Protein AF-A0AAV4VTE9-F1 (afdb_monomer)

Organism: Caerostris extrusa (NCBI:txid172846)

Radius of gyration: 8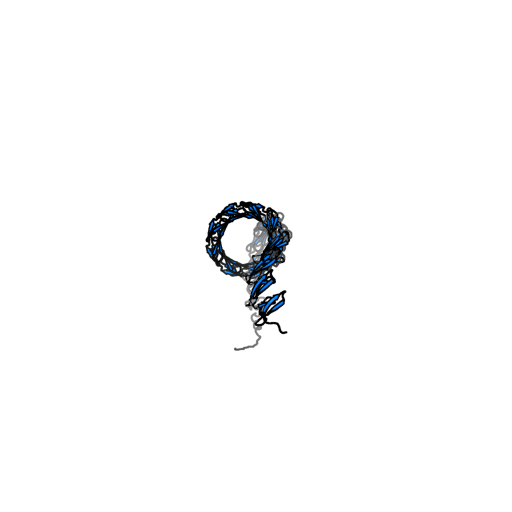0.72 Å; Cα contacts (8 Å, |Δi|>4): 1412; chains: 1; bounding box: 181×73×218 Å

InterPro domains:
  IPR000742 EGF-like domain [SM00181] (19-52)
  IPR000742 EGF-like domain [SM00181] (53-86)
  IPR000742 EGF-like domain [SM00181] (87-120)
  IPR000742 EGF-like domain [SM00181] (121-154)
  IPR000742 EGF-like domain [SM00181] (155-188)
  IPR000742 EGF-like domain [SM00181] (219-254)
  IPR000742 EGF-like domain [SM00181] (285-320)
  IPR000742 EGF-like domain [SM00181] (321-353)
  IPR000742 EGF-like domain [SM00181] (384-419)
  IPR000742 EGF-like domain [SM00181] (450-485)
  IPR000742 EGF-like domain [SM00181] (516-551)
  IPR000742 EGF-like domain [SM00181] (583-618)
  IPR051830 Neurogenic locus notch homolog [PTHR24033] (16-379)

Secondary structure (DSSP, 8-state):
--------------SSSSTTTTS-TTEEEEEETTEEEEEEPTTEEEETTEEEE---S-TTEEEEEETTEEEEEEPTTEEEETTEEEE---S-TTEEEEEETTEEEEEEPTTEEESSSSEEE--TTGGGEEEEEETTEEEEEEPTTEEEETTEEEE---S-TTEEEEEETTEEEEEEPTTEEEETTEEEE----TTEEEEEETTEEEEEEPTTEEEETTEEEE----TTEEEEEETTEEEEEEPTTEEEETTEEEE----TTEEEEEETTEEEEEEPTTEEEETTEEEE----TTEEEEEETTEEEEEEPTTEEEETTEEEE----TTEEEEEETTEEEEEEPTTEEEETTEEEE----TTEEEEEETTEEEEEEPTTEEEETTEEEE----TTEEEEEETTEEEEEEPTTEEEETTEEEE----TTEEEEEETTEEEEEEPTTEEEETTEEEE----TTEEEEEETTEEEEEEPTTEEEETTEEEE----TTEEEEEETTEEEEEEPTTEEEETTEEEE----TTEEEEEETTEEEEEEPTTEEEETTEEEE----TTEEEEE-TTS-EEEEEPTTEEEETTEEEE----TTEEEEEETTEEEEEEPTTEEEETTEEEE----TTEEEEEETTEEEEEEPTT-----

Structure (mmCIF, N/CA/C/O backbone):
data_AF-A0AAV4VTE9-F1
#
_entry.id   AF-A0AAV4VTE9-F1
#
loop_
_atom_site.group_PDB
_atom_site.id
_atom_site.type_symbol
_atom_site.label_atom_id
_atom_site.label_alt_id
_atom_site.label_comp_id
_atom_site.label_asym_id
_atom_site.label_entity_id
_atom_site.label_seq_id
_atom_site.pdbx_PDB_ins_code
_atom_site.Cartn_x
_atom_site.Cartn_y
_atom_site.Cartn_z
_atom_site.occupancy
_atom_site.B_iso_or_equiv
_atom_site.auth_seq_id
_atom_site.auth_comp_id
_atom_site.auth_asym_id
_atom_site.auth_atom_id
_atom_site.pdbx_PDB_model_num
ATOM 1 N N . MET A 1 1 ? -33.543 -3.203 -72.950 1.00 35.62 1 MET A N 1
ATOM 2 C CA . MET A 1 1 ? -33.710 -2.009 -73.804 1.00 35.62 1 MET A CA 1
ATOM 3 C C . MET A 1 1 ? -32.616 -2.034 -74.864 1.00 35.62 1 MET A C 1
ATOM 5 O O . MET A 1 1 ? -31.467 -2.084 -74.467 1.00 35.62 1 MET A O 1
ATOM 9 N N . LEU A 1 2 ? -33.030 -2.067 -76.144 1.00 35.44 2 LEU A N 1
ATOM 10 C CA . LEU A 1 2 ? -32.350 -1.645 -77.399 1.00 35.44 2 LEU A CA 1
ATOM 11 C C . LEU A 1 2 ? -30.917 -2.180 -77.686 1.00 35.44 2 LEU A C 1
ATOM 13 O O . LEU A 1 2 ? -29.995 -1.862 -76.955 1.00 35.44 2 LEU A O 1
ATOM 17 N N . LEU A 1 3 ? -30.722 -3.116 -78.643 1.00 37.09 3 LEU A N 1
ATOM 18 C CA . LEU A 1 3 ? -30.524 -2.940 -80.119 1.00 37.09 3 LEU A CA 1
ATOM 19 C C . LEU A 1 3 ? -29.112 -2.370 -80.445 1.00 37.09 3 LEU A C 1
ATOM 21 O O . LEU A 1 3 ? -28.721 -1.407 -79.813 1.00 37.09 3 LEU A O 1
ATOM 25 N N . ASN A 1 4 ? -28.284 -2.833 -81.398 1.00 33.03 4 ASN A N 1
ATOM 26 C CA . ASN A 1 4 ? -28.488 -3.623 -82.618 1.00 33.03 4 ASN A CA 1
ATOM 27 C C . ASN A 1 4 ? -27.138 -4.135 -83.211 1.00 33.03 4 ASN A C 1
ATOM 29 O O . ASN A 1 4 ? -26.072 -3.648 -82.849 1.00 33.03 4 ASN A O 1
ATOM 33 N N . LYS A 1 5 ? -27.228 -5.086 -84.153 1.00 41.62 5 LYS A N 1
ATOM 34 C CA . LYS A 1 5 ? -26.174 -5.739 -84.972 1.00 41.62 5 LYS A CA 1
ATOM 35 C C . LYS A 1 5 ? -25.542 -4.850 -86.066 1.00 41.62 5 LYS A C 1
ATOM 37 O O . LYS A 1 5 ? -26.225 -3.966 -86.569 1.00 41.62 5 LYS A O 1
ATOM 42 N N . ASN A 1 6 ? -24.325 -5.218 -86.510 1.00 32.62 6 ASN A N 1
ATOM 43 C CA . ASN A 1 6 ? -23.830 -5.424 -87.908 1.00 32.62 6 ASN A CA 1
ATOM 44 C C . ASN A 1 6 ? -22.304 -5.675 -87.814 1.00 32.62 6 ASN A C 1
ATOM 46 O O . ASN A 1 6 ? -21.634 -4.878 -87.177 1.00 32.62 6 ASN A O 1
ATOM 50 N N . ARG A 1 7 ? -21.644 -6.776 -88.209 1.00 39.62 7 ARG A N 1
ATOM 51 C CA . ARG A 1 7 ? -21.582 -7.654 -89.402 1.00 39.62 7 ARG A CA 1
ATOM 52 C C . ARG A 1 7 ? -21.208 -6.958 -90.718 1.00 39.62 7 ARG A C 1
ATOM 54 O O . ARG A 1 7 ? -22.086 -6.433 -91.393 1.00 39.62 7 ARG A O 1
ATOM 61 N N . THR A 1 8 ? -19.948 -7.144 -91.117 1.00 33.34 8 THR A N 1
ATOM 62 C CA . THR A 1 8 ? -19.507 -7.223 -92.518 1.00 33.34 8 THR A CA 1
ATOM 63 C C . THR A 1 8 ? -18.336 -8.207 -92.615 1.00 33.34 8 THR A C 1
ATOM 65 O O . THR A 1 8 ? -17.268 -7.965 -92.064 1.00 33.34 8 THR A O 1
ATOM 68 N N . ASP A 1 9 ? -18.587 -9.339 -93.275 1.00 40.91 9 ASP A N 1
ATOM 69 C CA . ASP A 1 9 ? -17.583 -10.183 -93.932 1.00 40.91 9 ASP A CA 1
ATOM 70 C C . ASP A 1 9 ? -17.065 -9.435 -95.184 1.00 40.91 9 ASP A C 1
ATOM 72 O O . ASP A 1 9 ? -17.856 -8.694 -95.767 1.00 40.91 9 ASP A O 1
ATOM 76 N N . ILE A 1 10 ? -15.805 -9.635 -95.610 1.00 38.41 10 ILE A N 1
ATOM 77 C CA . ILE A 1 10 ? -15.358 -9.799 -97.019 1.00 38.41 10 ILE A CA 1
ATOM 78 C C . ILE A 1 10 ? -13.827 -10.023 -97.077 1.00 38.41 10 ILE A C 1
ATOM 80 O O . ILE A 1 10 ? -13.041 -9.301 -96.473 1.00 38.41 10 ILE A O 1
ATOM 84 N N . HIS A 1 11 ? -13.464 -11.065 -97.830 1.00 38.66 11 HIS A N 1
ATOM 85 C CA . HIS A 1 11 ? -12.156 -11.443 -98.372 1.00 38.66 11 HIS A CA 1
ATOM 86 C C . HIS A 1 11 ? -11.355 -10.287 -99.005 1.00 38.66 11 HIS A C 1
ATOM 88 O O . HIS A 1 11 ? -11.938 -9.451 -99.686 1.00 38.66 11 HIS A O 1
ATOM 94 N N . SER A 1 12 ? -10.020 -10.334 -98.917 1.00 36.03 12 SER A N 1
ATOM 95 C CA . SER A 1 12 ? -9.177 -10.772 -100.046 1.00 36.03 12 SER A CA 1
ATOM 96 C C . SER A 1 12 ? -7.684 -10.682 -99.721 1.00 36.03 12 SER A C 1
ATOM 98 O O . SER A 1 12 ? -7.188 -9.674 -99.232 1.00 36.03 12 SER A O 1
ATOM 100 N N . ILE A 1 13 ? -7.009 -11.792 -100.005 1.00 46.59 13 ILE A N 1
ATOM 101 C CA . ILE A 1 13 ? -5.573 -11.923 -100.249 1.00 46.59 13 ILE A CA 1
ATOM 102 C C . ILE A 1 13 ? -5.246 -11.081 -101.492 1.00 46.59 13 ILE A C 1
ATOM 104 O O . ILE A 1 13 ? -6.019 -11.155 -102.442 1.00 46.59 13 ILE A O 1
ATOM 108 N N . ASP A 1 14 ? -4.174 -10.285 -101.427 1.00 46.56 14 ASP A N 1
ATOM 109 C CA . ASP A 1 14 ? -3.302 -9.809 -102.525 1.00 46.56 14 ASP A CA 1
ATOM 110 C C . ASP A 1 14 ? -2.727 -8.422 -102.180 1.00 46.56 14 ASP A C 1
ATOM 112 O O . ASP A 1 14 ? -3.249 -7.387 -102.584 1.00 46.56 14 ASP A O 1
ATOM 116 N N . SER A 1 15 ? -1.635 -8.379 -101.408 1.00 48.00 15 SER A N 1
ATOM 117 C CA . SER A 1 15 ? -0.726 -7.216 -101.437 1.00 48.00 15 SER A CA 1
ATOM 118 C C . SER A 1 15 ? 0.745 -7.552 -101.166 1.00 48.00 15 SER A C 1
ATOM 120 O O . SER A 1 15 ? 1.575 -6.648 -101.133 1.00 48.00 15 SER A O 1
ATOM 122 N N . GLU A 1 16 ? 1.106 -8.826 -100.989 1.00 46.78 16 GLU A N 1
ATOM 123 C CA . GLU A 1 16 ? 2.509 -9.231 -100.796 1.00 46.78 16 GLU A CA 1
ATOM 124 C C . GLU A 1 16 ? 3.250 -9.461 -102.124 1.00 46.78 16 GLU A C 1
ATOM 126 O O . GLU A 1 16 ? 4.466 -9.628 -102.123 1.00 46.78 16 GLU A O 1
ATOM 131 N N . GLN A 1 17 ? 2.555 -9.412 -103.269 1.00 47.16 17 GLN A N 1
ATOM 132 C CA . GLN A 1 17 ? 3.159 -9.689 -104.578 1.00 47.16 17 GLN A CA 1
ATOM 133 C C . GLN A 1 17 ? 3.360 -8.455 -105.481 1.00 47.16 17 GLN A C 1
ATOM 135 O O . GLN A 1 17 ? 4.061 -8.562 -106.480 1.00 47.16 17 GLN A O 1
ATOM 140 N N . GLU A 1 18 ? 2.863 -7.270 -105.100 1.00 49.47 18 GLU A N 1
ATOM 141 C CA . GLU A 1 18 ? 3.126 -5.997 -105.814 1.00 49.47 18 GLU A CA 1
ATOM 142 C C . GLU A 1 18 ? 4.219 -5.126 -105.151 1.00 49.47 18 GLU A C 1
ATOM 144 O O . GLU A 1 18 ? 4.597 -4.084 -105.677 1.00 49.47 18 GLU A O 1
ATOM 149 N N . ALA A 1 19 ? 4.793 -5.540 -104.015 1.00 47.44 19 ALA A N 1
ATOM 150 C CA . ALA A 1 19 ? 5.719 -4.696 -103.243 1.00 47.44 19 ALA A CA 1
ATOM 151 C C . ALA A 1 19 ? 7.217 -4.831 -103.618 1.00 47.44 19 ALA A C 1
ATOM 153 O O . ALA A 1 19 ? 8.048 -4.080 -103.093 1.00 47.44 19 ALA A O 1
ATOM 154 N N . CYS A 1 20 ? 7.582 -5.748 -104.524 1.00 53.78 20 CYS A N 1
ATOM 155 C CA . CYS A 1 20 ? 8.978 -6.064 -104.880 1.00 53.78 20 CYS A CA 1
ATOM 156 C C . CYS A 1 20 ? 9.490 -5.446 -106.197 1.00 53.78 20 CYS A C 1
ATOM 158 O O . CYS A 1 20 ? 10.622 -5.726 -106.578 1.00 53.78 20 CYS A O 1
ATOM 160 N N . GLU A 1 21 ? 8.736 -4.573 -106.872 1.00 55.16 21 GLU A N 1
ATOM 161 C CA . GLU A 1 21 ? 9.189 -3.949 -108.136 1.00 55.16 21 GLU A CA 1
ATOM 162 C C . GLU A 1 21 ? 10.236 -2.825 -107.967 1.00 55.16 21 GLU A C 1
ATOM 164 O O . GLU A 1 21 ? 10.742 -2.300 -108.954 1.00 55.16 21 GLU A O 1
ATOM 169 N N . LEU A 1 22 ? 10.605 -2.449 -106.736 1.00 59.28 22 LEU A N 1
ATOM 170 C CA . LEU A 1 22 ? 11.423 -1.251 -106.480 1.00 59.28 22 LEU A CA 1
ATOM 171 C C . LEU A 1 22 ? 12.937 -1.480 -106.316 1.00 59.28 22 LEU A C 1
ATOM 173 O O . LEU A 1 22 ? 13.675 -0.526 -106.508 1.00 59.28 22 LEU A O 1
ATOM 177 N N . CYS A 1 23 ? 13.447 -2.691 -106.046 1.00 63.81 23 CYS A N 1
ATOM 178 C CA . CYS A 1 23 ? 14.910 -2.876 -105.911 1.00 63.81 23 CYS A CA 1
ATOM 179 C C . CYS A 1 23 ? 15.679 -2.774 -107.251 1.00 63.81 23 CYS A C 1
ATOM 181 O O . CYS A 1 23 ? 16.912 -2.783 -107.251 1.00 63.81 23 CYS A O 1
ATOM 183 N N . GLY A 1 24 ? 14.966 -2.649 -108.380 1.00 65.06 24 GLY A N 1
ATOM 184 C CA . GLY A 1 24 ? 15.532 -2.600 -109.731 1.00 65.06 24 GLY A CA 1
ATOM 185 C C . GLY A 1 24 ? 16.211 -3.907 -110.159 1.00 65.06 24 GLY A C 1
ATOM 186 O O . GLY A 1 24 ? 16.337 -4.853 -109.385 1.00 65.06 24 GLY A O 1
ATOM 187 N N . ASP A 1 25 ? 16.703 -3.951 -111.398 1.00 69.94 25 ASP A N 1
ATOM 188 C CA . ASP A 1 25 ? 17.313 -5.152 -112.007 1.00 69.94 25 ASP A CA 1
ATOM 189 C C . ASP A 1 25 ? 18.662 -5.563 -111.374 1.00 69.94 25 ASP A C 1
ATOM 191 O O . ASP A 1 25 ? 19.269 -6.567 -111.755 1.00 69.94 25 ASP A O 1
ATOM 195 N N . HIS A 1 26 ? 19.146 -4.784 -110.404 1.00 71.94 26 HIS A N 1
ATOM 196 C CA . HIS A 1 26 ? 20.450 -4.941 -109.760 1.00 71.94 26 HIS A CA 1
ATOM 197 C C . HIS A 1 26 ? 20.345 -5.192 -108.250 1.00 71.94 26 HIS A C 1
ATOM 199 O O . HIS A 1 26 ? 21.350 -5.073 -107.551 1.00 71.94 26 HIS A O 1
ATOM 205 N N . GLY A 1 27 ? 19.159 -5.552 -107.740 1.00 74.25 27 GLY A N 1
ATOM 206 C CA . GLY A 1 27 ? 18.933 -5.815 -106.320 1.00 74.25 27 GLY A CA 1
ATOM 207 C C . GLY A 1 27 ? 17.978 -6.974 -106.034 1.00 74.25 27 GLY A C 1
ATOM 208 O O . GLY A 1 27 ? 17.049 -7.235 -106.789 1.00 74.25 27 GLY A O 1
ATOM 209 N N . THR A 1 28 ? 18.184 -7.672 -104.915 1.00 75.00 28 THR A N 1
ATOM 210 C CA . THR A 1 28 ? 17.267 -8.709 -104.406 1.00 75.00 28 THR A CA 1
ATOM 211 C C . THR A 1 28 ? 16.576 -8.198 -103.144 1.00 75.00 28 THR A C 1
ATOM 213 O O . THR A 1 28 ? 17.253 -7.881 -102.172 1.00 75.00 28 THR A O 1
ATOM 216 N N . CYS A 1 29 ? 15.246 -8.105 -103.134 1.00 75.62 29 CYS A N 1
ATOM 217 C CA . CYS A 1 29 ? 14.483 -7.601 -101.985 1.00 75.62 29 CYS A CA 1
ATOM 218 C C . CYS A 1 29 ? 14.332 -8.663 -100.884 1.00 75.62 29 CYS A C 1
ATOM 220 O O . CYS A 1 29 ? 14.020 -9.816 -101.188 1.00 75.62 29 CYS A O 1
ATOM 222 N N . TYR A 1 30 ? 14.462 -8.270 -99.616 1.00 74.12 30 TYR A N 1
ATOM 223 C CA . TYR A 1 30 ? 14.103 -9.096 -98.460 1.00 74.12 30 TYR A CA 1
ATOM 224 C C . TYR A 1 30 ? 13.473 -8.242 -97.348 1.00 74.12 30 TYR A C 1
ATOM 226 O O . TYR A 1 30 ? 13.577 -7.016 -97.343 1.00 74.12 30 TYR A O 1
ATOM 234 N N . PHE A 1 31 ? 12.727 -8.900 -96.460 1.00 68.00 31 PHE A N 1
ATOM 235 C CA . PHE A 1 31 ? 12.042 -8.279 -95.326 1.00 68.00 31 PHE A CA 1
ATOM 236 C C . PHE A 1 31 ? 12.639 -8.816 -94.032 1.00 68.00 31 PHE A C 1
ATOM 238 O O . PHE A 1 31 ? 12.628 -10.027 -93.809 1.00 68.00 31 PHE A O 1
ATOM 245 N N . GLU A 1 32 ? 13.112 -7.918 -93.174 1.00 61.44 32 GLU A N 1
ATOM 246 C CA . GLU A 1 32 ? 13.654 -8.255 -91.860 1.00 61.44 32 GLU A CA 1
ATOM 247 C C . GLU A 1 32 ? 13.045 -7.296 -90.824 1.00 61.44 32 GLU A C 1
ATOM 249 O O . GLU A 1 32 ? 13.015 -6.085 -91.022 1.00 61.44 32 GLU A O 1
ATOM 254 N N . GLU A 1 33 ? 12.433 -7.852 -89.773 1.00 56.84 33 GLU A N 1
ATOM 255 C CA . GLU A 1 33 ? 11.791 -7.116 -88.662 1.00 56.84 33 GLU A CA 1
ATOM 256 C C . GLU A 1 33 ? 10.803 -5.993 -89.056 1.00 56.84 33 GLU A C 1
ATOM 258 O O . GLU A 1 33 ? 10.635 -4.997 -88.356 1.00 56.84 33 GLU A O 1
ATOM 263 N N . GLY A 1 34 ? 10.090 -6.164 -90.172 1.00 62.16 34 GLY A N 1
ATOM 264 C CA . GLY A 1 34 ? 9.089 -5.197 -90.640 1.00 62.16 34 GLY A CA 1
ATOM 265 C C . GLY A 1 34 ? 9.664 -4.019 -91.434 1.00 62.16 34 GLY A C 1
ATOM 266 O O . GLY A 1 34 ? 8.897 -3.152 -91.853 1.00 62.16 34 GLY A O 1
ATOM 267 N N . LEU A 1 35 ? 10.975 -4.014 -91.700 1.00 56.03 35 LEU A N 1
ATOM 268 C CA . LEU A 1 35 ? 11.646 -3.075 -92.596 1.00 56.03 35 LEU A CA 1
ATOM 269 C C . LEU A 1 35 ? 12.033 -3.779 -93.908 1.00 56.03 35 LEU A C 1
ATOM 271 O O . LEU A 1 35 ? 12.461 -4.935 -93.927 1.00 56.03 35 LEU A O 1
ATOM 275 N N . LYS A 1 36 ? 11.830 -3.079 -95.028 1.00 66.50 36 LYS A N 1
ATOM 276 C CA . LYS A 1 36 ? 12.169 -3.546 -96.379 1.00 66.50 36 LYS A CA 1
ATOM 277 C C . LYS A 1 36 ? 13.611 -3.145 -96.702 1.00 66.50 36 LYS A C 1
ATOM 279 O O . LYS A 1 36 ? 13.921 -1.961 -96.613 1.00 66.50 36 LYS A O 1
ATOM 284 N N . THR A 1 37 ? 14.449 -4.089 -97.125 1.00 66.06 37 THR A N 1
ATOM 285 C CA . THR A 1 37 ? 15.858 -3.851 -97.502 1.00 66.06 37 THR A CA 1
ATOM 286 C C . THR A 1 37 ? 16.193 -4.496 -98.856 1.00 66.06 37 THR A C 1
ATOM 288 O O . THR A 1 37 ? 15.673 -5.565 -99.199 1.00 66.06 37 THR A O 1
ATOM 291 N N . CYS A 1 38 ? 17.034 -3.842 -99.671 1.00 76.06 38 CYS A N 1
ATOM 292 C CA . CYS A 1 38 ? 17.479 -4.363 -100.968 1.00 76.06 38 CYS A CA 1
ATOM 293 C C . CYS A 1 38 ? 18.936 -4.849 -100.898 1.00 76.06 38 CYS A C 1
ATOM 295 O O . CYS A 1 38 ? 19.844 -4.103 -100.543 1.00 76.06 38 CYS A O 1
ATOM 297 N N . LYS A 1 39 ? 19.201 -6.096 -101.313 1.00 75.50 39 LYS A N 1
ATOM 298 C CA . LYS A 1 39 ? 20.571 -6.609 -101.485 1.00 75.50 39 LYS A CA 1
ATOM 299 C C . LYS A 1 39 ? 21.054 -6.244 -102.873 1.00 75.50 39 LYS A C 1
ATOM 301 O O . LYS A 1 39 ? 20.649 -6.897 -103.834 1.00 75.50 39 LYS A O 1
ATOM 306 N N . CYS A 1 40 ? 21.906 -5.241 -102.994 1.00 75.00 40 CYS A N 1
ATOM 307 C CA . CYS A 1 40 ? 22.417 -4.831 -104.296 1.00 75.00 40 CYS A CA 1
ATOM 308 C C . CYS A 1 40 ? 23.541 -5.744 -104.801 1.00 75.00 40 CYS A C 1
ATOM 310 O O . CYS A 1 40 ? 24.302 -6.320 -104.021 1.00 75.00 40 CYS A O 1
ATOM 312 N N . ALA A 1 41 ? 23.611 -5.911 -106.122 1.00 70.00 41 ALA A N 1
ATOM 313 C CA . ALA A 1 41 ? 24.700 -6.592 -106.805 1.00 70.00 41 ALA A CA 1
ATOM 314 C C . ALA A 1 41 ? 26.006 -5.785 -106.695 1.00 70.00 41 ALA A C 1
ATOM 316 O O . ALA A 1 41 ? 25.986 -4.571 -106.502 1.00 70.00 41 ALA A O 1
ATOM 317 N N . GLU A 1 42 ? 27.147 -6.460 -106.838 1.00 60.94 42 GLU A N 1
ATOM 318 C CA . GLU A 1 42 ? 28.476 -5.844 -106.755 1.00 60.94 42 GLU A CA 1
ATOM 319 C C . GLU A 1 42 ? 28.598 -4.626 -107.696 1.00 60.94 42 GLU A C 1
ATOM 321 O O . GLU A 1 42 ? 28.252 -4.702 -108.876 1.00 60.94 42 GLU A O 1
ATOM 326 N N . GLY A 1 43 ? 29.044 -3.485 -107.156 1.00 62.56 43 GLY A N 1
ATOM 327 C CA . GLY A 1 43 ? 29.093 -2.192 -107.858 1.00 62.56 43 GLY A CA 1
ATOM 328 C C . GLY A 1 43 ? 27.853 -1.300 -107.687 1.00 62.56 43 GLY A C 1
ATOM 329 O O . GLY A 1 43 ? 27.881 -0.145 -108.116 1.00 62.56 43 GLY A O 1
ATOM 330 N N . TYR A 1 44 ? 26.797 -1.791 -107.028 1.00 69.06 44 TYR A N 1
ATOM 331 C CA . TYR A 1 44 ? 25.575 -1.047 -106.707 1.00 69.06 44 TYR A CA 1
ATOM 332 C C . TYR A 1 44 ? 25.332 -1.032 -105.190 1.00 69.06 44 TYR A C 1
ATOM 334 O O . TYR A 1 44 ? 25.660 -1.992 -104.497 1.00 69.06 44 TYR A O 1
ATOM 342 N N . ALA A 1 45 ? 24.738 0.042 -104.670 1.00 63.34 45 ALA A N 1
ATOM 343 C CA . ALA A 1 45 ? 24.396 0.199 -103.254 1.00 63.34 45 ALA A CA 1
ATOM 344 C C . ALA A 1 45 ? 22.929 0.620 -103.080 1.00 63.34 45 ALA A C 1
ATOM 346 O O . ALA A 1 45 ? 22.373 1.270 -103.967 1.00 63.34 45 ALA A O 1
ATOM 347 N N . ASP A 1 46 ? 22.311 0.219 -101.965 1.00 64.56 46 ASP A N 1
ATOM 348 C CA . ASP A 1 46 ? 20.914 0.536 -101.645 1.00 64.56 46 ASP A CA 1
ATOM 349 C C . ASP A 1 46 ? 20.812 2.003 -101.216 1.00 64.56 46 ASP A C 1
ATOM 351 O O . ASP A 1 46 ? 21.395 2.405 -100.211 1.00 64.56 46 ASP A O 1
ATOM 355 N N . ASP A 1 47 ? 20.104 2.801 -102.007 1.00 64.94 47 ASP A N 1
ATOM 356 C CA . ASP A 1 47 ? 19.797 4.200 -101.735 1.00 64.94 47 ASP A CA 1
ATOM 357 C C . ASP A 1 47 ? 18.272 4.357 -101.735 1.00 64.94 47 ASP A C 1
ATOM 359 O O . ASP A 1 47 ? 17.621 4.267 -102.784 1.00 64.94 47 ASP A O 1
ATOM 363 N N . GLU A 1 48 ? 17.703 4.514 -100.537 1.00 65.69 48 GLU A N 1
ATOM 364 C CA . GLU A 1 48 ? 16.259 4.626 -100.277 1.00 65.69 48 GLU A CA 1
ATOM 365 C C . GLU A 1 48 ? 15.403 3.496 -100.899 1.00 65.69 48 GLU A C 1
ATOM 367 O O . GLU A 1 48 ? 14.273 3.717 -101.341 1.00 65.69 48 GLU A O 1
ATOM 372 N N . GLY A 1 49 ? 15.911 2.258 -100.924 1.00 66.06 49 GLY A N 1
ATOM 373 C CA . GLY A 1 49 ? 15.185 1.092 -101.434 1.00 66.06 49 GLY A CA 1
ATOM 374 C C . GLY A 1 49 ? 15.349 0.850 -102.938 1.00 66.06 49 GLY A C 1
ATOM 375 O O . GLY A 1 49 ? 14.556 0.105 -103.519 1.00 66.06 49 GLY A O 1
ATOM 376 N N . THR A 1 50 ? 16.358 1.466 -103.566 1.00 67.94 50 THR A N 1
ATOM 377 C CA . THR A 1 50 ? 16.764 1.236 -104.963 1.00 67.94 50 THR A CA 1
ATOM 378 C C . THR A 1 50 ? 18.277 1.059 -105.073 1.00 67.94 50 THR A C 1
ATOM 380 O O . THR A 1 50 ? 19.042 1.861 -104.547 1.00 67.94 50 THR A O 1
ATOM 383 N N . CYS A 1 51 ? 18.732 0.048 -105.816 1.00 72.62 51 CYS A N 1
ATOM 384 C CA . CYS A 1 51 ? 20.160 -0.186 -106.034 1.00 72.62 51 CYS A CA 1
ATOM 385 C C . CYS A 1 51 ? 20.743 0.768 -107.089 1.00 72.62 51 CYS A C 1
ATOM 387 O O . CYS A 1 51 ? 20.420 0.648 -108.273 1.00 72.62 51 CYS A O 1
ATOM 389 N N . LYS A 1 52 ? 21.629 1.691 -106.685 1.00 68.44 52 LYS A N 1
ATOM 390 C CA . LYS A 1 52 ? 22.289 2.672 -107.571 1.00 68.44 52 LYS A CA 1
ATOM 391 C C . LYS A 1 52 ? 23.792 2.384 -107.749 1.00 68.44 52 LYS A C 1
ATOM 393 O O . LYS A 1 52 ? 24.427 1.959 -106.786 1.00 68.44 52 LYS A O 1
ATOM 398 N N . PRO A 1 53 ? 24.381 2.627 -108.940 1.00 66.44 53 PRO A N 1
ATOM 399 C CA . PRO A 1 53 ? 25.820 2.453 -109.174 1.00 66.44 53 PRO A CA 1
ATOM 400 C C . PRO A 1 53 ? 26.673 3.342 -108.252 1.00 66.44 53 PRO A C 1
ATOM 402 O O . PRO A 1 53 ? 26.403 4.540 -108.137 1.00 66.44 53 PRO A O 1
ATOM 405 N N . CYS A 1 54 ? 27.721 2.794 -107.625 1.00 66.25 54 CYS A N 1
ATOM 406 C CA . CYS A 1 54 ? 28.626 3.574 -106.770 1.00 66.25 54 CYS A CA 1
ATOM 407 C C . CYS A 1 54 ? 29.897 4.037 -107.519 1.00 66.25 54 CYS A C 1
ATOM 409 O O . CYS A 1 54 ? 30.904 3.336 -107.528 1.00 66.25 54 CYS A O 1
ATOM 411 N N . GLU A 1 55 ? 29.881 5.236 -108.118 1.00 59.84 55 GLU A N 1
ATOM 412 C CA . GLU A 1 55 ? 30.958 5.722 -109.016 1.00 59.84 55 GLU A CA 1
ATOM 413 C C . GLU A 1 55 ? 32.017 6.665 -108.386 1.00 59.84 55 GLU A C 1
ATOM 415 O O . GLU A 1 55 ? 32.793 7.277 -109.113 1.00 59.84 55 GLU A O 1
ATOM 420 N N . LEU A 1 56 ? 32.091 6.834 -107.058 1.00 61.50 56 LEU A N 1
ATOM 421 C CA . LEU A 1 56 ? 32.838 7.974 -106.470 1.00 61.50 56 LEU A CA 1
ATOM 422 C C . LEU A 1 56 ? 34.145 7.673 -105.707 1.00 61.50 56 LEU A C 1
ATOM 424 O O . LEU A 1 56 ? 34.825 8.629 -105.364 1.00 61.50 56 LEU A O 1
ATOM 428 N N . CYS A 1 57 ? 34.573 6.421 -105.493 1.00 65.31 57 CYS A N 1
ATOM 429 C CA . CYS A 1 57 ? 35.807 6.148 -104.717 1.00 65.31 57 CYS A CA 1
ATOM 430 C C . CYS A 1 57 ? 37.137 6.383 -105.472 1.00 65.31 57 CYS A C 1
ATOM 432 O O . CYS A 1 57 ? 38.211 6.145 -104.914 1.00 65.31 57 CYS A O 1
ATOM 434 N N . GLY A 1 58 ? 37.082 6.869 -106.719 1.00 66.31 58 GLY A N 1
ATOM 435 C CA . GLY A 1 58 ? 38.250 7.062 -107.586 1.00 66.31 58 GLY A CA 1
ATOM 436 C C . GLY A 1 58 ? 38.945 5.751 -107.988 1.00 66.31 58 GLY A C 1
ATOM 437 O O . GLY A 1 58 ? 38.564 4.666 -107.558 1.00 66.31 58 GLY A O 1
ATOM 438 N N . ASP A 1 59 ? 40.003 5.848 -108.797 1.00 67.50 59 ASP A N 1
ATOM 439 C CA . ASP A 1 59 ? 40.704 4.691 -109.395 1.00 67.50 59 ASP A CA 1
ATOM 440 C C . ASP A 1 59 ? 41.491 3.827 -108.380 1.00 67.50 59 ASP A C 1
ATOM 442 O O . ASP A 1 59 ? 42.095 2.813 -108.739 1.00 67.50 59 ASP A O 1
ATOM 446 N N . HIS A 1 60 ? 41.497 4.224 -107.104 1.00 71.06 60 HIS A N 1
ATOM 447 C CA . HIS A 1 60 ? 42.281 3.609 -106.030 1.00 71.06 60 HIS A CA 1
ATOM 448 C C . HIS A 1 60 ? 41.427 3.151 -104.840 1.00 71.06 60 HIS A C 1
ATOM 450 O O . HIS A 1 60 ? 41.975 2.900 -103.767 1.00 71.06 60 HIS A O 1
ATOM 456 N N . GLY A 1 61 ? 40.105 3.023 -105.015 1.00 73.56 61 GLY A N 1
ATOM 457 C CA . GLY A 1 61 ? 39.191 2.602 -103.956 1.00 73.56 61 GLY A CA 1
ATOM 458 C C . GLY A 1 61 ? 38.018 1.748 -104.426 1.00 73.56 61 GLY A C 1
ATOM 459 O O . GLY A 1 61 ? 37.532 1.893 -105.541 1.00 73.56 61 GLY A O 1
ATOM 460 N N . THR A 1 62 ? 37.532 0.867 -103.551 1.00 70.94 62 THR A N 1
ATOM 461 C CA . THR A 1 62 ? 36.281 0.114 -103.744 1.00 70.94 62 THR A CA 1
ATOM 462 C C . THR A 1 62 ? 35.215 0.646 -102.789 1.00 70.94 62 THR A C 1
ATOM 464 O O . THR A 1 62 ? 35.431 0.666 -101.582 1.00 70.94 62 THR A O 1
ATOM 467 N N . CYS A 1 63 ? 34.074 1.082 -103.316 1.00 71.94 63 CYS A N 1
ATOM 468 C CA . CYS A 1 63 ? 32.964 1.622 -102.525 1.00 71.94 63 CYS A CA 1
ATOM 469 C C . CYS A 1 63 ? 32.173 0.525 -101.804 1.00 71.94 63 CYS A C 1
ATOM 471 O O . CYS A 1 63 ? 31.830 -0.483 -102.422 1.00 71.94 63 CYS A O 1
ATOM 473 N N . TYR A 1 64 ? 31.817 0.756 -100.542 1.00 68.69 64 TYR A N 1
ATOM 474 C CA . TYR A 1 64 ? 30.812 -0.011 -99.808 1.00 68.69 64 TYR A CA 1
ATOM 475 C C . TYR A 1 64 ? 30.014 0.913 -98.866 1.00 68.69 64 TYR A C 1
ATOM 477 O O . TYR A 1 64 ? 30.348 2.083 -98.704 1.00 68.69 64 TYR A O 1
ATOM 485 N N . PHE A 1 65 ? 28.905 0.425 -98.311 1.00 63.88 65 PHE A N 1
ATOM 486 C CA . PHE A 1 65 ? 28.136 1.142 -97.290 1.00 63.88 65 PHE A CA 1
ATOM 487 C C . PHE A 1 65 ? 28.121 0.310 -96.010 1.00 63.88 65 PHE A C 1
ATOM 489 O O . PHE A 1 65 ? 27.813 -0.882 -96.056 1.00 63.88 65 PHE A O 1
ATOM 496 N N . GLU A 1 66 ? 28.429 0.946 -94.886 1.00 60.50 66 GLU A N 1
ATOM 497 C CA . GLU A 1 66 ? 28.383 0.367 -93.545 1.00 60.50 66 GLU A CA 1
ATOM 498 C C . GLU A 1 66 ? 27.432 1.232 -92.703 1.00 60.50 66 GLU A C 1
ATOM 500 O O . GLU A 1 66 ? 27.562 2.452 -92.662 1.00 60.50 66 GLU A O 1
ATOM 505 N N . GLU A 1 67 ? 26.386 0.616 -92.142 1.00 58.12 67 GLU A N 1
ATOM 506 C CA . GLU A 1 67 ? 25.349 1.286 -91.329 1.00 58.12 67 GLU A CA 1
ATOM 507 C C . GLU A 1 67 ? 24.666 2.510 -91.983 1.00 58.12 67 GLU A C 1
ATOM 509 O O . GLU A 1 67 ? 24.271 3.466 -91.320 1.00 58.12 67 GLU A O 1
ATOM 514 N N . GLY A 1 68 ? 24.492 2.485 -93.308 1.00 58.00 68 GLY A N 1
ATOM 515 C CA . GLY A 1 68 ? 23.853 3.579 -94.052 1.00 58.00 68 GLY A CA 1
ATOM 516 C C . GLY A 1 68 ? 24.777 4.766 -94.348 1.00 58.00 68 GLY A C 1
ATOM 517 O O . GLY A 1 68 ? 24.345 5.727 -94.984 1.00 58.00 68 GLY A O 1
ATOM 518 N N . LEU A 1 69 ? 26.055 4.685 -93.965 1.00 56.31 69 LEU A N 1
ATOM 519 C CA . LEU A 1 69 ? 27.098 5.630 -94.352 1.00 56.31 69 LEU A CA 1
ATOM 520 C C . LEU A 1 69 ? 27.980 5.036 -95.452 1.00 56.31 69 LEU A C 1
ATOM 522 O O . LEU A 1 69 ? 28.312 3.851 -95.454 1.00 56.31 69 LEU A O 1
ATOM 526 N N . LYS A 1 70 ? 28.332 5.876 -96.425 1.00 65.69 70 LYS A N 1
ATOM 527 C CA . LYS A 1 70 ? 29.178 5.509 -97.561 1.00 65.69 70 LYS A CA 1
ATOM 528 C C . LYS A 1 70 ? 30.646 5.505 -97.143 1.00 65.69 70 LYS A C 1
ATOM 530 O O . LYS A 1 70 ? 31.119 6.529 -96.659 1.00 65.69 70 LYS A O 1
ATOM 535 N N . THR A 1 71 ? 31.371 4.429 -97.425 1.00 66.88 71 THR A N 1
ATOM 536 C CA . THR A 1 71 ? 32.798 4.270 -97.100 1.00 66.88 71 THR A CA 1
ATOM 537 C C . THR A 1 71 ? 33.585 3.710 -98.290 1.00 66.88 71 THR A C 1
ATOM 539 O O . THR A 1 71 ? 33.093 2.885 -99.065 1.00 66.88 71 THR A O 1
ATOM 542 N N . CYS A 1 72 ? 34.826 4.164 -98.480 1.00 75.50 72 CYS A N 1
ATOM 543 C CA . CYS A 1 72 ? 35.717 3.670 -99.530 1.00 75.50 72 CYS A CA 1
ATOM 544 C C . CYS A 1 72 ? 36.831 2.795 -98.945 1.00 75.50 72 CYS A C 1
ATOM 546 O O . CYS A 1 72 ? 37.619 3.220 -98.106 1.00 75.50 72 CYS A O 1
ATOM 548 N N . LYS A 1 73 ? 36.976 1.569 -99.456 1.00 74.19 73 LYS A N 1
ATOM 549 C CA . LYS A 1 73 ? 38.144 0.728 -99.181 1.00 74.19 73 LYS A CA 1
ATOM 550 C C . LYS A 1 73 ? 39.279 1.105 -100.125 1.00 74.19 73 LYS A C 1
ATOM 552 O O . LYS A 1 73 ? 39.248 0.720 -101.294 1.00 74.19 73 LYS A O 1
ATOM 557 N N . CYS A 1 74 ? 40.268 1.836 -99.632 1.00 75.44 74 CYS A N 1
ATOM 558 C CA . CYS A 1 74 ? 41.386 2.314 -100.442 1.00 75.44 74 CYS A CA 1
ATOM 559 C C . CYS A 1 74 ? 42.507 1.278 -100.611 1.00 75.44 74 CYS A C 1
ATOM 561 O O . CYS A 1 74 ? 42.715 0.413 -99.760 1.00 75.44 74 CYS A O 1
ATOM 563 N N . ALA A 1 75 ? 43.217 1.356 -101.737 1.00 70.12 75 ALA A N 1
ATOM 564 C CA . ALA A 1 75 ? 44.426 0.582 -101.998 1.00 70.12 75 ALA A CA 1
ATOM 565 C C . ALA A 1 75 ? 45.585 1.024 -101.082 1.00 70.12 75 ALA A C 1
ATOM 567 O O . ALA A 1 75 ? 45.612 2.153 -100.600 1.00 70.12 75 ALA A O 1
ATOM 568 N N . GLU A 1 76 ? 46.562 0.141 -100.861 1.00 61.62 76 GLU A N 1
ATOM 569 C CA . GLU A 1 76 ? 47.730 0.406 -100.009 1.00 61.62 76 GLU A CA 1
ATOM 570 C C . GLU A 1 76 ? 48.447 1.713 -100.410 1.00 61.62 76 GLU A C 1
ATOM 572 O O . GLU A 1 76 ? 48.734 1.945 -101.585 1.00 61.62 76 GLU A O 1
ATOM 577 N N . GLY A 1 77 ? 48.700 2.589 -99.429 1.00 62.88 77 GLY A N 1
ATOM 578 C CA . GLY A 1 77 ? 49.252 3.935 -99.641 1.00 62.88 77 GLY A CA 1
ATOM 579 C C . GLY A 1 77 ? 48.211 5.044 -99.863 1.00 62.88 77 GLY A C 1
ATOM 580 O O . GLY A 1 77 ? 48.583 6.219 -99.889 1.00 62.88 77 GLY A O 1
ATOM 581 N N . TYR A 1 78 ? 46.924 4.697 -99.966 1.00 69.50 78 TYR A N 1
ATOM 582 C CA . TYR A 1 78 ? 45.802 5.630 -100.074 1.00 69.50 78 TYR A CA 1
ATOM 583 C C . TYR A 1 78 ? 44.839 5.449 -98.895 1.00 69.50 78 TYR A C 1
ATOM 585 O O . TYR A 1 78 ? 44.652 4.340 -98.400 1.00 69.50 78 TYR A O 1
ATOM 593 N N . ALA A 1 79 ? 44.209 6.534 -98.457 1.00 64.94 79 ALA A N 1
ATOM 594 C CA . ALA A 1 79 ? 43.214 6.539 -97.389 1.00 64.94 79 ALA A CA 1
ATOM 595 C C . ALA A 1 79 ? 41.947 7.279 -97.830 1.00 64.94 79 ALA A C 1
ATOM 597 O O . ALA A 1 79 ? 42.022 8.167 -98.681 1.00 64.94 79 ALA A O 1
ATOM 598 N N . ASP A 1 80 ? 40.798 6.886 -97.278 1.00 65.62 80 ASP A N 1
ATOM 599 C CA . ASP A 1 80 ? 39.507 7.507 -97.577 1.00 65.62 80 ASP A CA 1
ATOM 600 C C . ASP A 1 80 ? 39.446 8.891 -96.926 1.00 65.62 80 ASP A C 1
ATOM 602 O O . ASP A 1 80 ? 39.570 9.019 -95.710 1.00 65.62 80 ASP A O 1
ATOM 606 N N . ASP A 1 81 ? 39.295 9.923 -97.748 1.00 66.38 81 ASP A N 1
ATOM 607 C CA . ASP A 1 81 ? 39.104 11.304 -97.326 1.00 66.38 81 ASP A CA 1
ATOM 608 C C . ASP A 1 81 ? 37.833 11.832 -98.000 1.00 66.38 81 ASP A C 1
ATOM 610 O O . ASP A 1 81 ? 37.806 12.081 -99.213 1.00 66.38 81 ASP A O 1
ATOM 614 N N . GLU A 1 82 ? 36.763 11.933 -97.207 1.00 65.94 82 GLU A N 1
ATOM 615 C CA . GLU A 1 82 ? 35.419 12.361 -97.625 1.00 65.94 82 GLU A CA 1
ATOM 616 C C . GLU A 1 82 ? 34.850 11.577 -98.831 1.00 65.94 82 GLU A C 1
ATOM 618 O O . GLU A 1 82 ? 34.190 12.139 -99.709 1.00 65.94 82 GLU A O 1
ATOM 623 N N . GLY A 1 83 ? 35.080 10.261 -98.890 1.00 65.81 83 GLY A N 1
ATOM 624 C CA . GLY A 1 83 ? 34.539 9.390 -99.937 1.00 65.81 83 GLY A CA 1
ATOM 625 C C . GLY A 1 83 ? 35.396 9.320 -101.202 1.00 65.81 83 GLY A C 1
ATOM 626 O O . GLY A 1 83 ? 34.897 8.905 -102.251 1.00 65.81 83 GLY A O 1
ATOM 627 N N . THR A 1 84 ? 36.671 9.716 -101.120 1.00 68.69 84 THR A N 1
ATOM 628 C CA . THR A 1 84 ? 37.676 9.550 -102.181 1.00 68.69 84 THR A CA 1
ATOM 629 C C . THR A 1 84 ? 39.013 9.091 -101.610 1.00 68.69 84 THR A C 1
ATOM 631 O O . THR A 1 84 ? 39.511 9.651 -100.640 1.00 68.69 84 THR A O 1
ATOM 634 N N . CYS A 1 85 ? 39.647 8.107 -102.251 1.00 73.06 85 CYS A N 1
ATOM 635 C CA . CYS A 1 85 ? 40.949 7.602 -101.819 1.00 73.06 85 CYS A CA 1
ATOM 636 C C . CYS A 1 85 ? 42.094 8.549 -102.212 1.00 73.06 85 CYS A C 1
ATOM 638 O O . CYS A 1 85 ? 42.383 8.710 -103.400 1.00 73.06 85 CYS A O 1
ATOM 640 N N . LYS A 1 86 ? 42.782 9.144 -101.227 1.00 69.50 86 LYS A N 1
ATOM 641 C CA . LYS A 1 86 ? 43.912 10.074 -101.421 1.00 69.50 86 LYS A CA 1
ATOM 642 C C . LYS A 1 86 ? 45.241 9.502 -100.891 1.00 69.50 86 LYS A C 1
ATOM 644 O O . LYS A 1 86 ? 45.222 8.796 -99.885 1.00 69.50 86 LYS A O 1
ATOM 649 N N . PRO A 1 87 ? 46.396 9.804 -101.523 1.00 67.56 87 PRO A N 1
ATOM 650 C CA . PRO A 1 87 ? 47.714 9.365 -101.046 1.00 67.56 87 PRO A CA 1
ATOM 651 C C . PRO A 1 87 ? 48.036 9.876 -99.629 1.00 67.56 87 PRO A C 1
ATOM 653 O O . PRO A 1 87 ? 47.844 11.061 -99.348 1.00 67.56 87 PRO A O 1
ATOM 656 N N . CYS A 1 88 ? 48.568 9.022 -98.742 1.00 65.94 88 CYS A N 1
ATOM 657 C CA . CYS A 1 88 ? 48.945 9.424 -97.378 1.00 65.94 88 CYS A CA 1
ATOM 658 C C . CYS A 1 88 ? 50.453 9.747 -97.237 1.00 65.94 88 CYS A C 1
ATOM 660 O O . CYS A 1 88 ? 51.260 8.847 -97.028 1.00 65.94 88 CYS A O 1
ATOM 662 N N . GLU A 1 89 ? 50.845 11.031 -97.286 1.00 59.94 89 GLU A N 1
ATOM 663 C CA . GLU A 1 89 ? 52.268 11.463 -97.310 1.00 59.94 89 GLU A CA 1
ATOM 664 C C . GLU A 1 89 ? 52.866 11.993 -95.974 1.00 59.94 89 GLU A C 1
ATOM 666 O O . GLU A 1 89 ? 53.918 12.622 -95.995 1.00 59.94 89 GLU A O 1
ATOM 671 N N . LEU A 1 90 ? 52.254 11.788 -94.794 1.00 61.97 90 LEU A N 1
ATOM 672 C CA . LEU A 1 90 ? 52.646 12.560 -93.582 1.00 61.97 90 LEU A CA 1
ATOM 673 C C . LEU A 1 90 ? 53.394 11.828 -92.446 1.00 61.97 90 LEU A C 1
ATOM 675 O O . LEU A 1 90 ? 53.895 12.519 -91.570 1.00 61.97 90 LEU A O 1
ATOM 679 N N . CYS A 1 91 ? 53.568 10.501 -92.440 1.00 65.19 91 CYS A N 1
ATOM 680 C CA . CYS A 1 91 ? 54.183 9.814 -91.278 1.00 65.19 91 CYS A CA 1
ATOM 681 C C . CYS A 1 91 ? 55.720 9.933 -91.154 1.00 65.19 91 CYS A C 1
ATOM 683 O O . CYS A 1 91 ? 56.306 9.371 -90.224 1.00 65.19 91 CYS A O 1
ATOM 685 N N . GLY A 1 92 ? 56.376 10.673 -92.056 1.00 66.88 92 GLY A N 1
ATOM 686 C CA . GLY A 1 92 ? 57.838 10.789 -92.125 1.00 66.88 92 GLY A CA 1
ATOM 687 C C . GLY A 1 92 ? 58.545 9.470 -92.476 1.00 66.88 92 GLY A C 1
ATOM 688 O O . GLY A 1 92 ? 57.914 8.431 -92.645 1.00 66.88 92 GLY A O 1
ATOM 689 N N . ASP A 1 93 ? 59.879 9.495 -92.553 1.00 69.19 93 ASP A N 1
ATOM 690 C CA . ASP A 1 93 ? 60.708 8.352 -92.998 1.00 69.19 93 ASP A CA 1
ATOM 691 C C . ASP A 1 93 ? 60.731 7.160 -92.012 1.00 69.19 93 ASP A C 1
ATOM 693 O O . ASP A 1 93 ? 61.339 6.121 -92.283 1.00 69.19 93 ASP A O 1
ATOM 697 N N . HIS A 1 94 ? 60.079 7.302 -90.855 1.00 72.75 94 HIS A N 1
ATOM 698 C CA . HIS A 1 94 ? 60.097 6.339 -89.753 1.00 72.75 94 HIS A CA 1
ATOM 699 C C . HIS A 1 94 ? 58.703 5.817 -89.379 1.00 72.75 94 HIS A C 1
ATOM 701 O O . HIS A 1 94 ? 58.553 5.235 -88.305 1.00 72.75 94 HIS A O 1
ATOM 707 N N . GLY A 1 95 ? 57.694 5.999 -90.241 1.00 74.69 95 GLY A N 1
ATOM 708 C CA . GLY A 1 95 ? 56.331 5.543 -89.976 1.00 74.69 95 GLY A CA 1
ATOM 709 C C . GLY A 1 95 ? 55.543 5.103 -91.205 1.00 74.69 95 GLY A C 1
ATOM 710 O O . GLY A 1 95 ? 55.777 5.569 -92.314 1.00 74.69 95 GLY A O 1
ATOM 711 N N . THR A 1 96 ? 54.574 4.210 -91.000 1.00 71.88 96 THR A N 1
ATOM 712 C CA . THR A 1 96 ? 53.580 3.812 -92.013 1.00 71.88 96 THR A CA 1
ATOM 713 C C . THR A 1 96 ? 52.204 4.353 -91.626 1.00 71.88 96 THR A C 1
ATOM 715 O O . THR A 1 96 ? 51.745 4.104 -90.516 1.00 71.88 96 THR A O 1
ATOM 718 N N . CYS A 1 97 ? 51.548 5.090 -92.522 1.00 71.25 97 CYS A N 1
ATOM 719 C CA . CYS A 1 97 ? 50.230 5.692 -92.285 1.00 71.25 97 CYS A CA 1
ATOM 720 C C . CYS A 1 97 ? 49.091 4.675 -92.410 1.00 71.25 97 CYS A C 1
ATOM 722 O O . CYS A 1 97 ? 49.067 3.907 -93.373 1.00 71.25 97 CYS A O 1
ATOM 724 N N . TYR A 1 98 ? 48.122 4.727 -91.499 1.00 68.31 98 TYR A N 1
ATOM 725 C CA . TYR A 1 98 ? 46.820 4.074 -91.624 1.00 68.31 98 TYR A CA 1
ATOM 726 C C . TYR A 1 98 ? 45.720 4.954 -90.995 1.00 68.31 98 TYR A C 1
ATOM 728 O O . TYR A 1 98 ? 46.016 5.966 -90.367 1.00 68.31 98 TYR A O 1
ATOM 736 N N . PHE A 1 99 ? 44.449 4.633 -91.238 1.00 62.94 99 PHE A N 1
ATOM 737 C CA . PHE A 1 99 ? 43.314 5.290 -90.581 1.00 62.94 99 PHE A CA 1
ATOM 738 C C . PHE A 1 99 ? 42.537 4.251 -89.779 1.00 62.94 99 PHE A C 1
ATOM 740 O O . PHE A 1 99 ? 42.217 3.183 -90.304 1.00 62.94 99 PHE A O 1
ATOM 747 N N . GLU A 1 100 ? 42.228 4.580 -88.532 1.00 60.81 100 GLU A N 1
ATOM 748 C CA . GLU A 1 100 ? 41.404 3.784 -87.625 1.00 60.81 100 GLU A CA 1
ATOM 749 C C . GLU A 1 100 ? 40.251 4.684 -87.157 1.00 60.81 100 GLU A C 1
ATOM 751 O O . GLU A 1 100 ? 40.478 5.806 -86.711 1.00 60.81 100 GLU A O 1
ATOM 756 N N . GLU A 1 101 ? 39.005 4.252 -87.386 1.00 58.16 101 GLU A N 1
ATOM 757 C CA . GLU A 1 101 ? 37.779 4.992 -87.019 1.00 58.16 101 GLU A CA 1
ATOM 758 C C . GLU A 1 101 ? 37.700 6.449 -87.531 1.00 58.16 101 GLU A C 1
ATOM 760 O O . GLU A 1 101 ? 37.164 7.343 -86.880 1.00 58.16 101 GLU A O 1
ATOM 765 N N . GLY A 1 102 ? 38.234 6.713 -88.728 1.00 57.06 102 GLY A N 1
ATOM 766 C CA . GLY A 1 102 ? 38.224 8.054 -89.328 1.00 57.06 102 GLY A CA 1
ATOM 767 C C . GLY A 1 102 ? 39.292 9.006 -88.775 1.00 57.06 102 GLY A C 1
ATOM 768 O O . GLY A 1 102 ? 39.378 10.149 -89.225 1.00 57.06 102 GLY A O 1
ATOM 769 N N . LEU A 1 103 ? 40.153 8.539 -87.863 1.00 56.72 103 LEU A N 1
ATOM 770 C CA . LEU A 1 103 ? 41.330 9.261 -87.390 1.00 56.72 103 LEU A CA 1
ATOM 771 C C . LEU A 1 103 ? 42.601 8.715 -88.048 1.00 56.72 103 LEU A C 1
ATOM 773 O O . LEU A 1 103 ? 42.780 7.511 -88.222 1.00 56.72 103 LEU A O 1
ATOM 777 N N . LYS A 1 104 ? 43.487 9.632 -88.440 1.00 66.19 104 LYS A N 1
ATOM 778 C CA . LYS A 1 104 ? 44.777 9.322 -89.060 1.00 66.19 104 LYS A CA 1
ATOM 779 C C . LYS A 1 104 ? 45.782 8.895 -87.992 1.00 66.19 104 LYS A C 1
ATOM 781 O O . LYS A 1 104 ? 46.042 9.678 -87.084 1.00 66.19 104 LYS A O 1
ATOM 786 N N . THR A 1 105 ? 46.405 7.733 -88.152 1.00 67.00 105 THR A N 1
ATOM 787 C CA . THR A 1 105 ? 47.399 7.177 -87.219 1.00 67.00 105 THR A CA 1
ATOM 788 C C . THR A 1 105 ? 48.658 6.704 -87.951 1.00 67.00 105 THR A C 1
ATOM 790 O O . THR A 1 105 ? 48.612 6.195 -89.074 1.00 67.00 105 THR A O 1
ATOM 793 N N . CYS A 1 106 ? 49.826 6.885 -87.333 1.00 75.88 106 CYS A N 1
ATOM 794 C CA . CYS A 1 106 ? 51.110 6.435 -87.865 1.00 75.88 106 CYS A CA 1
ATOM 795 C C . CYS A 1 106 ? 51.657 5.253 -87.062 1.00 75.88 106 CYS A C 1
ATOM 797 O O . CYS A 1 106 ? 51.888 5.331 -85.859 1.00 75.88 106 CYS A O 1
ATOM 799 N N . LYS A 1 107 ? 51.974 4.152 -87.746 1.00 74.25 107 LYS A N 1
ATOM 800 C CA . LYS A 1 107 ? 52.744 3.052 -87.163 1.00 74.25 107 LYS A CA 1
ATOM 801 C C . LYS A 1 107 ? 54.233 3.369 -87.243 1.00 74.25 107 LYS A C 1
ATOM 803 O O . LYS A 1 107 ? 54.818 3.243 -88.319 1.00 74.25 107 LYS A O 1
ATOM 808 N N . CYS A 1 108 ? 54.837 3.763 -86.130 1.00 76.19 108 CYS A N 1
ATOM 809 C CA . CYS A 1 108 ? 56.243 4.160 -86.075 1.00 76.19 108 CYS A CA 1
ATOM 810 C C . CYS A 1 108 ? 57.214 2.981 -85.903 1.00 76.19 108 CYS A C 1
ATOM 812 O O . CYS A 1 108 ? 56.863 1.934 -85.359 1.00 76.19 108 CYS A O 1
ATOM 814 N N . ALA A 1 109 ? 58.443 3.151 -86.394 1.00 70.56 109 ALA A N 1
ATOM 815 C CA . ALA A 1 109 ? 59.555 2.230 -86.173 1.00 70.56 109 ALA A CA 1
ATOM 816 C C . ALA A 1 109 ? 60.026 2.249 -84.703 1.00 70.56 109 ALA A C 1
ATOM 818 O O . ALA A 1 109 ? 59.814 3.224 -83.986 1.00 70.56 109 ALA A O 1
ATOM 819 N N . GLU A 1 110 ? 60.694 1.181 -84.258 1.00 62.69 110 GLU A N 1
ATOM 820 C CA . GLU A 1 110 ? 61.207 1.044 -82.885 1.00 62.69 110 GLU A CA 1
ATOM 821 C C . GLU A 1 110 ? 62.075 2.253 -82.473 1.00 62.69 110 GLU A C 1
ATOM 823 O O . GLU A 1 110 ? 62.976 2.662 -83.206 1.00 62.69 110 GLU A O 1
ATOM 828 N N . GLY A 1 111 ? 61.778 2.847 -81.310 1.00 62.75 111 GLY A N 1
ATOM 829 C CA . GLY A 1 111 ? 62.416 4.079 -80.817 1.00 62.75 111 GLY A CA 1
ATOM 830 C C . GLY A 1 111 ? 61.727 5.387 -81.238 1.00 62.75 111 GLY A C 1
ATOM 831 O O . GLY A 1 111 ? 62.098 6.454 -80.743 1.00 62.75 111 GLY A O 1
ATOM 832 N N . PHE A 1 112 ? 60.705 5.316 -82.095 1.00 70.25 112 PHE A N 1
ATOM 833 C CA . PHE A 1 112 ? 59.877 6.446 -82.511 1.00 70.25 112 PHE A CA 1
ATOM 834 C C . PHE A 1 112 ? 58.417 6.201 -82.137 1.00 70.25 112 PHE A C 1
ATOM 836 O O . PHE A 1 112 ? 57.945 5.065 -82.133 1.00 70.25 112 PHE A O 1
ATOM 843 N N . ALA A 1 113 ? 57.690 7.272 -81.852 1.00 66.06 113 ALA A N 1
ATOM 844 C CA . ALA A 1 113 ? 56.274 7.215 -81.530 1.00 66.06 113 ALA A CA 1
ATOM 845 C C . ALA A 1 113 ? 55.490 8.295 -82.276 1.00 66.06 113 ALA A C 1
ATOM 847 O O . ALA A 1 113 ? 56.051 9.336 -82.628 1.00 66.06 113 ALA A O 1
ATOM 848 N N . ASP A 1 114 ? 54.216 8.017 -82.542 1.00 66.12 114 ASP A N 1
ATOM 849 C CA . ASP A 1 114 ? 53.328 8.923 -83.263 1.00 66.12 114 ASP A CA 1
ATOM 850 C C . ASP A 1 114 ? 52.963 10.111 -82.369 1.00 66.12 114 ASP A C 1
ATOM 852 O O . ASP A 1 114 ? 52.418 9.942 -81.281 1.00 66.12 114 ASP A O 1
ATOM 856 N N . ASP A 1 115 ? 53.306 11.312 -82.818 1.00 66.69 115 ASP A N 1
ATOM 857 C CA . ASP A 1 115 ? 52.981 12.574 -82.165 1.00 66.69 115 ASP A CA 1
ATOM 858 C C . ASP A 1 115 ? 52.309 13.472 -83.209 1.00 66.69 115 ASP A C 1
ATOM 860 O O . ASP A 1 115 ? 52.975 14.042 -84.081 1.00 66.69 115 ASP A O 1
ATOM 864 N N . GLU A 1 116 ? 50.977 13.538 -83.142 1.00 67.38 116 GLU A N 1
ATOM 865 C CA . GLU A 1 116 ? 50.112 14.290 -84.065 1.00 67.38 116 GLU A CA 1
ATOM 866 C C . GLU A 1 116 ? 50.298 13.911 -85.553 1.00 67.38 116 GLU A C 1
ATOM 868 O O . GLU A 1 116 ? 50.287 14.768 -86.439 1.00 67.38 116 GLU A O 1
ATOM 873 N N . GLY A 1 117 ? 50.465 12.619 -85.858 1.00 65.94 117 GLY A N 1
ATOM 874 C CA . GLY A 1 117 ? 50.577 12.121 -87.232 1.00 65.94 117 GLY A CA 1
ATOM 875 C C . GLY A 1 117 ? 51.993 12.184 -87.808 1.00 65.94 117 GLY A C 1
ATOM 876 O O . GLY A 1 117 ? 52.157 12.132 -89.029 1.00 65.94 117 GLY A O 1
ATOM 877 N N . THR A 1 118 ? 53.013 12.297 -86.951 1.00 69.31 118 THR A N 1
ATOM 878 C CA . THR A 1 118 ? 54.435 12.203 -87.317 1.00 69.31 118 THR A CA 1
ATOM 879 C C . THR A 1 118 ? 55.209 11.371 -86.301 1.00 69.31 118 THR A C 1
ATOM 881 O O . THR A 1 118 ? 55.097 11.582 -85.097 1.00 69.31 118 THR A O 1
ATOM 884 N N . CYS A 1 119 ? 56.060 10.460 -86.776 1.00 73.38 119 CYS A N 1
ATOM 885 C CA . CYS A 1 119 ? 56.895 9.639 -85.902 1.00 73.38 119 CYS A CA 1
ATOM 886 C C . CYS A 1 119 ? 58.091 10.428 -85.351 1.00 73.38 119 CYS A C 1
ATOM 888 O O . CYS A 1 119 ? 59.004 10.779 -86.104 1.00 73.38 119 CYS A O 1
ATOM 890 N N . LYS A 1 120 ? 58.117 10.682 -84.036 1.00 70.12 120 LYS A N 1
ATOM 891 C CA . LYS A 1 120 ? 59.193 11.409 -83.336 1.00 70.12 120 LYS A CA 1
ATOM 892 C C . LYS A 1 120 ? 59.992 10.488 -82.398 1.00 70.12 120 LYS A C 1
ATOM 894 O O . LYS A 1 120 ? 59.401 9.580 -81.815 1.00 70.12 120 LYS A O 1
ATOM 899 N N . PRO A 1 121 ? 61.313 10.702 -82.224 1.00 67.62 121 PRO A N 1
ATOM 900 C CA . PRO A 1 121 ? 62.119 9.965 -81.246 1.00 67.62 121 PRO A CA 1
ATOM 901 C C . PRO A 1 121 ? 61.571 10.126 -79.819 1.00 67.62 121 PRO A C 1
ATOM 903 O O . PRO A 1 121 ? 61.281 11.250 -79.404 1.00 67.62 121 PRO A O 1
ATOM 906 N N . CYS A 1 122 ? 61.448 9.035 -79.055 1.00 65.75 122 CYS A N 1
ATOM 907 C CA . CYS A 1 122 ? 60.979 9.099 -77.665 1.00 65.75 122 CYS A CA 1
ATOM 908 C C . CYS A 1 122 ? 62.154 9.115 -76.663 1.00 65.75 122 CYS A C 1
ATOM 910 O O . CYS A 1 122 ? 62.692 8.066 -76.320 1.00 65.75 122 CYS A O 1
ATOM 912 N N . GLU A 1 123 ? 62.551 10.299 -76.178 1.00 61.12 123 GLU A N 1
ATOM 913 C CA . GLU A 1 123 ? 63.713 10.489 -75.275 1.00 61.12 123 GLU A CA 1
ATOM 914 C C . GLU A 1 123 ? 63.367 10.536 -73.763 1.00 61.12 123 GLU A C 1
ATOM 916 O O . GLU A 1 123 ? 64.242 10.791 -72.938 1.00 61.12 123 GLU A O 1
ATOM 921 N N . LEU A 1 124 ? 62.108 10.317 -73.360 1.00 63.50 124 LEU A N 1
ATOM 922 C CA . LEU A 1 124 ? 61.625 10.721 -72.024 1.00 63.50 124 LEU A CA 1
ATOM 923 C C . LEU A 1 124 ? 61.735 9.671 -70.898 1.00 63.50 124 LEU A C 1
ATOM 925 O O . LEU A 1 124 ? 61.838 10.065 -69.742 1.00 63.50 124 LEU A O 1
ATOM 929 N N . CYS A 1 125 ? 61.807 8.363 -71.176 1.00 66.56 125 CYS A N 1
ATOM 930 C CA . CYS A 1 125 ? 61.778 7.340 -70.109 1.00 66.56 125 CYS A CA 1
ATOM 931 C C . CYS A 1 125 ? 63.075 7.195 -69.283 1.00 66.56 125 CYS A C 1
ATOM 933 O O . CYS A 1 125 ? 63.133 6.357 -68.377 1.00 66.56 125 CYS A O 1
ATOM 935 N N . GLY A 1 126 ? 64.106 8.000 -69.571 1.00 68.06 126 GLY A N 1
ATOM 936 C CA . GLY A 1 126 ? 65.431 7.902 -68.951 1.00 68.06 126 GLY A CA 1
ATOM 937 C C . GLY A 1 126 ? 66.135 6.562 -69.213 1.00 68.06 126 GLY A C 1
ATOM 938 O O . GLY A 1 126 ? 65.642 5.709 -69.948 1.00 68.06 126 GLY A O 1
ATOM 939 N N . ASP A 1 127 ? 67.286 6.341 -68.571 1.00 70.94 127 ASP A N 1
ATOM 940 C CA . ASP A 1 127 ? 68.118 5.133 -68.759 1.00 70.94 127 ASP A CA 1
ATOM 941 C C . ASP A 1 127 ? 67.498 3.845 -68.168 1.00 70.94 127 ASP A C 1
ATOM 943 O O . ASP A 1 127 ? 68.077 2.759 -68.257 1.00 70.94 127 ASP A O 1
ATOM 947 N N . HIS A 1 128 ? 66.324 3.957 -67.539 1.00 74.00 128 HIS A N 1
ATOM 948 C CA . HIS A 1 128 ? 65.674 2.891 -66.775 1.00 74.00 128 HIS A CA 1
ATOM 949 C C . HIS A 1 128 ? 64.288 2.516 -67.306 1.00 74.00 128 HIS A C 1
ATOM 951 O O . HIS A 1 128 ? 63.550 1.825 -66.605 1.00 74.00 128 HIS A O 1
ATOM 957 N N . GLY A 1 129 ? 63.928 2.917 -68.529 1.00 76.00 129 GLY A N 1
ATOM 958 C CA . GLY A 1 129 ? 62.666 2.505 -69.136 1.00 76.00 129 GLY A CA 1
ATOM 959 C C . GLY A 1 129 ? 62.640 2.514 -70.657 1.00 76.00 129 GLY A C 1
ATOM 960 O O . GLY A 1 129 ? 63.459 3.144 -71.317 1.00 76.00 129 GLY A O 1
ATOM 961 N N . THR A 1 130 ? 61.670 1.800 -71.223 1.00 73.25 130 THR A N 1
ATOM 962 C CA . THR A 1 130 ? 61.372 1.796 -72.662 1.00 73.25 130 THR A CA 1
ATOM 963 C C . THR A 1 130 ? 60.035 2.486 -72.909 1.00 73.25 130 THR A C 1
ATOM 965 O O . THR A 1 130 ? 59.028 2.095 -72.328 1.00 73.25 130 THR A O 1
ATOM 968 N N . CYS A 1 131 ? 60.021 3.505 -73.764 1.00 72.06 131 CYS A N 1
ATOM 969 C CA . CYS A 1 131 ? 58.825 4.278 -74.103 1.00 72.06 131 CYS A CA 1
ATOM 970 C C . CYS A 1 131 ? 57.904 3.525 -75.066 1.00 72.06 131 CYS A C 1
ATOM 972 O O . CYS A 1 131 ? 58.377 2.958 -76.052 1.00 72.06 131 CYS A O 1
ATOM 974 N N . TYR A 1 132 ? 56.599 3.570 -74.814 1.00 68.94 132 TYR A N 1
ATOM 975 C CA . TYR A 1 132 ? 55.550 3.148 -75.740 1.00 68.94 132 TYR A CA 1
ATOM 976 C C . TYR A 1 132 ? 54.304 4.025 -75.550 1.00 68.94 132 TYR A C 1
ATOM 978 O O . TYR A 1 132 ? 54.145 4.671 -74.517 1.00 68.94 132 TYR A O 1
ATOM 986 N N . PHE A 1 133 ? 53.437 4.088 -76.558 1.00 63.59 133 PHE A N 1
ATOM 987 C CA . PHE A 1 133 ? 52.145 4.762 -76.442 1.00 63.59 133 PHE A CA 1
ATOM 988 C C . PHE A 1 133 ? 51.028 3.728 -76.383 1.00 63.59 133 PHE A C 1
ATOM 990 O O . PHE A 1 133 ? 50.956 2.853 -77.246 1.00 63.59 133 PHE A O 1
ATOM 997 N N . GLU A 1 134 ? 50.157 3.867 -75.393 1.00 61.62 134 GLU A N 1
ATOM 998 C CA . GLU A 1 134 ? 48.919 3.105 -75.255 1.00 61.62 134 GLU A CA 1
ATOM 999 C C . GLU A 1 134 ? 47.766 4.120 -75.289 1.00 61.62 134 GLU A C 1
ATOM 1001 O O . GLU A 1 134 ? 47.795 5.122 -74.578 1.00 61.62 134 GLU A O 1
ATOM 1006 N N . GLU A 1 135 ? 46.816 3.940 -76.214 1.00 59.94 135 GLU A N 1
ATOM 1007 C CA . GLU A 1 135 ? 45.632 4.811 -76.380 1.00 59.94 135 GLU A CA 1
ATOM 1008 C C . GLU A 1 135 ? 45.930 6.322 -76.536 1.00 59.94 135 GLU A C 1
ATOM 1010 O O . GLU A 1 135 ? 45.176 7.184 -76.091 1.00 59.94 135 GLU A O 1
ATOM 1015 N N . GLY A 1 136 ? 47.046 6.673 -77.185 1.00 57.56 136 GLY A N 1
ATOM 1016 C CA . GLY A 1 136 ? 47.438 8.073 -77.397 1.00 57.56 136 GLY A CA 1
ATOM 1017 C C . GLY A 1 136 ? 48.097 8.744 -76.184 1.00 57.56 136 GLY A C 1
ATOM 1018 O O . GLY A 1 136 ? 48.470 9.916 -76.268 1.00 57.56 136 GLY A O 1
ATOM 1019 N N . LEU A 1 137 ? 48.323 8.008 -75.090 1.00 57.72 137 LEU A N 1
ATOM 1020 C CA . LEU A 1 137 ? 49.083 8.462 -73.925 1.00 57.72 137 LEU A CA 1
ATOM 1021 C C . LEU A 1 137 ? 50.498 7.867 -73.920 1.00 57.72 137 LEU A C 1
ATOM 1023 O O . LEU A 1 137 ? 50.707 6.693 -74.221 1.00 57.72 137 LEU A O 1
ATOM 1027 N N . LYS A 1 138 ? 51.488 8.702 -73.582 1.00 67.00 138 LYS A N 1
ATOM 1028 C CA . LYS A 1 138 ? 52.896 8.304 -73.411 1.00 67.00 138 LYS A CA 1
ATOM 1029 C C . LYS A 1 138 ? 53.032 7.475 -72.136 1.00 67.00 138 LYS A C 1
ATOM 1031 O O . LYS A 1 138 ? 52.713 7.981 -71.067 1.00 67.00 138 LYS A O 1
ATOM 1036 N N . THR A 1 139 ? 53.569 6.264 -72.238 1.00 68.12 139 THR A N 1
ATOM 1037 C CA . THR A 1 139 ? 53.807 5.357 -71.102 1.00 68.12 139 THR A CA 1
ATOM 1038 C C . THR A 1 139 ? 55.221 4.777 -71.140 1.00 68.12 139 THR A C 1
ATOM 1040 O O . THR A 1 139 ? 55.779 4.510 -72.208 1.00 68.12 139 THR A O 1
ATOM 1043 N N . CYS A 1 140 ? 55.834 4.571 -69.976 1.00 77.75 140 CYS A N 1
ATOM 1044 C CA . CYS A 1 140 ? 57.167 3.989 -69.849 1.00 77.75 140 CYS A CA 1
ATOM 1045 C C . CYS A 1 140 ? 57.112 2.587 -69.241 1.00 77.75 140 CYS A C 1
ATOM 1047 O O . CYS A 1 140 ? 56.553 2.350 -68.175 1.00 77.75 140 CYS A O 1
ATOM 1049 N N . LYS A 1 141 ? 57.779 1.627 -69.884 1.00 76.12 141 LYS A N 1
ATOM 1050 C CA . LYS A 1 141 ? 58.032 0.309 -69.303 1.00 76.12 141 LYS A CA 1
ATOM 1051 C C . LYS A 1 141 ? 59.330 0.364 -68.513 1.00 76.12 141 LYS A C 1
ATOM 1053 O O . LYS A 1 141 ? 60.405 0.301 -69.107 1.00 76.12 141 LYS A O 1
ATOM 1058 N N . CYS A 1 142 ? 59.229 0.493 -67.198 1.00 78.38 142 CYS A N 1
ATOM 1059 C CA . CYS A 1 142 ? 60.386 0.669 -66.327 1.00 78.38 142 CYS A CA 1
ATOM 1060 C C . CYS A 1 142 ? 61.095 -0.645 -65.967 1.00 78.38 142 CYS A C 1
ATOM 1062 O O . CYS A 1 142 ? 60.491 -1.719 -65.940 1.00 78.38 142 CYS A O 1
ATOM 1064 N N . ALA A 1 143 ? 62.399 -0.551 -65.706 1.00 72.38 143 ALA A N 1
ATOM 1065 C CA . ALA A 1 143 ? 63.219 -1.628 -65.168 1.00 72.38 143 ALA A CA 1
ATOM 1066 C C . ALA A 1 143 ? 62.831 -1.954 -63.713 1.00 72.38 143 ALA A C 1
ATOM 1068 O O . ALA A 1 143 ? 62.243 -1.134 -63.011 1.00 72.38 143 ALA A O 1
ATOM 1069 N N . GLU A 1 144 ? 63.182 -3.153 -63.241 1.00 64.75 144 GLU A N 1
ATOM 1070 C CA . GLU A 1 144 ? 62.895 -3.598 -61.872 1.00 64.75 144 GLU A CA 1
ATOM 1071 C C . GLU A 1 144 ? 63.435 -2.600 -60.825 1.00 64.75 144 GLU A C 1
ATOM 1073 O O . GLU A 1 144 ? 64.585 -2.165 -60.901 1.00 64.75 144 GLU A O 1
ATOM 1078 N N . GLY A 1 145 ? 62.587 -2.209 -59.866 1.00 65.12 145 GLY A N 1
ATOM 1079 C CA . GLY A 1 145 ? 62.882 -1.166 -58.873 1.00 65.12 145 GLY A CA 1
ATOM 1080 C C . GLY A 1 145 ? 62.481 0.259 -59.284 1.00 65.12 145 GLY A C 1
ATOM 1081 O O . GLY A 1 145 ? 62.604 1.174 -58.471 1.00 65.12 145 GLY A O 1
ATOM 1082 N N . TYR A 1 146 ? 61.967 0.450 -60.502 1.00 72.62 146 TYR A N 1
ATOM 1083 C CA . TYR A 1 146 ? 61.463 1.725 -61.011 1.00 72.62 146 TYR A CA 1
ATOM 1084 C C . TYR A 1 146 ? 60.003 1.584 -61.448 1.00 72.62 146 TYR A C 1
ATOM 1086 O O . TYR A 1 146 ? 59.594 0.532 -61.937 1.00 72.62 146 TYR A O 1
ATOM 1094 N N . ALA A 1 147 ? 59.219 2.646 -61.294 1.00 72.12 147 ALA A N 1
ATOM 1095 C CA . ALA A 1 147 ? 57.845 2.707 -61.782 1.00 72.12 147 ALA A CA 1
ATOM 1096 C C . ALA A 1 147 ? 57.623 4.007 -62.568 1.00 72.12 147 ALA A C 1
ATOM 1098 O O . ALA A 1 147 ? 58.333 4.993 -62.351 1.00 72.12 147 ALA A O 1
ATOM 1099 N N . ASP A 1 148 ? 56.702 3.960 -63.531 1.00 70.50 148 ASP A N 1
ATOM 1100 C CA . ASP A 1 148 ? 56.397 5.088 -64.411 1.00 70.50 148 ASP A CA 1
ATOM 1101 C C . ASP A 1 148 ? 55.628 6.155 -63.636 1.00 70.50 148 ASP A C 1
ATOM 1103 O O . ASP A 1 148 ? 54.564 5.877 -63.091 1.00 70.50 148 ASP A O 1
ATOM 1107 N N . ASP A 1 149 ? 56.186 7.355 -63.569 1.00 69.94 149 ASP A N 1
ATOM 1108 C CA . ASP A 1 149 ? 55.559 8.526 -62.974 1.00 69.94 149 ASP A CA 1
ATOM 1109 C C . ASP A 1 149 ? 55.569 9.648 -64.017 1.00 69.94 149 ASP A C 1
ATOM 1111 O O . ASP A 1 149 ? 56.617 10.239 -64.312 1.00 69.94 149 ASP A O 1
ATOM 1115 N N . GLU A 1 150 ? 54.401 9.874 -64.622 1.00 67.94 150 GLU A N 1
ATOM 1116 C CA . GLU A 1 150 ? 54.159 10.866 -65.678 1.00 67.94 150 GLU A CA 1
ATOM 1117 C C . GLU A 1 150 ? 55.120 10.758 -66.885 1.00 67.94 150 GLU A C 1
ATOM 1119 O O . GLU A 1 150 ? 55.568 11.766 -67.436 1.00 67.94 150 GLU A O 1
ATOM 1124 N N . GLY A 1 151 ? 55.454 9.539 -67.324 1.00 67.69 151 GLY A N 1
ATOM 1125 C CA . GLY A 1 151 ? 56.320 9.315 -68.487 1.00 67.69 151 GLY A CA 1
ATOM 1126 C C . GLY A 1 151 ? 57.816 9.351 -68.165 1.00 67.69 151 GLY A C 1
ATOM 1127 O O . GLY A 1 151 ? 58.640 9.532 -69.066 1.00 67.69 151 GLY A O 1
ATOM 1128 N N . THR A 1 152 ? 58.180 9.165 -66.894 1.00 72.00 152 THR A N 1
ATOM 1129 C CA . THR A 1 152 ? 59.566 8.991 -66.441 1.00 72.00 152 THR A CA 1
ATOM 1130 C C . THR A 1 152 ? 59.664 7.862 -65.424 1.00 72.00 152 THR A C 1
ATOM 1132 O O . THR A 1 152 ? 58.950 7.847 -64.426 1.00 72.00 152 THR A O 1
ATOM 1135 N N . CYS A 1 153 ? 60.622 6.954 -65.608 1.00 76.06 153 CYS A N 1
ATOM 1136 C CA . CYS A 1 153 ? 60.873 5.891 -64.639 1.00 76.06 153 CYS A CA 1
ATOM 1137 C 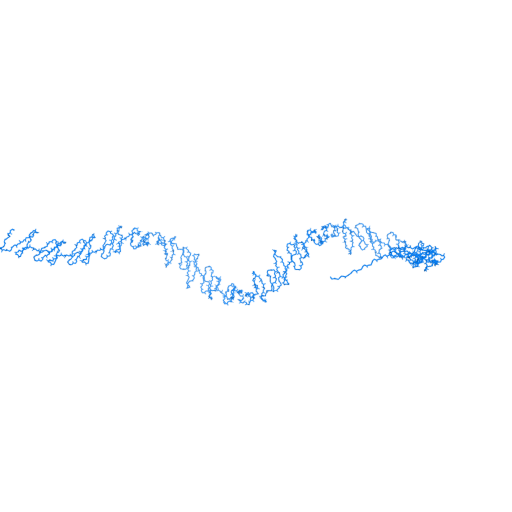C . CYS A 1 153 ? 61.584 6.427 -63.393 1.00 76.06 153 CYS A C 1
ATOM 1139 O O . CYS A 1 153 ? 62.761 6.792 -63.455 1.00 76.06 153 CYS A O 1
ATOM 1141 N N . LYS A 1 154 ? 60.893 6.442 -62.246 1.00 74.19 154 LYS A N 1
ATOM 1142 C CA . LYS A 1 154 ? 61.447 6.888 -60.956 1.00 74.19 154 LYS A CA 1
ATOM 1143 C C . LYS A 1 154 ? 61.726 5.700 -60.024 1.00 74.19 154 LYS A C 1
ATOM 1145 O O . LYS A 1 154 ? 60.939 4.751 -60.021 1.00 74.19 154 LYS A O 1
ATOM 1150 N N . PRO A 1 155 ? 62.820 5.729 -59.231 1.00 70.56 155 PRO A N 1
ATOM 1151 C CA . PRO A 1 155 ? 63.100 4.689 -58.242 1.00 70.56 155 PRO A CA 1
ATOM 1152 C C . PRO A 1 155 ? 61.950 4.568 -57.238 1.00 70.56 155 PRO A C 1
ATOM 1154 O O . PRO A 1 155 ? 61.521 5.578 -56.677 1.00 70.56 155 PRO A O 1
ATOM 1157 N N . CYS A 1 156 ? 61.480 3.349 -56.967 1.00 67.12 156 CYS A N 1
ATOM 1158 C CA . CYS A 1 156 ? 60.450 3.108 -55.963 1.00 67.12 156 CYS A CA 1
ATOM 1159 C C . CYS A 1 156 ? 60.968 2.277 -54.778 1.00 67.12 156 CYS A C 1
ATOM 1161 O O . CYS A 1 156 ? 60.829 1.058 -54.737 1.00 67.12 156 CYS A O 1
ATOM 1163 N N . GLU A 1 157 ? 61.545 2.950 -53.778 1.00 61.50 157 GLU A N 1
ATOM 1164 C CA . GLU A 1 157 ? 62.260 2.307 -52.657 1.00 61.50 157 GLU A CA 1
ATOM 1165 C C . GLU A 1 157 ? 61.423 2.082 -51.378 1.00 61.50 157 GLU A C 1
ATOM 1167 O O . GLU A 1 157 ? 61.954 1.667 -50.353 1.00 61.50 157 GLU A O 1
ATOM 1172 N N . LEU A 1 158 ? 60.113 2.354 -51.381 1.00 64.44 158 LEU A N 1
ATOM 1173 C CA . LEU A 1 158 ? 59.361 2.545 -50.126 1.00 64.44 158 LEU A CA 1
ATOM 1174 C C . LEU A 1 158 ? 58.245 1.522 -49.828 1.00 64.44 158 LEU A C 1
ATOM 1176 O O . LEU A 1 158 ? 57.576 1.686 -48.819 1.00 64.44 158 LEU A O 1
ATOM 1180 N N . CYS A 1 159 ? 58.021 0.471 -50.627 1.00 67.25 159 CYS A N 1
ATOM 1181 C CA . CYS A 1 159 ? 56.996 -0.549 -50.296 1.00 67.25 159 CYS A CA 1
ATOM 1182 C C . CYS A 1 159 ? 57.449 -1.599 -49.255 1.00 67.25 159 CYS A C 1
ATOM 1184 O O . CYS A 1 159 ? 56.650 -2.450 -48.859 1.00 67.25 159 CYS A O 1
ATOM 1186 N N . GLY A 1 160 ? 58.699 -1.515 -48.776 1.00 67.88 160 GLY A N 1
ATOM 1187 C CA . GLY A 1 160 ? 59.307 -2.488 -47.860 1.00 67.88 160 GLY A CA 1
ATOM 1188 C C . GLY A 1 160 ? 59.538 -3.864 -48.500 1.00 67.88 160 GLY A C 1
ATOM 1189 O O . GLY A 1 160 ? 59.167 -4.099 -49.646 1.00 67.88 160 GLY A O 1
ATOM 1190 N N . ASP A 1 161 ? 60.108 -4.804 -47.740 1.00 72.31 161 ASP A N 1
ATOM 1191 C CA . ASP A 1 161 ? 60.460 -6.159 -48.220 1.00 72.31 161 ASP A CA 1
ATOM 1192 C C . ASP A 1 161 ? 59.237 -7.047 -48.551 1.00 72.31 161 ASP A C 1
ATOM 1194 O O . ASP A 1 161 ? 59.379 -8.193 -48.983 1.00 72.31 161 ASP A O 1
ATOM 1198 N N . HIS A 1 162 ? 58.023 -6.531 -48.337 1.00 75.56 162 HIS A N 1
ATOM 1199 C CA . HIS A 1 162 ? 56.761 -7.261 -48.449 1.00 75.56 162 HIS A CA 1
ATOM 1200 C C . HIS A 1 162 ? 55.788 -6.639 -49.458 1.00 75.56 162 HIS A C 1
ATOM 1202 O O . HIS A 1 162 ? 54.595 -6.932 -49.394 1.00 75.56 162 HIS A O 1
ATOM 1208 N N . GLY A 1 163 ? 56.255 -5.797 -50.387 1.00 75.62 163 GLY A N 1
ATOM 1209 C CA . GLY A 1 163 ? 55.393 -5.212 -51.413 1.00 75.62 163 GLY A CA 1
ATOM 1210 C C . GLY A 1 163 ? 56.092 -4.835 -52.712 1.00 75.62 163 GLY A C 1
ATOM 1211 O O . GLY A 1 163 ? 57.261 -4.465 -52.726 1.00 75.62 163 GLY A O 1
ATOM 1212 N N . THR A 1 164 ? 55.349 -4.894 -53.817 1.00 75.62 164 THR A N 1
ATOM 1213 C CA . THR A 1 164 ? 55.778 -4.390 -55.128 1.00 75.62 164 THR A CA 1
ATOM 1214 C C . THR A 1 164 ? 55.113 -3.047 -55.400 1.00 75.62 164 THR A C 1
ATOM 1216 O O . THR A 1 164 ? 53.894 -2.932 -55.325 1.00 75.62 164 THR A O 1
ATOM 1219 N N . CYS A 1 165 ? 55.906 -2.030 -55.715 1.00 74.31 165 CYS A N 1
ATOM 1220 C CA . CYS A 1 165 ? 55.419 -0.684 -55.994 1.00 74.31 165 CYS A CA 1
ATOM 1221 C C . CYS A 1 165 ? 54.907 -0.524 -57.425 1.00 74.31 165 CYS A C 1
ATOM 1223 O O . CYS A 1 165 ? 55.526 -1.036 -58.356 1.00 74.31 165 CYS A O 1
ATOM 1225 N N . TYR A 1 166 ? 53.833 0.240 -57.594 1.00 72.44 166 TYR A N 1
ATOM 1226 C CA . TYR A 1 166 ? 53.373 0.765 -58.876 1.00 72.44 166 TYR A CA 1
ATOM 1227 C C . TYR A 1 166 ? 52.760 2.158 -58.663 1.00 72.44 166 TYR A C 1
ATOM 1229 O O . TYR A 1 166 ? 52.440 2.525 -57.533 1.00 72.44 166 TYR A O 1
ATOM 1237 N N . PHE A 1 167 ? 52.645 2.954 -59.724 1.00 66.69 167 PHE A N 1
ATOM 1238 C CA . PHE A 1 167 ? 51.896 4.210 -59.698 1.00 66.69 167 PHE A CA 1
ATOM 1239 C C . PHE A 1 167 ? 50.579 4.002 -60.440 1.00 66.69 167 PHE A C 1
ATOM 1241 O O . PHE A 1 167 ? 50.571 3.469 -61.549 1.00 66.69 167 PHE A O 1
ATOM 1248 N N . GLU A 1 168 ? 49.480 4.412 -59.823 1.00 64.94 168 GLU A N 1
ATOM 1249 C CA . GLU A 1 168 ? 48.147 4.426 -60.416 1.00 64.94 168 GLU A CA 1
ATOM 1250 C C . GLU A 1 168 ? 47.631 5.868 -60.317 1.00 64.94 168 GLU A C 1
ATOM 1252 O O . GLU A 1 168 ? 47.613 6.454 -59.237 1.00 64.94 168 GLU A O 1
ATOM 1257 N N . GLU A 1 169 ? 47.323 6.491 -61.461 1.00 62.25 169 GLU A N 1
ATOM 1258 C CA . GLU A 1 169 ? 46.862 7.892 -61.553 1.00 62.25 169 GLU A CA 1
ATOM 1259 C C . GLU A 1 169 ? 47.781 8.935 -60.868 1.00 62.25 169 GLU A C 1
ATOM 1261 O O . GLU A 1 169 ? 47.320 9.930 -60.308 1.00 62.25 169 GLU A O 1
ATOM 1266 N N . GLY A 1 170 ? 49.101 8.718 -60.889 1.00 60.25 170 GLY A N 1
ATOM 1267 C CA . GLY A 1 170 ? 50.080 9.604 -60.237 1.00 60.25 170 GLY A CA 1
ATOM 1268 C C . GLY A 1 170 ? 50.159 9.444 -58.712 1.00 60.25 170 GLY A C 1
ATOM 1269 O O . GLY A 1 170 ? 50.944 10.128 -58.052 1.00 60.25 170 GLY A O 1
ATOM 1270 N N . LEU A 1 171 ? 49.390 8.519 -58.129 1.00 59.56 171 LEU A N 1
ATOM 1271 C CA . LEU A 1 171 ? 49.495 8.125 -56.729 1.00 59.56 171 LEU A CA 1
ATOM 1272 C C . LEU A 1 171 ? 50.287 6.823 -56.611 1.00 59.56 171 LEU A C 1
ATOM 1274 O O . LEU A 1 171 ? 50.102 5.867 -57.360 1.00 59.56 171 LEU A O 1
ATOM 1278 N N . LYS A 1 172 ? 51.211 6.792 -55.651 1.00 68.88 172 LYS A N 1
ATOM 1279 C CA . LYS A 1 172 ? 52.020 5.608 -55.363 1.00 68.88 172 LYS A CA 1
ATOM 1280 C C . LYS A 1 172 ? 51.174 4.578 -54.611 1.00 68.88 172 LYS A C 1
ATOM 1282 O O . LYS A 1 172 ? 50.702 4.870 -53.515 1.00 68.88 172 LYS A O 1
ATOM 1287 N N . THR A 1 173 ? 51.095 3.362 -55.133 1.00 70.94 173 THR A N 1
ATOM 1288 C CA . THR A 1 173 ? 50.360 2.232 -54.548 1.00 70.94 173 THR A CA 1
ATOM 1289 C C . THR A 1 173 ? 51.274 1.018 -54.373 1.00 70.94 173 THR A C 1
ATOM 1291 O O . THR A 1 173 ? 52.117 0.714 -55.222 1.00 70.94 173 THR A O 1
ATOM 1294 N N . CYS A 1 174 ? 51.135 0.294 -53.259 1.00 80.25 174 CYS A N 1
ATOM 1295 C CA . CYS A 1 174 ? 51.920 -0.916 -53.001 1.00 80.25 174 CYS A CA 1
ATOM 1296 C C . CYS A 1 174 ? 51.061 -2.178 -53.125 1.00 80.25 174 CYS A C 1
ATOM 1298 O O . CYS A 1 174 ? 50.046 -2.351 -52.455 1.00 80.25 174 CYS A O 1
ATOM 1300 N N . LYS A 1 175 ? 51.501 -3.133 -53.948 1.00 80.31 175 LYS A N 1
ATOM 1301 C CA . LYS A 1 175 ? 50.936 -4.483 -53.988 1.00 80.31 175 LYS A CA 1
ATOM 1302 C C . LYS A 1 175 ? 51.621 -5.335 -52.927 1.00 80.31 175 LYS A C 1
ATOM 1304 O O . LYS A 1 175 ? 52.726 -5.825 -53.150 1.00 80.31 175 LYS A O 1
ATOM 1309 N N . CYS A 1 176 ? 50.974 -5.497 -51.781 1.00 81.88 176 CYS A N 1
ATOM 1310 C CA . CYS A 1 176 ? 51.542 -6.215 -50.644 1.00 81.88 176 CYS A CA 1
ATOM 1311 C C . CYS A 1 176 ? 51.437 -7.743 -50.766 1.00 81.88 176 CYS A C 1
ATOM 1313 O O . CYS A 1 176 ? 50.528 -8.277 -51.407 1.00 81.88 176 CYS A O 1
ATOM 1315 N N . ALA A 1 177 ? 52.387 -8.444 -50.147 1.00 77.62 177 ALA A N 1
ATOM 1316 C CA . ALA A 1 177 ? 52.383 -9.891 -49.977 1.00 77.62 177 ALA A CA 1
ATOM 1317 C C . ALA A 1 177 ? 51.255 -10.341 -49.030 1.00 77.62 177 ALA A C 1
ATOM 1319 O O . ALA A 1 177 ? 50.707 -9.552 -48.262 1.00 77.62 177 ALA A O 1
ATOM 1320 N N . GLU A 1 178 ? 50.911 -11.629 -49.070 1.00 72.38 178 GLU A N 1
ATOM 1321 C CA . GLU A 1 178 ? 49.875 -12.211 -48.211 1.00 72.38 178 GLU A CA 1
ATOM 1322 C C . GLU A 1 178 ? 50.167 -11.953 -46.718 1.00 72.38 178 GLU A C 1
ATOM 1324 O O . GLU A 1 178 ? 51.290 -12.146 -46.251 1.00 72.38 178 GLU A O 1
ATOM 1329 N N . GLY A 1 179 ? 49.161 -11.475 -45.976 1.00 71.00 179 GLY A N 1
ATOM 1330 C CA . GLY A 1 179 ? 49.304 -11.050 -44.576 1.00 71.00 179 GLY A CA 1
ATOM 1331 C C . GLY A 1 179 ? 49.780 -9.604 -44.378 1.00 71.00 179 GLY A C 1
ATOM 1332 O O . GLY A 1 179 ? 50.003 -9.196 -43.238 1.00 71.00 179 GLY A O 1
ATOM 1333 N N . TYR A 1 180 ? 49.925 -8.822 -45.453 1.00 78.94 180 TYR A N 1
ATOM 1334 C CA . TYR A 1 180 ? 50.252 -7.396 -45.422 1.00 78.94 180 TYR A CA 1
ATOM 1335 C C . TYR A 1 180 ? 49.233 -6.598 -46.245 1.00 78.94 180 TYR A C 1
ATOM 1337 O O . TYR A 1 180 ? 48.703 -7.090 -47.240 1.00 78.94 180 TYR A O 1
ATOM 1345 N N . ALA A 1 181 ? 48.962 -5.360 -45.841 1.00 81.94 181 ALA A N 1
ATOM 1346 C CA . ALA A 1 181 ? 48.106 -4.432 -46.578 1.00 81.94 181 ALA A CA 1
ATOM 1347 C C . ALA A 1 181 ? 48.800 -3.073 -46.716 1.00 81.94 181 ALA A C 1
ATOM 1349 O O . ALA A 1 181 ? 49.643 -2.719 -45.887 1.00 81.94 181 ALA A O 1
ATOM 1350 N N . ASP A 1 182 ? 48.476 -2.359 -47.793 1.00 78.62 182 ASP A N 1
ATOM 1351 C CA . ASP A 1 182 ? 49.034 -1.039 -48.071 1.00 78.62 182 ASP A CA 1
ATOM 1352 C C . ASP A 1 182 ? 48.443 -0.021 -47.095 1.00 78.62 182 ASP A C 1
ATOM 1354 O O . ASP A 1 182 ? 47.224 0.083 -46.965 1.00 78.62 182 ASP A O 1
ATOM 1358 N N . ASP A 1 183 ? 49.315 0.693 -46.396 1.00 79.88 183 ASP A N 1
ATOM 1359 C CA . ASP A 1 183 ? 48.976 1.805 -45.521 1.00 79.88 183 ASP A CA 1
ATOM 1360 C C . ASP A 1 183 ? 49.869 2.987 -45.904 1.00 79.88 183 ASP A C 1
ATOM 1362 O O . ASP A 1 183 ? 51.076 2.989 -45.627 1.00 79.88 183 ASP A O 1
ATOM 1366 N N . GLU A 1 184 ? 49.279 3.947 -46.618 1.00 73.88 184 GLU A N 1
ATOM 1367 C CA . GLU A 1 184 ? 49.945 5.155 -47.126 1.00 73.88 184 GLU A CA 1
ATOM 1368 C C . GLU A 1 184 ? 51.237 4.868 -47.926 1.00 73.88 184 GLU A C 1
ATOM 1370 O O . GLU A 1 184 ? 52.243 5.575 -47.819 1.00 73.88 184 GLU A O 1
ATOM 1375 N N . GLY A 1 185 ? 51.236 3.814 -48.748 1.00 69.75 185 GLY A N 1
ATOM 1376 C CA . GLY A 1 185 ? 52.371 3.457 -49.597 1.00 69.75 185 GLY A CA 1
ATOM 1377 C C . GLY A 1 185 ? 53.462 2.660 -48.878 1.00 69.75 185 GLY A C 1
ATOM 1378 O O . GLY A 1 185 ? 54.611 2.665 -49.337 1.00 69.75 185 GLY A O 1
ATOM 1379 N N . THR A 1 186 ? 53.132 1.993 -47.768 1.00 76.12 186 THR A N 1
ATOM 1380 C CA . THR A 1 186 ? 53.983 1.007 -47.085 1.00 76.12 186 THR A CA 1
ATOM 1381 C C . THR A 1 186 ? 53.186 -0.251 -46.747 1.00 76.12 186 THR A C 1
ATOM 1383 O O . THR A 1 186 ? 52.102 -0.176 -46.176 1.00 76.12 186 THR A O 1
ATOM 1386 N N . CYS A 1 187 ? 53.735 -1.432 -47.043 1.00 80.38 187 CYS A N 1
ATOM 1387 C CA . CYS A 1 187 ? 53.089 -2.691 -46.677 1.00 80.38 187 CYS A CA 1
ATOM 1388 C C . CYS A 1 187 ? 53.274 -2.986 -45.188 1.00 80.38 187 CYS A C 1
ATOM 1390 O O . CYS A 1 187 ? 54.367 -3.352 -44.747 1.00 80.38 187 CYS A O 1
ATOM 1392 N N . LYS A 1 188 ? 52.198 -2.857 -44.408 1.00 80.88 188 LYS A N 1
ATOM 1393 C CA . LYS A 1 188 ? 52.184 -3.169 -42.972 1.00 80.88 188 LYS A CA 1
ATOM 1394 C C . LYS A 1 188 ? 51.546 -4.525 -42.720 1.00 80.88 188 LYS A C 1
ATOM 1396 O O . LYS A 1 188 ? 50.614 -4.926 -43.413 1.00 80.88 188 LYS A O 1
ATOM 1401 N N . GLN A 1 189 ? 52.059 -5.233 -41.714 1.00 81.62 189 GLN A N 1
ATOM 1402 C CA . GLN A 1 189 ? 51.522 -6.530 -41.316 1.00 81.62 189 GLN A CA 1
ATOM 1403 C C . GLN A 1 189 ? 50.057 -6.368 -40.890 1.00 81.62 189 GLN A C 1
ATOM 1405 O O . GLN A 1 189 ? 49.726 -5.545 -40.037 1.00 81.62 189 GLN A O 1
ATOM 1410 N N . CYS A 1 190 ? 49.186 -7.160 -41.501 1.00 77.38 190 CYS A N 1
ATOM 1411 C CA . CYS A 1 190 ? 47.741 -7.022 -41.438 1.00 77.38 190 CYS A CA 1
ATOM 1412 C C . CYS A 1 190 ? 47.126 -8.429 -41.431 1.00 77.38 190 CYS A C 1
ATOM 1414 O O . CYS A 1 190 ? 46.815 -8.998 -42.476 1.00 77.38 190 CYS A O 1
ATOM 1416 N N . ASP A 1 191 ? 46.994 -9.014 -40.240 1.00 80.50 191 ASP A N 1
ATOM 1417 C CA . ASP A 1 191 ? 46.469 -10.374 -40.066 1.00 80.50 191 ASP A CA 1
ATOM 1418 C C . ASP A 1 191 ? 45.027 -10.348 -39.544 1.00 80.50 191 ASP A C 1
ATOM 1420 O O . ASP A 1 191 ? 44.794 -9.991 -38.390 1.00 80.50 191 ASP A O 1
ATOM 1424 N N . CYS A 1 192 ? 44.062 -10.705 -40.391 1.00 81.06 192 CYS A N 1
ATOM 1425 C CA . CYS A 1 192 ? 42.647 -10.851 -40.026 1.00 81.06 192 CYS A CA 1
ATOM 1426 C C . CYS A 1 192 ? 42.249 -12.300 -39.703 1.00 81.06 192 CYS A C 1
ATOM 1428 O O . CYS A 1 192 ? 41.064 -12.566 -39.482 1.00 81.06 192 CYS A O 1
ATOM 1430 N N . GLY A 1 193 ? 43.211 -13.229 -39.674 1.00 78.62 193 GLY A N 1
ATOM 1431 C CA . GLY A 1 193 ? 42.972 -14.668 -39.667 1.00 78.62 193 GLY A CA 1
ATOM 1432 C C . GLY A 1 193 ? 42.597 -15.218 -41.050 1.00 78.62 193 GLY A C 1
ATOM 1433 O O . GLY A 1 193 ? 42.464 -14.481 -42.024 1.00 78.62 193 GLY A O 1
ATOM 1434 N N . SER A 1 194 ? 42.386 -16.535 -41.135 1.00 79.81 194 SER A N 1
ATOM 1435 C CA . SER A 1 194 ? 42.004 -17.240 -42.374 1.00 79.81 194 SER A CA 1
ATOM 1436 C C . SER A 1 194 ? 40.630 -16.851 -42.927 1.00 79.81 194 SER A C 1
ATOM 1438 O O . SER A 1 194 ? 40.306 -17.171 -44.070 1.00 79.81 194 SER A O 1
ATOM 1440 N N . ASP A 1 195 ? 39.813 -16.191 -42.108 1.00 82.50 195 ASP A N 1
ATOM 1441 C CA . ASP A 1 195 ? 38.396 -15.954 -42.365 1.00 82.50 195 ASP A CA 1
ATOM 1442 C C . ASP A 1 195 ? 38.085 -14.495 -42.723 1.00 82.50 195 ASP A C 1
ATOM 1444 O O . ASP A 1 195 ? 36.932 -14.068 -42.639 1.00 82.50 195 ASP A O 1
ATOM 1448 N N . GLY A 1 196 ? 39.088 -13.721 -43.148 1.00 82.38 196 GLY A N 1
ATOM 1449 C CA . GLY A 1 196 ? 38.861 -12.389 -43.696 1.00 82.38 196 GLY A CA 1
ATOM 1450 C C . GLY A 1 196 ? 40.047 -11.778 -44.426 1.00 82.38 196 GLY A C 1
ATOM 1451 O O . GLY A 1 196 ? 41.187 -12.217 -44.313 1.00 82.38 196 GLY A O 1
ATOM 1452 N N . LYS A 1 197 ? 39.751 -10.725 -45.186 1.00 83.25 197 LYS A N 1
ATOM 1453 C CA . LYS A 1 197 ? 40.722 -9.922 -45.925 1.00 83.25 197 LYS A CA 1
ATOM 1454 C C . LYS A 1 197 ? 41.041 -8.647 -45.147 1.00 83.25 197 LYS A C 1
ATOM 1456 O O . LYS A 1 197 ? 40.134 -7.918 -44.757 1.00 83.25 197 LYS A O 1
ATOM 1461 N N . CYS A 1 198 ? 42.324 -8.373 -44.941 1.00 82.44 198 CYS A N 1
ATOM 1462 C CA . CYS A 1 198 ? 42.784 -7.194 -44.212 1.00 82.44 198 CYS A CA 1
ATOM 1463 C C . CYS A 1 198 ? 42.927 -5.982 -45.136 1.00 82.44 198 CYS A C 1
ATOM 1465 O O . CYS A 1 198 ? 43.467 -6.112 -46.235 1.00 82.44 198 CYS A O 1
ATOM 1467 N N . ILE A 1 199 ? 42.450 -4.821 -44.688 1.00 82.62 199 ILE A N 1
ATOM 1468 C CA . ILE A 1 199 ? 42.614 -3.525 -45.356 1.00 82.62 199 ILE A CA 1
ATOM 1469 C C . ILE A 1 199 ? 42.960 -2.449 -44.314 1.00 82.62 199 ILE A C 1
ATOM 1471 O O . ILE A 1 199 ? 42.587 -2.578 -43.147 1.00 82.62 199 ILE A O 1
ATOM 1475 N N . PHE A 1 200 ? 43.650 -1.387 -44.728 1.00 80.00 200 PHE A N 1
ATOM 1476 C CA . PHE A 1 200 ? 43.787 -0.163 -43.936 1.00 80.00 200 PHE A CA 1
ATOM 1477 C C . PHE A 1 200 ? 42.901 0.924 -44.544 1.00 80.00 200 PHE A C 1
ATOM 1479 O O . PHE A 1 200 ? 42.885 1.113 -45.757 1.00 80.00 200 PHE A O 1
ATOM 1486 N N . GLU A 1 201 ? 42.137 1.614 -43.702 1.00 78.00 201 GLU A N 1
ATOM 1487 C CA . GLU A 1 201 ? 41.336 2.778 -44.085 1.00 78.00 201 GLU A CA 1
ATOM 1488 C C . GLU A 1 201 ? 41.604 3.868 -43.040 1.00 78.00 201 GLU A C 1
ATOM 1490 O O . GLU A 1 201 ? 41.438 3.621 -41.844 1.00 78.00 201 GLU A O 1
ATOM 1495 N N . ASP A 1 202 ? 42.097 5.031 -43.474 1.00 74.62 202 ASP A N 1
ATOM 1496 C CA . ASP A 1 202 ? 42.542 6.141 -42.610 1.00 74.62 202 ASP A CA 1
ATOM 1497 C C . ASP A 1 202 ? 43.574 5.735 -41.531 1.00 74.62 202 ASP A C 1
ATOM 1499 O O . ASP A 1 202 ? 43.504 6.167 -40.377 1.00 74.62 202 ASP A O 1
ATOM 1503 N N . GLY A 1 203 ? 44.516 4.849 -41.873 1.00 71.38 203 GLY A N 1
ATOM 1504 C CA . GLY A 1 203 ? 45.536 4.344 -40.943 1.00 71.38 203 GLY A CA 1
ATOM 1505 C C . GLY A 1 203 ? 45.017 3.346 -39.897 1.00 71.38 203 GLY A C 1
ATOM 1506 O O . GLY A 1 203 ? 45.778 2.896 -39.036 1.00 71.38 203 GLY A O 1
ATOM 1507 N N . LEU A 1 204 ? 43.733 2.971 -39.952 1.00 74.50 204 LEU A N 1
ATOM 1508 C CA . LEU A 1 204 ? 43.128 1.976 -39.070 1.00 74.50 204 LEU A CA 1
ATOM 1509 C C . LEU A 1 204 ? 42.959 0.640 -39.792 1.00 74.50 204 LEU A C 1
ATOM 1511 O O . LEU A 1 204 ? 42.410 0.559 -40.891 1.00 74.50 204 LEU A O 1
ATOM 1515 N N . LYS A 1 205 ? 43.402 -0.431 -39.130 1.00 80.88 205 LYS A N 1
ATOM 1516 C CA . LYS A 1 205 ? 43.199 -1.808 -39.584 1.00 80.88 205 LYS A CA 1
ATOM 1517 C C . LYS A 1 205 ? 41.704 -2.138 -39.573 1.00 80.88 205 LYS A C 1
ATOM 1519 O O . LYS A 1 205 ? 41.068 -2.035 -38.526 1.00 80.88 205 LYS A O 1
ATOM 1524 N N . LYS A 1 206 ? 41.170 -2.602 -40.701 1.00 82.50 206 LYS A N 1
ATOM 1525 C CA . LYS A 1 206 ? 39.815 -3.157 -40.825 1.00 82.50 206 LYS A CA 1
ATOM 1526 C C . LYS A 1 206 ? 39.865 -4.538 -41.473 1.00 82.50 206 LYS A C 1
ATOM 1528 O O . LYS A 1 206 ? 40.585 -4.752 -42.449 1.00 82.50 206 LYS A O 1
ATOM 1533 N N . CYS A 1 207 ? 39.067 -5.472 -40.962 1.00 86.12 207 CYS A N 1
ATOM 1534 C CA . CYS A 1 207 ? 38.929 -6.802 -41.547 1.00 86.12 207 CYS A CA 1
ATOM 1535 C C . CYS A 1 207 ? 37.605 -6.957 -42.297 1.00 86.12 207 CYS A C 1
ATOM 1537 O O . CYS A 1 207 ? 36.521 -6.837 -41.731 1.00 86.12 207 CYS A O 1
ATOM 1539 N N . GLN A 1 208 ? 37.687 -7.281 -43.584 1.00 83.31 208 GLN A N 1
ATOM 1540 C CA . GLN A 1 208 ? 36.551 -7.729 -44.383 1.00 83.31 208 GLN A CA 1
ATOM 1541 C C . GLN A 1 208 ? 36.370 -9.238 -44.191 1.00 83.31 208 GLN A C 1
ATOM 1543 O O . GLN A 1 208 ? 37.034 -10.041 -44.846 1.00 83.31 208 GLN A O 1
ATOM 1548 N N . CYS A 1 209 ? 35.502 -9.626 -43.262 1.00 83.81 209 CYS A N 1
ATOM 1549 C CA . CYS A 1 209 ? 35.306 -11.026 -42.892 1.00 83.81 209 CYS A CA 1
ATOM 1550 C C . CYS A 1 209 ? 34.407 -11.803 -43.864 1.00 83.81 209 CYS A C 1
ATOM 1552 O O . CYS A 1 209 ? 33.476 -11.257 -44.458 1.00 83.81 209 CYS A O 1
ATOM 1554 N N . ASN A 1 210 ? 34.673 -13.103 -43.986 1.00 81.06 210 ASN A N 1
ATOM 1555 C CA . ASN A 1 210 ? 33.847 -14.060 -44.714 1.00 81.06 210 ASN A CA 1
ATOM 1556 C C . ASN A 1 210 ? 32.462 -14.213 -44.055 1.00 81.06 210 ASN A C 1
ATOM 1558 O O . ASN A 1 210 ? 32.266 -13.908 -42.877 1.00 81.06 210 ASN A O 1
ATOM 1562 N N . ALA A 1 211 ? 31.485 -14.736 -44.802 1.00 72.62 211 ALA A N 1
ATOM 1563 C CA . ALA A 1 211 ? 30.137 -14.976 -44.284 1.00 72.62 211 ALA A CA 1
ATOM 1564 C C . ALA A 1 211 ? 30.158 -15.869 -43.024 1.00 72.62 211 ALA A C 1
ATOM 1566 O O . ALA A 1 211 ? 30.766 -16.938 -43.020 1.00 72.62 211 ALA A O 1
ATOM 1567 N N . GLY A 1 212 ? 29.475 -15.431 -41.960 1.00 71.94 212 GLY A N 1
ATOM 1568 C CA . GLY A 1 212 ? 29.477 -16.104 -40.652 1.00 71.94 212 GLY A CA 1
ATOM 1569 C C . GLY A 1 212 ? 30.615 -15.682 -39.714 1.00 71.94 212 GLY A C 1
ATOM 1570 O O . GLY A 1 212 ? 30.765 -16.269 -38.641 1.00 71.94 212 GLY A O 1
ATOM 1571 N N . PHE A 1 213 ? 31.403 -14.672 -40.091 1.00 79.94 213 PHE A N 1
ATOM 1572 C CA . PHE A 1 213 ? 32.433 -14.045 -39.266 1.00 79.94 213 PHE A CA 1
ATOM 1573 C C . PHE A 1 213 ? 32.226 -12.526 -39.240 1.00 79.94 213 PHE A C 1
ATOM 1575 O O . PHE A 1 213 ? 31.701 -11.946 -40.189 1.00 79.94 213 PHE A O 1
ATOM 1582 N N . SER A 1 214 ? 32.620 -11.878 -38.147 1.00 82.31 214 SER A N 1
ATOM 1583 C CA . SER A 1 214 ? 32.610 -10.417 -38.016 1.00 82.31 214 SER A CA 1
ATOM 1584 C C . SER A 1 214 ? 33.929 -9.956 -37.412 1.00 82.31 214 SER A C 1
ATOM 1586 O O . SER A 1 214 ? 34.557 -10.699 -36.656 1.00 82.31 214 SER A O 1
ATOM 1588 N N . ASP A 1 215 ? 34.336 -8.741 -37.769 1.00 81.06 215 ASP A N 1
ATOM 1589 C CA . ASP A 1 215 ? 35.521 -8.097 -37.213 1.00 81.06 215 ASP A CA 1
ATOM 1590 C C . ASP A 1 215 ? 35.306 -7.837 -35.720 1.00 81.06 215 ASP A C 1
ATOM 1592 O O . ASP A 1 215 ? 34.270 -7.296 -35.330 1.00 81.06 215 ASP A O 1
ATOM 1596 N N . ASP A 1 216 ? 36.261 -8.271 -34.904 1.00 81.19 216 ASP A N 1
ATOM 1597 C CA . ASP A 1 216 ? 36.329 -8.003 -33.471 1.00 81.19 216 ASP A CA 1
ATOM 1598 C C . ASP A 1 216 ? 37.779 -7.663 -33.119 1.00 81.19 216 ASP A C 1
ATOM 1600 O O . ASP A 1 216 ? 38.651 -8.537 -33.117 1.00 81.19 216 ASP A O 1
ATOM 1604 N N . GLU A 1 217 ? 38.037 -6.375 -32.884 1.00 77.56 217 GLU A N 1
ATOM 1605 C CA . GLU A 1 217 ? 39.372 -5.819 -32.618 1.00 77.56 217 GLU A CA 1
ATOM 1606 C C . GLU A 1 217 ? 40.409 -6.135 -33.719 1.00 77.56 217 GLU A C 1
ATOM 1608 O O . GLU A 1 217 ? 41.589 -6.378 -33.450 1.00 77.56 217 GLU A O 1
ATOM 1613 N N . GLY A 1 218 ? 39.989 -6.125 -34.989 1.00 73.88 218 GLY A N 1
ATOM 1614 C CA . GLY A 1 218 ? 40.884 -6.355 -36.121 1.00 73.88 218 GLY A CA 1
ATOM 1615 C C . GLY A 1 218 ? 41.202 -7.830 -36.376 1.00 73.88 218 GLY A C 1
ATOM 1616 O O . GLY A 1 218 ? 42.248 -8.120 -36.956 1.00 73.88 218 GLY A O 1
ATOM 1617 N N . VAL A 1 219 ? 40.361 -8.767 -35.933 1.00 81.50 219 VAL A N 1
ATOM 1618 C CA . VAL A 1 219 ? 40.430 -10.191 -36.301 1.00 81.50 219 VAL A CA 1
ATOM 1619 C C . VAL A 1 219 ? 39.022 -10.695 -36.605 1.00 81.50 219 VAL A C 1
ATOM 1621 O O . VAL A 1 219 ? 38.080 -10.413 -35.866 1.00 81.50 219 VAL A O 1
ATOM 1624 N N . CYS A 1 220 ? 38.868 -11.493 -37.661 1.00 82.81 220 CYS A N 1
ATOM 1625 C CA . CYS A 1 220 ? 37.586 -12.104 -37.985 1.00 82.81 220 CYS A CA 1
ATOM 1626 C C . CYS A 1 220 ? 37.269 -13.252 -37.027 1.00 82.81 220 CYS A C 1
ATOM 1628 O O . CYS A 1 220 ? 37.892 -14.314 -37.073 1.00 82.81 220 CYS A O 1
ATOM 1630 N N . LYS A 1 221 ? 36.268 -13.058 -36.166 1.00 82.44 221 LYS A N 1
ATOM 1631 C CA . LYS A 1 221 ? 35.780 -14.089 -35.242 1.00 82.44 221 LYS A CA 1
ATOM 1632 C C . LYS A 1 221 ? 34.455 -14.654 -35.722 1.00 82.44 221 LYS A C 1
ATOM 1634 O O . LYS A 1 221 ? 33.622 -13.946 -36.287 1.00 82.44 221 LYS A O 1
ATOM 1639 N N . LYS A 1 222 ? 34.253 -15.952 -35.483 1.00 81.75 222 LYS A N 1
ATOM 1640 C CA . LYS A 1 222 ? 33.012 -16.644 -35.842 1.00 81.75 222 LYS A CA 1
ATOM 1641 C C . LYS A 1 222 ? 31.829 -15.968 -35.144 1.00 81.75 222 LYS A C 1
ATOM 1643 O O . LYS A 1 222 ? 31.806 -15.852 -33.921 1.00 81.75 222 LYS A O 1
ATOM 1648 N N . CYS A 1 223 ? 30.850 -15.551 -35.932 1.00 77.44 223 CYS A N 1
ATOM 1649 C CA . CYS A 1 223 ? 29.723 -14.733 -35.516 1.00 77.44 223 CYS A CA 1
ATOM 1650 C C . CYS A 1 223 ? 28.467 -15.261 -36.223 1.00 77.44 223 CYS A C 1
ATOM 1652 O O . CYS A 1 223 ? 28.216 -14.955 -37.387 1.00 77.44 223 CYS A O 1
ATOM 1654 N N . ASP A 1 224 ? 27.697 -16.099 -35.529 1.00 80.19 224 ASP A N 1
ATOM 1655 C CA . ASP A 1 224 ? 26.525 -16.774 -36.098 1.00 80.19 224 ASP A CA 1
ATOM 1656 C C . ASP A 1 224 ? 25.230 -16.283 -35.440 1.00 80.19 224 ASP A C 1
ATOM 1658 O O . ASP A 1 224 ? 24.993 -16.573 -34.270 1.00 80.19 224 ASP A O 1
ATOM 1662 N N . CYS A 1 225 ? 24.407 -15.537 -36.177 1.00 80.38 225 CYS A N 1
ATOM 1663 C CA . CYS A 1 225 ? 23.084 -15.076 -35.738 1.00 80.38 225 CYS A CA 1
ATOM 1664 C C . CYS A 1 225 ? 21.930 -15.906 -36.324 1.00 80.38 225 CYS A C 1
ATOM 1666 O O . CYS A 1 225 ? 20.769 -15.530 -36.153 1.00 80.38 225 CYS A O 1
ATOM 1668 N N . GLY A 1 226 ? 22.233 -17.022 -37.001 1.00 78.69 226 GLY A N 1
ATOM 1669 C CA . GLY A 1 226 ? 21.286 -17.767 -37.827 1.00 78.69 226 GLY A CA 1
ATOM 1670 C C . GLY A 1 226 ? 21.047 -17.123 -39.200 1.00 78.69 226 GLY A C 1
ATOM 1671 O O . GLY A 1 226 ? 21.620 -16.089 -39.536 1.00 78.69 226 GLY A O 1
ATOM 1672 N N . SER A 1 227 ? 20.175 -17.735 -40.008 1.00 79.56 227 SER A N 1
ATOM 1673 C CA . SER A 1 227 ? 19.790 -17.245 -41.346 1.00 79.56 227 SER A CA 1
ATOM 1674 C C . SER A 1 227 ? 19.028 -15.918 -41.331 1.00 79.56 227 SER A C 1
ATOM 1676 O O . SER A 1 227 ? 18.933 -15.246 -42.356 1.00 79.56 227 SER A O 1
ATOM 1678 N N . ASP A 1 228 ? 18.476 -15.555 -40.175 1.00 81.75 228 ASP A N 1
ATOM 1679 C CA . ASP A 1 228 ? 17.517 -14.465 -40.021 1.00 81.75 228 ASP A CA 1
ATOM 1680 C C . ASP A 1 228 ? 18.127 -13.212 -39.382 1.00 81.75 228 ASP A C 1
ATOM 1682 O O . ASP A 1 228 ? 17.397 -12.344 -38.903 1.00 81.75 228 ASP A O 1
ATOM 1686 N N . GLY A 1 229 ? 19.457 -13.087 -39.379 1.00 81.19 229 GLY A N 1
ATOM 1687 C CA . GLY A 1 229 ? 20.115 -11.861 -38.947 1.00 81.19 229 GLY A CA 1
ATOM 1688 C C . GLY A 1 229 ? 21.574 -11.726 -39.350 1.00 81.19 229 GLY A C 1
ATOM 1689 O O . GLY A 1 229 ? 22.265 -12.690 -39.668 1.00 81.19 229 GLY A O 1
ATOM 1690 N N . LYS A 1 230 ? 22.045 -10.482 -39.309 1.00 82.06 230 LYS A N 1
ATOM 1691 C CA . LYS A 1 230 ? 23.435 -10.099 -39.537 1.00 82.06 230 LYS A CA 1
ATOM 1692 C C . LYS A 1 230 ? 24.158 -9.976 -38.196 1.00 82.06 230 LYS A C 1
ATOM 1694 O O . LYS A 1 230 ? 23.709 -9.255 -37.311 1.00 82.06 230 LYS A O 1
ATOM 1699 N N . CYS A 1 231 ? 25.279 -10.672 -38.054 1.00 80.81 231 CYS A N 1
ATOM 1700 C CA . CYS A 1 231 ? 26.094 -10.649 -36.842 1.00 80.81 231 CYS A CA 1
ATOM 1701 C C . CYS A 1 231 ? 27.103 -9.500 -36.880 1.00 80.81 231 CYS A C 1
ATOM 1703 O O . CYS A 1 231 ? 27.762 -9.312 -37.902 1.00 80.81 231 CYS A O 1
ATOM 1705 N N . ILE A 1 232 ? 27.214 -8.749 -35.785 1.00 81.38 232 ILE A N 1
ATOM 1706 C CA . ILE A 1 232 ? 28.213 -7.692 -35.588 1.00 81.38 232 ILE A CA 1
ATOM 1707 C C . ILE A 1 232 ? 28.801 -7.791 -34.173 1.00 81.38 232 ILE A C 1
ATOM 1709 O O . ILE A 1 232 ? 28.132 -8.280 -33.261 1.00 81.38 232 ILE A O 1
ATOM 1713 N N . PHE A 1 233 ? 30.030 -7.317 -33.975 1.00 77.56 233 PHE A N 1
ATOM 1714 C CA . PHE A 1 233 ? 30.597 -7.089 -32.642 1.00 77.56 233 PHE A CA 1
ATOM 1715 C C . PHE A 1 233 ? 30.614 -5.588 -32.348 1.00 77.56 233 PHE A C 1
ATOM 1717 O O . PHE A 1 233 ? 31.020 -4.790 -33.188 1.00 77.56 233 PHE A O 1
ATOM 1724 N N . GLU A 1 234 ? 30.146 -5.202 -31.164 1.00 75.81 234 GLU A N 1
ATOM 1725 C CA . GLU A 1 234 ? 30.211 -3.828 -30.660 1.00 75.81 234 GLU A CA 1
ATOM 1726 C C . GLU A 1 234 ? 30.740 -3.900 -29.222 1.00 75.81 234 GLU A C 1
ATOM 1728 O O . GLU A 1 234 ? 30.175 -4.622 -28.398 1.00 75.81 234 GLU A O 1
ATOM 1733 N N . ASP A 1 235 ? 31.863 -3.230 -28.944 1.00 72.94 235 ASP A N 1
ATOM 1734 C CA . ASP A 1 235 ? 32.589 -3.286 -27.662 1.00 72.94 235 ASP A CA 1
ATOM 1735 C C . ASP A 1 235 ? 32.947 -4.716 -27.190 1.00 72.94 235 ASP A C 1
ATOM 1737 O O . ASP A 1 235 ? 32.842 -5.050 -26.009 1.00 72.94 235 ASP A O 1
ATOM 1741 N N . GLY A 1 236 ? 33.327 -5.600 -28.121 1.00 69.81 236 GLY A N 1
ATOM 1742 C CA . GLY A 1 236 ? 33.669 -7.000 -27.827 1.00 69.81 236 GLY A CA 1
ATOM 1743 C C . GLY A 1 236 ? 32.466 -7.902 -27.516 1.00 69.81 236 GLY A C 1
ATOM 1744 O O . GLY A 1 236 ? 32.635 -9.086 -27.212 1.00 69.81 236 GLY A O 1
ATOM 1745 N N . LEU A 1 237 ? 31.237 -7.378 -27.599 1.00 72.56 237 LEU A N 1
ATOM 1746 C CA . LEU A 1 237 ? 30.006 -8.141 -27.412 1.00 72.56 237 LEU A CA 1
ATOM 1747 C C . LEU A 1 237 ? 29.345 -8.444 -28.756 1.00 72.56 237 LEU A C 1
ATOM 1749 O O . LEU A 1 237 ? 29.133 -7.565 -29.592 1.00 72.56 237 LEU A O 1
ATOM 1753 N N . LYS A 1 238 ? 28.975 -9.713 -28.941 1.00 79.44 238 LYS A N 1
ATOM 1754 C CA . LYS A 1 238 ? 28.194 -10.175 -30.090 1.00 79.44 238 LYS A CA 1
ATOM 1755 C C . LYS A 1 238 ? 26.800 -9.542 -30.048 1.00 79.44 238 LYS A C 1
ATOM 1757 O O . LYS A 1 238 ? 26.084 -9.720 -29.065 1.00 79.44 238 LYS A O 1
ATOM 1762 N N . LYS A 1 239 ? 26.394 -8.879 -31.130 1.00 82.31 239 LYS A N 1
ATOM 1763 C CA . LYS A 1 239 ? 25.033 -8.373 -31.348 1.00 82.31 239 LYS A CA 1
ATOM 1764 C C . LYS A 1 239 ? 24.474 -8.897 -32.668 1.00 82.31 239 LYS A C 1
ATOM 1766 O O . LYS A 1 239 ? 25.165 -8.902 -33.689 1.00 82.31 239 LYS A O 1
ATOM 1771 N N . CYS A 1 240 ? 23.207 -9.301 -32.662 1.00 85.38 240 CYS A N 1
ATOM 1772 C CA . CYS A 1 240 ? 22.514 -9.750 -33.865 1.00 85.38 240 CYS A CA 1
ATOM 1773 C C . CYS A 1 240 ? 21.538 -8.690 -34.387 1.00 85.38 240 CYS A C 1
ATOM 1775 O O . CYS A 1 240 ? 20.554 -8.343 -33.739 1.00 85.38 240 CYS A O 1
ATOM 1777 N N . GLN A 1 241 ? 21.779 -8.194 -35.599 1.00 82.81 241 GLN A N 1
ATOM 1778 C CA . GLN A 1 241 ? 20.826 -7.375 -36.345 1.00 82.81 241 GLN A CA 1
ATOM 1779 C C . GLN A 1 241 ? 19.842 -8.288 -37.083 1.00 82.81 241 GLN A C 1
ATOM 1781 O O . GLN A 1 241 ? 20.124 -8.758 -38.185 1.00 82.81 241 GLN A O 1
ATOM 1786 N N . CYS A 1 242 ? 18.701 -8.570 -36.461 1.00 83.06 242 CYS A N 1
ATOM 1787 C CA . CYS A 1 242 ? 17.708 -9.498 -36.996 1.00 83.06 242 CYS A CA 1
ATOM 1788 C C . CYS A 1 242 ? 16.824 -8.890 -38.095 1.00 83.06 242 CYS A C 1
ATOM 1790 O O . CYS A 1 242 ? 16.526 -7.693 -38.094 1.00 83.06 242 CYS A O 1
ATOM 1792 N N . ASN A 1 243 ? 16.375 -9.741 -39.019 1.00 80.31 243 ASN A N 1
ATOM 1793 C CA . ASN A 1 243 ? 15.389 -9.418 -40.046 1.00 80.31 243 ASN A CA 1
ATOM 1794 C C . ASN A 1 243 ? 14.021 -9.089 -39.417 1.00 80.31 243 ASN A C 1
ATOM 1796 O O . ASN A 1 243 ? 13.727 -9.454 -38.278 1.00 80.31 243 ASN A O 1
ATOM 1800 N N . ALA A 1 244 ? 13.145 -8.420 -40.174 1.00 71.12 244 ALA A N 1
ATOM 1801 C CA . ALA A 1 244 ? 11.796 -8.093 -39.711 1.00 71.12 244 ALA A CA 1
ATOM 1802 C C . ALA A 1 244 ? 11.021 -9.355 -39.274 1.00 71.12 244 ALA A C 1
ATOM 1804 O O . ALA A 1 244 ? 10.964 -10.341 -40.006 1.00 71.12 244 ALA A O 1
ATOM 1805 N N . GLY A 1 245 ? 10.418 -9.313 -38.081 1.00 70.56 245 GLY A N 1
ATOM 1806 C CA . GLY A 1 245 ? 9.734 -10.462 -37.469 1.00 70.56 245 GLY A CA 1
ATOM 1807 C C . GLY A 1 245 ? 10.641 -11.389 -36.648 1.00 70.56 245 GLY A C 1
ATOM 1808 O O . GLY A 1 245 ? 10.178 -12.432 -36.186 1.00 70.56 245 GLY A O 1
ATOM 1809 N N . PHE A 1 246 ? 11.909 -11.021 -36.449 1.00 79.38 246 PHE A N 1
ATOM 1810 C CA . PHE A 1 246 ? 12.864 -11.712 -35.586 1.00 79.38 246 PHE A CA 1
ATOM 1811 C C . PHE A 1 246 ? 13.507 -10.718 -34.610 1.00 79.38 246 PHE A C 1
ATOM 1813 O O . PHE A 1 246 ? 13.650 -9.536 -34.920 1.00 79.38 246 PHE A O 1
ATOM 1820 N N . SER A 1 247 ? 13.887 -11.187 -33.425 1.00 81.38 247 SER A N 1
ATOM 1821 C CA . SER A 1 247 ? 14.620 -10.399 -32.428 1.00 81.38 247 SER A CA 1
ATOM 1822 C C . SER A 1 247 ? 15.747 -11.239 -31.838 1.00 81.38 247 SER A C 1
ATOM 1824 O O . SER A 1 247 ? 15.666 -12.468 -31.821 1.00 81.38 247 SER A O 1
ATOM 1826 N N . ASP A 1 248 ? 16.800 -10.563 -31.383 1.00 79.75 248 ASP A N 1
ATOM 1827 C CA . ASP A 1 248 ? 17.957 -11.198 -30.761 1.00 79.75 248 ASP A CA 1
ATOM 1828 C C . ASP A 1 248 ? 17.562 -11.786 -29.402 1.00 79.75 248 ASP A C 1
ATOM 1830 O O . ASP A 1 248 ? 17.020 -11.081 -28.551 1.00 79.75 248 ASP A O 1
ATOM 1834 N N . GLU A 1 249 ? 17.807 -13.079 -29.219 1.00 79.25 249 GLU A N 1
ATOM 1835 C CA . GLU A 1 249 ? 17.666 -13.787 -27.953 1.00 79.25 249 GLU A CA 1
ATOM 1836 C C . GLU A 1 249 ? 18.930 -14.633 -27.753 1.00 79.25 249 GLU A C 1
ATOM 1838 O O . GLU A 1 249 ? 19.195 -15.569 -28.513 1.00 79.25 249 GLU A O 1
ATOM 1843 N N . GLU A 1 250 ? 19.732 -14.268 -26.748 1.00 75.31 250 GLU A N 1
ATOM 1844 C CA . GLU A 1 250 ? 21.013 -14.917 -26.417 1.00 75.31 250 GLU A CA 1
ATOM 1845 C C . GLU A 1 250 ? 22.020 -14.970 -27.588 1.00 75.31 250 GLU A C 1
ATOM 1847 O O . GLU A 1 250 ? 22.811 -15.907 -27.720 1.00 75.31 250 GLU A O 1
ATOM 1852 N N . GLY A 1 251 ? 22.021 -13.953 -28.456 1.00 73.88 251 GLY A N 1
ATOM 1853 C CA . GLY A 1 251 ? 22.935 -13.879 -29.593 1.00 73.88 251 GLY A CA 1
ATOM 1854 C C . GLY A 1 251 ? 22.494 -14.736 -30.780 1.00 73.88 251 GLY A C 1
ATOM 1855 O O . GLY A 1 251 ? 23.348 -15.169 -31.555 1.00 73.88 251 GLY A O 1
ATOM 1856 N N . THR A 1 252 ? 21.199 -15.018 -30.926 1.00 80.88 252 THR A N 1
ATOM 1857 C CA . THR A 1 252 ? 20.609 -15.645 -32.118 1.00 80.88 252 THR A CA 1
ATOM 1858 C C . THR A 1 252 ? 19.283 -14.982 -32.463 1.00 80.88 252 THR A C 1
ATOM 1860 O O . THR A 1 252 ? 18.499 -14.651 -31.576 1.00 80.88 252 THR A O 1
ATOM 1863 N N . CYS A 1 253 ? 18.997 -14.803 -33.753 1.00 82.12 253 CYS A N 1
ATOM 1864 C CA . CYS A 1 253 ? 17.726 -14.232 -34.181 1.00 82.12 253 CYS A CA 1
ATOM 1865 C C . CYS A 1 253 ? 16.613 -15.273 -34.101 1.00 82.12 253 CYS A C 1
ATOM 1867 O O . CYS A 1 253 ? 16.575 -16.217 -34.892 1.00 82.12 253 CYS A O 1
ATOM 1869 N N . LYS A 1 254 ? 15.679 -15.092 -33.163 1.00 82.00 254 LYS A N 1
ATOM 1870 C CA . LYS A 1 254 ? 14.500 -15.952 -33.021 1.00 82.00 254 LYS A CA 1
ATOM 1871 C C . LYS A 1 254 ? 13.247 -15.244 -33.505 1.00 82.00 254 LYS A C 1
ATOM 1873 O O . LYS A 1 254 ? 13.115 -14.024 -33.403 1.00 82.00 254 LYS A O 1
ATOM 1878 N N . LYS A 1 255 ? 12.314 -16.028 -34.053 1.00 80.94 255 LYS A N 1
ATOM 1879 C CA . LYS A 1 255 ? 11.041 -15.519 -34.568 1.00 80.94 255 LYS A CA 1
ATOM 1880 C C . LYS A 1 255 ? 10.263 -14.847 -33.436 1.00 80.94 255 LYS A C 1
ATOM 1882 O O . LYS A 1 255 ? 9.981 -15.468 -32.415 1.00 80.94 255 LYS A O 1
ATOM 1887 N N . CYS A 1 256 ? 9.900 -13.592 -33.645 1.00 74.25 256 CYS A N 1
ATOM 1888 C CA . CYS A 1 256 ? 9.302 -12.708 -32.657 1.00 74.25 256 CYS A CA 1
ATOM 1889 C C . CYS A 1 256 ? 8.179 -11.926 -33.352 1.00 74.25 256 CYS A C 1
ATOM 1891 O O . CYS A 1 256 ? 8.427 -10.952 -34.062 1.00 74.25 256 CYS A O 1
ATOM 1893 N N . ASP A 1 257 ? 6.938 -12.391 -33.193 1.00 78.19 257 ASP A N 1
ATOM 1894 C CA . ASP A 1 257 ? 5.776 -11.847 -33.904 1.00 78.19 257 ASP A CA 1
ATOM 1895 C C . ASP A 1 257 ? 4.835 -11.103 -32.948 1.00 78.19 257 ASP A C 1
ATOM 1897 O O . ASP A 1 257 ? 4.192 -11.730 -32.108 1.00 78.19 257 ASP A O 1
ATOM 1901 N N . CYS A 1 258 ? 4.763 -9.777 -33.065 1.00 77.25 258 CYS A N 1
ATOM 1902 C CA . CYS A 1 258 ? 3.846 -8.918 -32.304 1.00 77.25 258 CYS A CA 1
ATOM 1903 C C . CYS A 1 258 ? 2.585 -8.527 -33.093 1.00 77.25 258 CYS A C 1
ATOM 1905 O O . CYS A 1 258 ? 1.808 -7.696 -32.616 1.00 77.25 258 CYS A O 1
ATOM 1907 N N . GLY A 1 259 ? 2.377 -9.110 -34.280 1.00 74.94 259 GLY A N 1
ATOM 1908 C CA . GLY A 1 259 ? 1.387 -8.663 -35.257 1.00 74.94 259 GLY A CA 1
ATOM 1909 C C . GLY A 1 259 ? 1.851 -7.444 -36.065 1.00 74.94 259 GLY A C 1
ATOM 1910 O O . GLY A 1 259 ? 2.948 -6.923 -35.875 1.00 74.94 259 GLY A O 1
ATOM 1911 N N . SER A 1 260 ? 0.996 -6.965 -36.974 1.00 76.62 260 SER A N 1
ATOM 1912 C CA . SER A 1 260 ? 1.245 -5.777 -37.815 1.00 76.62 260 SER A CA 1
ATOM 1913 C C . SER A 1 260 ? 1.367 -4.468 -37.032 1.00 76.62 260 SER A C 1
ATOM 1915 O O . SER A 1 260 ? 1.860 -3.473 -37.560 1.00 76.62 260 SER A O 1
ATOM 1917 N N . ASP A 1 261 ? 0.909 -4.468 -35.782 1.00 79.12 261 ASP A N 1
ATOM 1918 C CA . ASP A 1 261 ? 0.706 -3.271 -34.974 1.00 79.12 261 ASP A CA 1
ATOM 1919 C C . ASP A 1 261 ? 1.775 -3.083 -33.892 1.00 79.12 261 ASP A C 1
ATOM 1921 O O . ASP A 1 261 ? 1.577 -2.299 -32.965 1.00 79.12 261 ASP A O 1
ATOM 1925 N N . GLY A 1 262 ? 2.920 -3.767 -33.995 1.00 77.94 262 GLY A N 1
ATOM 1926 C CA . GLY A 1 262 ? 4.042 -3.526 -33.094 1.00 77.94 262 GLY A CA 1
ATOM 1927 C C . GLY A 1 262 ? 5.368 -4.145 -33.507 1.00 77.94 262 GLY A C 1
ATOM 1928 O O . GLY A 1 262 ? 5.453 -5.027 -34.359 1.00 77.94 262 GLY A O 1
ATOM 1929 N N . LYS A 1 263 ? 6.429 -3.664 -32.860 1.00 80.06 263 LYS A N 1
ATOM 1930 C CA . LYS A 1 263 ? 7.798 -4.156 -32.998 1.00 80.06 263 LYS A CA 1
ATOM 1931 C C . LYS A 1 263 ? 8.130 -5.095 -31.839 1.00 80.06 263 LYS A C 1
ATOM 1933 O O . LYS A 1 263 ? 7.939 -4.741 -30.681 1.00 80.06 263 LYS A O 1
ATOM 1938 N N . CYS A 1 264 ? 8.636 -6.281 -32.150 1.00 78.44 264 CYS A N 1
ATOM 1939 C CA . CYS A 1 264 ? 8.982 -7.297 -31.158 1.00 78.44 264 CYS A CA 1
ATOM 1940 C C . CYS A 1 264 ? 10.413 -7.115 -30.646 1.00 78.44 264 CYS A C 1
ATOM 1942 O O . CYS A 1 264 ? 11.316 -6.874 -31.448 1.00 78.44 264 CYS A O 1
ATOM 1944 N N . ILE A 1 265 ? 10.609 -7.234 -29.333 1.00 79.00 265 ILE A N 1
ATOM 1945 C CA . ILE A 1 265 ? 11.918 -7.242 -28.669 1.00 79.00 265 ILE A CA 1
ATOM 1946 C C . ILE A 1 265 ? 11.946 -8.338 -27.592 1.00 79.00 265 ILE A C 1
ATOM 1948 O O . ILE A 1 265 ? 10.908 -8.663 -27.016 1.00 79.00 265 ILE A O 1
ATOM 1952 N N . PHE A 1 266 ? 13.120 -8.895 -27.298 1.00 74.62 266 PHE A N 1
ATOM 1953 C CA . PHE A 1 266 ? 13.332 -9.741 -26.119 1.00 74.62 266 PHE A CA 1
ATOM 1954 C C . PHE A 1 266 ? 14.103 -8.952 -25.060 1.00 74.62 266 PHE A C 1
ATOM 1956 O O . PHE A 1 266 ? 15.147 -8.376 -25.353 1.00 74.62 266 PHE A O 1
ATOM 1963 N N . GLU A 1 267 ? 13.590 -8.921 -23.833 1.00 73.94 267 GLU A N 1
ATOM 1964 C CA . GLU A 1 267 ? 14.256 -8.317 -22.674 1.00 73.94 267 GLU A CA 1
ATOM 1965 C C . GLU A 1 267 ? 14.257 -9.360 -21.549 1.00 73.94 267 GLU A C 1
ATOM 1967 O O . GLU A 1 267 ? 13.203 -9.899 -21.211 1.00 73.94 267 GLU A O 1
ATOM 1972 N N . ASP A 1 268 ? 15.440 -9.717 -21.039 1.00 70.19 268 ASP A N 1
ATOM 1973 C CA . ASP A 1 268 ? 15.645 -10.791 -20.048 1.00 70.19 268 ASP A CA 1
ATOM 1974 C C . ASP A 1 268 ? 15.042 -12.159 -20.442 1.00 70.19 268 ASP A C 1
ATOM 1976 O O . ASP A 1 268 ? 14.542 -12.911 -19.606 1.00 70.19 268 ASP A O 1
ATOM 1980 N N . GLY A 1 269 ? 15.054 -12.488 -21.739 1.00 66.44 269 GLY A N 1
ATOM 1981 C CA . GLY A 1 269 ? 14.482 -13.735 -22.270 1.00 66.44 269 GLY A CA 1
ATOM 1982 C C . GLY A 1 269 ? 12.950 -13.739 -22.370 1.00 66.44 269 GLY A C 1
ATOM 1983 O O . GLY A 1 269 ? 12.363 -14.736 -22.790 1.00 66.44 269 GLY A O 1
ATOM 1984 N N . LEU A 1 270 ? 12.284 -12.632 -22.027 1.00 68.62 270 LEU A N 1
ATOM 1985 C CA . LEU A 1 270 ? 10.842 -12.467 -22.183 1.00 68.62 270 LEU A CA 1
ATOM 1986 C C . LEU A 1 270 ? 10.524 -11.643 -23.431 1.00 68.62 270 LEU A C 1
ATOM 1988 O O . LEU A 1 270 ? 11.100 -10.581 -23.673 1.00 68.62 270 LEU A O 1
ATOM 1992 N N . LYS A 1 271 ? 9.569 -12.138 -24.220 1.00 77.75 271 LYS A N 1
ATOM 1993 C CA . LYS A 1 271 ? 9.024 -11.435 -25.383 1.00 77.75 271 LYS A CA 1
ATOM 1994 C C . LYS A 1 271 ? 8.251 -10.199 -24.916 1.00 77.75 271 LYS A C 1
ATOM 1996 O O . LYS A 1 271 ? 7.308 -10.336 -24.140 1.00 77.75 271 LYS A O 1
ATOM 2001 N N . LYS A 1 272 ? 8.606 -9.023 -25.431 1.00 80.06 272 LYS A N 1
ATOM 2002 C CA . LYS A 1 272 ? 7.873 -7.763 -25.245 1.00 80.06 272 LYS A CA 1
ATOM 2003 C C . LYS A 1 272 ? 7.529 -7.139 -26.592 1.00 80.06 272 LYS A C 1
ATOM 2005 O O . LYS A 1 272 ? 8.344 -7.139 -27.518 1.00 80.06 272 LYS A O 1
ATOM 2010 N N . CYS A 1 273 ? 6.336 -6.564 -26.695 1.00 83.31 273 CYS A N 1
ATOM 2011 C CA . CYS A 1 273 ? 5.887 -5.875 -27.899 1.00 83.31 273 CYS A CA 1
ATOM 2012 C C . CYS A 1 273 ? 5.847 -4.355 -27.707 1.00 83.31 273 CYS A C 1
ATOM 2014 O O . CYS A 1 273 ? 5.099 -3.820 -26.894 1.00 83.31 273 CYS A O 1
ATOM 2016 N N . GLN A 1 274 ? 6.623 -3.627 -28.508 1.00 81.00 274 GLN A N 1
ATOM 2017 C CA . GLN A 1 274 ? 6.490 -2.180 -28.662 1.00 81.00 274 GLN A CA 1
ATOM 2018 C C . GLN A 1 274 ? 5.366 -1.880 -29.657 1.00 81.00 274 GLN A C 1
ATOM 2020 O O . GLN A 1 274 ? 5.586 -1.853 -30.868 1.00 81.00 274 GLN A O 1
ATOM 2025 N N . CYS A 1 275 ? 4.154 -1.690 -29.147 1.00 81.06 275 CYS A N 1
ATOM 2026 C CA . CYS A 1 275 ? 2.966 -1.479 -29.969 1.00 81.06 275 CYS A CA 1
ATOM 2027 C C . CYS A 1 275 ? 2.835 -0.045 -30.508 1.00 81.06 275 CYS A C 1
ATOM 2029 O O . CYS A 1 275 ? 3.266 0.923 -29.879 1.00 81.06 275 CYS A O 1
ATOM 2031 N N . ASN A 1 276 ? 2.202 0.081 -31.674 1.00 77.00 276 ASN A N 1
ATOM 2032 C CA . ASN A 1 276 ? 1.811 1.346 -32.287 1.00 77.00 276 ASN A CA 1
ATOM 2033 C C . ASN A 1 276 ? 0.763 2.077 -31.426 1.00 77.00 276 ASN A C 1
ATOM 2035 O O . ASN A 1 276 ? 0.080 1.481 -30.592 1.00 77.00 276 ASN A O 1
ATOM 2039 N N . ALA A 1 277 ? 0.602 3.386 -31.643 1.00 67.50 277 ALA A N 1
ATOM 2040 C CA . ALA A 1 277 ? -0.385 4.189 -30.920 1.00 67.50 277 ALA A CA 1
ATOM 2041 C C . ALA A 1 277 ? -1.808 3.605 -31.055 1.00 67.50 277 ALA A C 1
ATOM 2043 O O . ALA A 1 277 ? -2.263 3.310 -32.159 1.00 67.50 277 ALA A O 1
ATOM 2044 N N . GLY A 1 278 ? -2.507 3.448 -29.926 1.00 67.69 278 GLY A N 1
ATOM 2045 C CA . GLY A 1 278 ? -3.828 2.805 -29.863 1.00 67.69 278 GLY A CA 1
ATOM 2046 C C . GLY A 1 278 ? -3.792 1.281 -29.684 1.00 67.69 278 GLY A C 1
ATOM 2047 O O . GLY A 1 278 ? -4.848 0.647 -29.695 1.00 67.69 278 GLY A O 1
ATOM 2048 N N . PHE A 1 279 ? -2.608 0.691 -29.502 1.00 75.94 279 PHE A N 1
ATOM 2049 C CA . PHE A 1 279 ? -2.410 -0.719 -29.181 1.00 75.94 279 PHE A CA 1
ATOM 2050 C C . PHE A 1 279 ? -1.518 -0.859 -27.943 1.00 75.94 279 PHE A C 1
ATOM 2052 O O . PHE A 1 279 ? -0.691 0.008 -27.656 1.00 75.94 279 PHE A O 1
ATOM 2059 N N . SER A 1 280 ? -1.694 -1.938 -27.189 1.00 78.75 280 SER A N 1
ATOM 2060 C CA . SER A 1 280 ? -0.875 -2.249 -26.016 1.00 78.75 280 SER A CA 1
ATOM 2061 C C . SER A 1 280 ? -0.576 -3.748 -25.973 1.00 78.75 280 SER A C 1
ATOM 2063 O O . SER A 1 280 ? -1.305 -4.543 -26.572 1.00 78.75 280 SER A O 1
ATOM 2065 N N . ASP A 1 281 ? 0.542 -4.105 -25.345 1.00 77.12 281 ASP A N 1
ATOM 2066 C CA . ASP A 1 281 ? 1.037 -5.478 -25.280 1.00 77.12 281 ASP A CA 1
ATOM 2067 C C . ASP A 1 281 ? 0.197 -6.289 -24.291 1.00 77.12 281 ASP A C 1
ATOM 2069 O O . ASP A 1 281 ? 0.114 -5.952 -23.111 1.00 77.12 281 ASP A O 1
ATOM 2073 N N . GLU A 1 282 ? -0.430 -7.353 -24.779 1.00 77.19 282 GLU A N 1
ATOM 2074 C CA . GLU A 1 282 ? -1.137 -8.332 -23.964 1.00 77.19 282 GLU A CA 1
ATOM 2075 C C . GLU A 1 282 ? -0.633 -9.727 -24.355 1.00 77.19 282 GLU A C 1
ATOM 2077 O O . GLU A 1 282 ? -0.838 -10.184 -25.484 1.00 77.19 282 GLU A O 1
ATOM 2082 N N . GLU A 1 283 ? 0.068 -10.380 -23.423 1.00 72.81 283 GLU A N 1
ATOM 2083 C CA . GLU A 1 283 ? 0.666 -11.715 -23.597 1.00 72.81 283 GLU A CA 1
ATOM 2084 C C . GLU A 1 283 ? 1.601 -11.835 -24.821 1.00 72.81 283 GLU A C 1
ATOM 2086 O O . GLU A 1 283 ? 1.688 -12.881 -25.470 1.00 72.81 283 GLU A O 1
ATOM 2091 N N . GLY A 1 284 ? 2.330 -10.766 -25.158 1.00 71.62 284 GLY A N 1
ATOM 2092 C CA . GLY A 1 284 ? 3.262 -10.762 -26.282 1.00 71.62 284 GLY A CA 1
ATOM 2093 C C . GLY A 1 284 ? 2.575 -10.576 -27.634 1.00 71.62 284 GLY A C 1
ATOM 2094 O O . GLY A 1 284 ? 3.095 -11.050 -28.647 1.00 71.62 284 GLY A O 1
ATOM 2095 N N . THR A 1 285 ? 1.412 -9.924 -27.679 1.00 78.06 285 THR A N 1
ATOM 2096 C CA . THR A 1 285 ? 0.750 -9.485 -28.916 1.00 78.06 285 THR A CA 1
ATOM 2097 C C . THR A 1 285 ? 0.171 -8.087 -28.744 1.00 78.06 285 THR A C 1
ATOM 2099 O O . THR A 1 285 ? -0.390 -7.763 -27.700 1.00 78.06 285 THR A O 1
ATOM 2102 N N . CYS A 1 286 ? 0.268 -7.251 -29.779 1.00 79.75 286 CYS A N 1
ATOM 2103 C CA . CYS A 1 286 ? -0.330 -5.921 -29.747 1.00 79.75 286 CYS A CA 1
ATOM 2104 C C . CYS A 1 286 ? -1.838 -6.001 -29.973 1.00 79.75 286 CYS A C 1
ATOM 2106 O O . CYS A 1 286 ? -2.296 -6.269 -31.084 1.00 79.75 286 CYS A O 1
ATOM 2108 N N . LYS A 1 287 ? -2.622 -5.733 -28.926 1.00 79.44 287 LYS A N 1
ATOM 2109 C CA . LYS A 1 287 ? -4.085 -5.671 -29.011 1.00 79.44 287 LYS A CA 1
ATOM 2110 C C . LYS A 1 287 ? -4.571 -4.232 -28.980 1.00 79.44 287 LYS A C 1
ATOM 2112 O O . LYS A 1 287 ? -3.978 -3.366 -28.337 1.00 79.44 287 LYS A O 1
ATOM 2117 N N . LYS A 1 288 ? -5.668 -3.973 -29.695 1.00 78.88 288 LYS A N 1
ATOM 2118 C CA . LYS A 1 288 ? -6.280 -2.644 -29.771 1.00 78.88 288 LYS A CA 1
ATOM 2119 C C . LYS A 1 288 ? -6.720 -2.204 -28.373 1.00 78.88 288 LYS A C 1
ATOM 2121 O O . LYS A 1 288 ? -7.514 -2.879 -27.725 1.00 78.88 288 LYS A O 1
ATOM 2126 N N . CYS A 1 289 ? -6.218 -1.058 -27.938 1.00 71.25 289 CYS A N 1
ATOM 2127 C CA . CYS A 1 289 ? -6.366 -0.522 -26.594 1.00 71.25 289 CYS A CA 1
ATOM 2128 C C . CYS A 1 289 ? -6.697 0.972 -26.724 1.00 71.25 289 CYS A C 1
ATOM 2130 O O . CYS A 1 289 ? -5.816 1.804 -26.934 1.00 71.25 289 CYS A O 1
ATOM 2132 N N . ASP A 1 290 ? -7.988 1.303 -26.658 1.00 75.69 290 ASP A N 1
ATOM 2133 C CA . ASP A 1 290 ? -8.489 2.662 -26.896 1.00 75.69 290 ASP A CA 1
ATOM 2134 C C . ASP A 1 290 ? -9.003 3.298 -25.597 1.00 75.69 290 ASP A C 1
ATOM 2136 O O . ASP A 1 290 ? -10.024 2.866 -25.063 1.00 75.69 290 ASP A O 1
ATOM 2140 N N . CYS A 1 291 ? -8.295 4.305 -25.086 1.00 75.44 291 CYS A N 1
ATOM 2141 C CA . CYS A 1 291 ? -8.687 5.094 -23.911 1.00 75.44 291 CYS A CA 1
ATOM 2142 C C . CYS A 1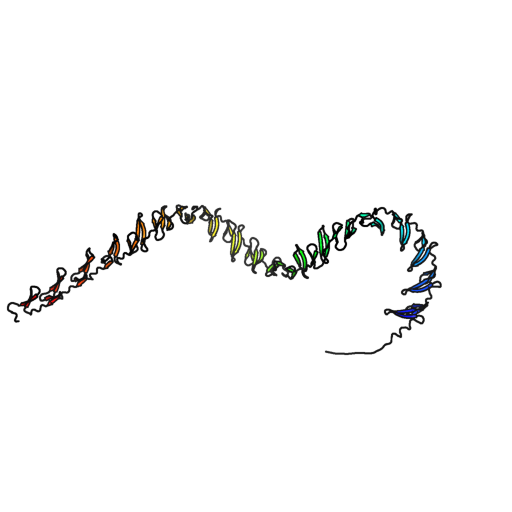 291 ? -9.359 6.428 -24.273 1.00 75.44 291 CYS A C 1
ATOM 2144 O O . CYS A 1 291 ? -9.598 7.250 -23.385 1.00 75.44 291 CYS A O 1
ATOM 2146 N N . GLY A 1 292 ? -9.658 6.652 -25.559 1.00 73.25 292 GLY A N 1
ATOM 2147 C CA . GLY A 1 292 ? -10.014 7.958 -26.101 1.00 73.25 292 GLY A CA 1
ATOM 2148 C C . GLY A 1 292 ? -8.802 8.885 -26.255 1.00 73.25 292 GLY A C 1
ATOM 2149 O O . GLY A 1 292 ? -7.669 8.528 -25.938 1.00 73.25 292 GLY A O 1
ATOM 2150 N N . ASN A 1 293 ? -9.044 10.110 -26.731 1.00 76.38 293 ASN A N 1
ATOM 2151 C CA . ASN A 1 293 ? -7.991 11.116 -26.958 1.00 76.38 293 ASN A CA 1
ATOM 2152 C C . ASN A 1 293 ? -7.365 11.656 -25.659 1.00 76.38 293 ASN A C 1
ATOM 2154 O O . ASN A 1 293 ? -6.331 12.323 -25.698 1.00 76.38 293 ASN A O 1
ATOM 2158 N N . ASP A 1 294 ? -7.994 11.374 -24.518 1.00 78.75 294 ASP A N 1
ATOM 2159 C CA . ASP A 1 294 ? -7.654 11.947 -23.219 1.00 78.75 294 ASP A CA 1
ATOM 2160 C C . ASP A 1 294 ? -6.853 10.989 -22.327 1.00 78.75 294 ASP A C 1
ATOM 2162 O O . ASP A 1 294 ? -6.744 11.225 -21.125 1.00 78.75 294 ASP A O 1
ATOM 2166 N N . GLY A 1 295 ? -6.270 9.918 -22.879 1.00 77.12 295 GLY A N 1
ATOM 2167 C CA . GLY A 1 295 ? -5.377 9.052 -22.114 1.00 77.12 295 GLY A CA 1
ATOM 2168 C C . GLY A 1 295 ? -4.573 8.043 -22.921 1.00 77.12 295 GLY A C 1
ATOM 2169 O O . GLY A 1 295 ? -4.833 7.768 -24.089 1.00 77.12 295 GLY A O 1
ATOM 2170 N N . LYS A 1 296 ? -3.571 7.470 -22.255 1.00 79.25 296 LYS A N 1
ATOM 2171 C CA . LYS A 1 296 ? -2.701 6.415 -22.771 1.00 79.25 296 LYS A CA 1
ATOM 2172 C C . LYS A 1 296 ? -3.147 5.058 -22.228 1.00 79.25 296 LYS A C 1
ATOM 2174 O O . LYS A 1 296 ? -3.278 4.886 -21.022 1.00 79.25 296 LYS A O 1
ATOM 2179 N N . CYS A 1 297 ? -3.360 4.093 -23.116 1.00 76.81 297 CYS A N 1
ATOM 2180 C CA . CYS A 1 297 ? -3.835 2.756 -22.759 1.00 76.81 297 CYS A CA 1
ATOM 2181 C C . CYS A 1 297 ? -2.682 1.821 -22.377 1.00 76.81 297 CYS A C 1
ATOM 2183 O O . CYS A 1 297 ? -1.669 1.778 -23.080 1.00 76.81 297 CYS A O 1
ATOM 2185 N N . ILE A 1 298 ? -2.842 1.077 -21.283 1.00 77.31 298 ILE A N 1
ATOM 2186 C CA . ILE A 1 298 ? -1.919 0.030 -20.827 1.00 77.31 298 ILE A CA 1
ATOM 2187 C C . ILE A 1 298 ? -2.714 -1.205 -20.375 1.00 77.31 298 ILE A C 1
ATOM 2189 O O . ILE A 1 298 ? -3.834 -1.069 -19.886 1.00 77.31 298 ILE A O 1
ATOM 2193 N N . PHE A 1 299 ? -2.145 -2.402 -20.513 1.00 72.19 299 PHE A N 1
ATOM 2194 C CA . PHE A 1 299 ? -2.657 -3.608 -19.855 1.00 72.19 299 PHE A CA 1
ATOM 2195 C C . PHE A 1 299 ? -1.803 -3.922 -18.626 1.00 72.19 299 PHE A C 1
ATOM 2197 O O . PHE A 1 299 ? -0.579 -3.983 -18.716 1.00 72.19 299 PHE A O 1
ATOM 2204 N N . GLU A 1 300 ? -2.445 -4.114 -17.476 1.00 71.38 300 GLU A N 1
ATOM 2205 C CA . GLU A 1 300 ? -1.798 -4.551 -16.234 1.00 71.38 300 GLU A CA 1
ATOM 2206 C C . GLU A 1 300 ? -2.579 -5.764 -15.714 1.00 71.38 300 GLU A C 1
ATOM 2208 O O . GLU A 1 300 ? -3.798 -5.690 -15.556 1.00 71.38 300 GLU A O 1
ATOM 2213 N N . ASP A 1 301 ? -1.902 -6.904 -15.547 1.00 68.31 301 ASP A N 1
ATOM 2214 C CA . ASP A 1 301 ? -2.501 -8.198 -15.170 1.00 68.31 301 ASP A CA 1
ATOM 2215 C C . ASP A 1 301 ? -3.673 -8.657 -16.070 1.00 68.31 301 ASP A C 1
ATOM 2217 O O . ASP A 1 301 ? -4.647 -9.250 -15.609 1.00 68.31 301 ASP A O 1
ATOM 2221 N N . GLY A 1 302 ? -3.604 -8.360 -17.373 1.00 65.12 302 GLY A N 1
ATOM 2222 C CA . GLY A 1 302 ? -4.656 -8.703 -18.343 1.00 65.12 302 GLY A CA 1
ATOM 2223 C C . GLY A 1 302 ? -5.891 -7.794 -18.291 1.00 65.12 302 GLY A C 1
ATOM 2224 O O . GLY A 1 302 ? -6.840 -8.000 -19.047 1.00 65.12 302 GLY A O 1
ATOM 2225 N N . LEU A 1 303 ? -5.891 -6.763 -17.440 1.00 65.12 303 LEU A N 1
ATOM 2226 C CA . LEU A 1 303 ? -6.949 -5.760 -17.374 1.00 65.12 303 LEU A CA 1
ATOM 2227 C C . LEU A 1 303 ? -6.513 -4.467 -18.064 1.00 65.12 303 LEU A C 1
ATOM 2229 O O . LEU A 1 303 ? -5.413 -3.954 -17.851 1.00 65.12 303 LEU A O 1
ATOM 2233 N N . LYS A 1 304 ? -7.410 -3.924 -18.889 1.00 75.81 304 LYS A N 1
ATOM 2234 C CA . LYS A 1 304 ? -7.239 -2.623 -19.540 1.00 75.81 304 LYS A CA 1
ATOM 2235 C C . LYS A 1 304 ? -7.262 -1.517 -18.481 1.00 75.81 304 LYS A C 1
ATOM 2237 O O . LYS A 1 304 ? -8.251 -1.391 -17.763 1.00 75.81 304 LYS A O 1
ATOM 2242 N N . LYS A 1 305 ? -6.218 -0.692 -18.436 1.00 80.00 305 LYS A N 1
ATOM 2243 C CA . LYS A 1 305 ? -6.139 0.531 -17.625 1.00 80.00 305 LYS A CA 1
ATOM 2244 C C . LYS A 1 305 ? -5.797 1.735 -18.496 1.00 80.00 305 LYS A C 1
ATOM 2246 O O . LYS A 1 305 ? -4.989 1.645 -19.423 1.00 80.00 305 LYS A O 1
ATOM 2251 N N . CYS A 1 306 ? -6.379 2.884 -18.173 1.00 82.69 306 CYS A N 1
ATOM 2252 C CA . CYS A 1 306 ? -6.117 4.135 -18.873 1.00 82.69 306 CYS A CA 1
ATOM 2253 C C . CYS A 1 306 ? -5.329 5.120 -18.003 1.00 82.69 306 CYS A C 1
ATOM 2255 O O . CYS A 1 306 ? -5.787 5.580 -16.962 1.00 82.69 306 CYS A O 1
ATOM 2257 N N . GLN A 1 307 ? -4.140 5.511 -18.458 1.00 80.50 307 GLN A N 1
ATOM 2258 C CA . GLN A 1 307 ? -3.413 6.658 -17.917 1.00 80.50 307 GLN A CA 1
ATOM 2259 C C . GLN A 1 307 ? -3.986 7.945 -18.515 1.00 80.50 307 GLN A C 1
ATOM 2261 O O . GLN A 1 307 ? -3.576 8.377 -19.592 1.00 80.50 307 GLN A O 1
ATOM 2266 N N . CYS A 1 308 ? -4.959 8.536 -17.832 1.00 80.25 308 CYS A N 1
ATOM 2267 C CA . CYS A 1 308 ? -5.662 9.721 -18.311 1.00 80.25 308 CYS A CA 1
ATOM 2268 C C . CYS A 1 308 ? -4.870 11.025 -18.126 1.00 80.25 308 CYS A C 1
ATOM 2270 O O . CYS A 1 308 ? -4.093 11.182 -17.181 1.00 80.25 308 CYS A O 1
ATOM 2272 N N . ASN A 1 309 ? -5.099 11.977 -19.031 1.00 76.38 309 ASN A N 1
ATOM 2273 C CA . ASN A 1 309 ? -4.602 13.346 -18.964 1.00 76.38 309 ASN A CA 1
ATOM 2274 C C . ASN A 1 309 ? -5.186 14.083 -17.744 1.00 76.38 309 ASN A C 1
ATOM 2276 O O . ASN A 1 309 ? -6.216 13.702 -17.187 1.00 76.38 309 ASN A O 1
ATOM 2280 N N . ALA A 1 310 ? -4.542 15.179 -17.330 1.00 65.94 310 ALA A N 1
ATOM 2281 C CA . ALA A 1 310 ? -5.009 15.988 -16.204 1.00 65.94 310 ALA A CA 1
ATOM 2282 C C . ALA A 1 310 ? -6.467 16.456 -16.402 1.00 65.94 310 ALA A C 1
ATOM 2284 O O . ALA A 1 310 ? -6.818 16.991 -17.452 1.00 65.94 310 ALA A O 1
ATOM 2285 N N . GLY A 1 311 ? -7.309 16.259 -15.381 1.00 67.12 311 GLY A N 1
ATOM 2286 C CA . GLY A 1 311 ? -8.751 16.543 -15.442 1.00 67.12 311 GLY A CA 1
ATOM 2287 C C . GLY A 1 311 ? -9.609 15.388 -15.973 1.00 67.12 311 GLY A C 1
ATOM 2288 O O . GLY A 1 311 ? -10.815 15.559 -16.146 1.00 67.12 311 GLY A O 1
ATOM 2289 N N . PHE A 1 312 ? -9.013 14.219 -16.219 1.00 75.69 312 PHE A N 1
ATOM 2290 C CA . PHE A 1 312 ? -9.702 12.988 -16.596 1.00 75.69 312 PHE A CA 1
ATOM 2291 C C . PHE A 1 312 ? -9.265 11.842 -15.679 1.00 75.69 312 PHE A C 1
ATOM 2293 O O . PHE A 1 312 ? -8.153 11.841 -15.150 1.00 75.69 312 PHE A O 1
ATOM 2300 N N . SER A 1 313 ? -10.145 10.870 -15.466 1.00 77.12 313 SER A N 1
ATOM 2301 C CA . SER A 1 313 ? -9.857 9.679 -14.666 1.00 77.12 313 SER A CA 1
ATOM 2302 C C . SER A 1 313 ? -10.469 8.447 -15.334 1.00 77.12 313 SER A C 1
ATOM 2304 O O . SER A 1 313 ? -11.410 8.573 -16.122 1.00 77.12 313 SER A O 1
ATOM 2306 N N . ASP A 1 314 ? -9.863 7.287 -15.091 1.00 76.00 314 ASP A N 1
ATOM 2307 C CA . ASP A 1 314 ? -10.236 6.023 -15.723 1.00 76.00 314 ASP A CA 1
ATOM 2308 C C . ASP A 1 314 ? -11.527 5.487 -15.101 1.00 76.00 314 ASP A C 1
ATOM 2310 O O . ASP A 1 314 ? -11.591 5.241 -13.897 1.00 76.00 314 ASP A O 1
ATOM 2314 N N . GLU A 1 315 ? -12.554 5.313 -15.926 1.00 76.12 315 GLU A N 1
ATOM 2315 C CA . GLU A 1 315 ? -13.805 4.667 -15.549 1.00 76.12 315 GLU A CA 1
ATOM 2316 C C . GLU A 1 315 ? -14.116 3.591 -16.596 1.00 76.12 315 GLU A C 1
ATOM 2318 O O . GLU A 1 315 ? -14.355 3.896 -17.770 1.00 76.12 315 GLU A O 1
ATOM 2323 N N . GLU A 1 316 ? -14.064 2.324 -16.173 1.00 71.56 316 GLU A N 1
ATOM 2324 C CA . GLU A 1 316 ? -14.295 1.139 -17.017 1.00 71.56 316 GLU A CA 1
ATOM 2325 C C . GLU A 1 316 ? -13.405 1.076 -18.279 1.00 71.56 316 GLU A C 1
ATOM 2327 O O . GLU A 1 316 ? -13.814 0.595 -19.339 1.00 71.56 316 GLU A O 1
ATOM 2332 N N . GLY A 1 317 ? -12.161 1.557 -18.188 1.00 70.75 317 GLY A N 1
ATOM 2333 C CA . GLY A 1 317 ? -11.220 1.536 -19.304 1.00 70.75 317 GLY A CA 1
ATOM 2334 C C . GLY A 1 317 ? -11.464 2.651 -20.321 1.00 70.75 317 GLY A C 1
ATOM 2335 O O . GLY A 1 317 ? -11.141 2.479 -21.498 1.00 70.75 317 GLY A O 1
ATOM 2336 N N . THR A 1 318 ? -12.044 3.778 -19.907 1.00 77.00 318 THR A N 1
ATOM 2337 C CA . THR A 1 318 ? -12.133 5.009 -20.706 1.00 77.00 318 THR A CA 1
ATOM 2338 C C . THR A 1 318 ? -11.849 6.230 -19.843 1.00 77.00 318 THR A C 1
ATOM 2340 O O . THR A 1 318 ? -12.301 6.316 -18.703 1.00 77.00 318 THR A O 1
ATOM 2343 N N . CYS A 1 319 ? -11.125 7.209 -20.389 1.00 79.56 319 CYS A N 1
ATOM 2344 C CA . CYS A 1 319 ? -10.867 8.458 -19.683 1.00 79.56 319 CYS A CA 1
ATOM 2345 C C . CYS A 1 319 ? -12.097 9.360 -19.716 1.00 79.56 319 CYS A C 1
ATOM 2347 O O . CYS A 1 319 ? -12.442 9.916 -20.759 1.00 79.56 319 CYS A O 1
ATOM 2349 N N . LYS A 1 320 ? -12.751 9.537 -18.566 1.00 79.06 320 LYS A N 1
ATOM 2350 C CA . LYS A 1 320 ? -13.884 10.454 -18.422 1.00 79.06 320 LYS A CA 1
ATOM 2351 C C . LYS A 1 320 ? -13.460 11.727 -17.714 1.00 79.06 320 LYS A C 1
ATOM 2353 O O . LYS A 1 320 ? -12.626 11.712 -16.810 1.00 79.06 320 LYS A O 1
ATOM 2358 N N . LYS A 1 321 ? -14.046 12.848 -18.142 1.00 77.25 321 LYS A N 1
ATOM 2359 C CA . LYS A 1 321 ? -13.779 14.161 -17.554 1.00 77.25 321 LYS A CA 1
ATOM 2360 C C . LYS A 1 321 ? -14.169 14.131 -16.082 1.00 77.25 321 LYS A C 1
ATOM 2362 O O . LYS A 1 321 ? -15.326 13.877 -15.752 1.00 77.25 321 LYS A O 1
ATOM 2367 N N . CYS A 1 322 ? -13.217 14.441 -15.218 1.00 70.00 322 CYS A N 1
ATOM 2368 C CA . CYS A 1 322 ? -13.437 14.525 -13.795 1.00 70.00 322 CYS A CA 1
ATOM 2369 C C . CYS A 1 322 ? -12.819 15.796 -13.214 1.00 70.00 322 CYS A C 1
ATOM 2371 O O . CYS A 1 322 ? -11.603 15.972 -13.195 1.00 70.00 322 CYS A O 1
ATOM 2373 N N . ASP A 1 323 ? -13.688 16.677 -12.724 1.00 75.50 323 ASP A N 1
ATOM 2374 C CA . ASP A 1 323 ? -13.315 17.998 -12.231 1.00 75.50 323 ASP A CA 1
ATOM 2375 C C . ASP A 1 323 ? -13.521 18.084 -10.714 1.00 75.50 323 ASP A C 1
ATOM 2377 O O . ASP A 1 323 ? -14.657 18.083 -10.243 1.00 75.50 323 ASP A O 1
ATOM 2381 N N . CYS A 1 324 ? -12.427 18.130 -9.953 1.00 74.56 324 CYS A N 1
ATOM 2382 C CA . CYS A 1 324 ? -12.427 18.343 -8.501 1.00 74.56 324 CYS A CA 1
ATOM 2383 C C . CYS A 1 324 ? -12.177 19.811 -8.113 1.00 74.56 324 CYS A C 1
ATOM 2385 O O . CYS A 1 324 ? -11.991 20.107 -6.931 1.00 74.56 324 CYS A O 1
ATOM 2387 N N . GLY A 1 325 ? -12.172 20.724 -9.092 1.00 72.19 325 GLY A N 1
ATOM 2388 C CA . GLY A 1 325 ? -11.673 22.087 -8.943 1.00 72.19 325 GLY A CA 1
ATOM 2389 C C . GLY A 1 325 ? -10.142 22.155 -8.934 1.00 72.19 325 GLY A C 1
ATOM 2390 O O . GLY A 1 325 ? -9.447 21.142 -8.988 1.00 72.19 325 GLY A O 1
ATOM 2391 N N . ASN A 1 326 ? -9.599 23.373 -8.833 1.00 75.62 326 ASN A N 1
ATOM 2392 C CA . ASN A 1 326 ? -8.146 23.616 -8.811 1.00 75.62 326 ASN A CA 1
ATOM 2393 C C . ASN A 1 326 ? -7.456 23.089 -7.538 1.00 75.62 326 ASN A C 1
ATOM 2395 O O . ASN A 1 326 ? -6.228 23.026 -7.479 1.00 75.62 326 ASN A O 1
ATOM 2399 N N . ASP A 1 327 ? -8.243 22.719 -6.527 1.00 78.44 327 ASP A N 1
ATOM 2400 C CA . ASP A 1 327 ? -7.776 22.378 -5.188 1.00 78.44 327 ASP A CA 1
ATOM 2401 C C . ASP A 1 327 ? -7.786 20.868 -4.908 1.00 78.44 327 ASP A C 1
ATOM 2403 O O . ASP A 1 327 ? -7.716 20.461 -3.749 1.00 78.44 327 ASP A O 1
ATOM 2407 N N . GLY A 1 328 ? -7.855 20.015 -5.938 1.00 76.88 328 GLY A N 1
ATOM 2408 C CA . GLY A 1 328 ? -7.725 18.571 -5.754 1.00 76.88 328 GLY A CA 1
ATOM 2409 C C . GLY A 1 328 ? -7.519 17.754 -7.022 1.00 76.88 328 GLY A C 1
ATOM 2410 O O . GLY A 1 328 ? -7.744 18.203 -8.143 1.00 76.88 328 GLY A O 1
ATOM 2411 N N . LYS A 1 329 ? -7.089 16.509 -6.821 1.00 78.62 329 LYS A N 1
ATOM 2412 C CA . LYS A 1 329 ? -6.904 15.495 -7.859 1.00 78.62 329 LYS 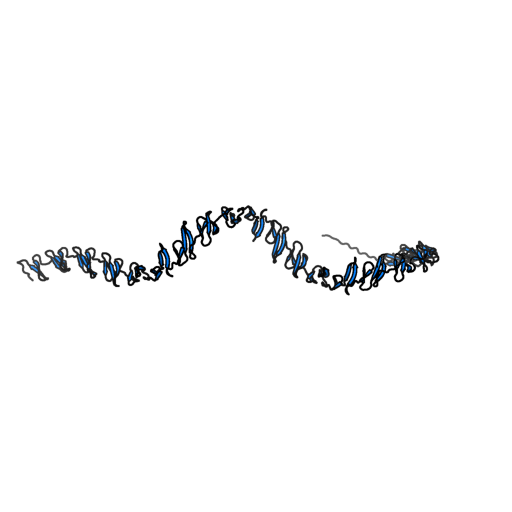A CA 1
ATOM 2413 C C . LYS A 1 329 ? -8.091 14.533 -7.852 1.00 78.62 329 LYS A C 1
ATOM 2415 O O . LYS A 1 329 ? -8.401 13.956 -6.816 1.00 78.62 329 LYS A O 1
ATOM 2420 N N . CYS A 1 330 ? -8.740 14.335 -8.997 1.00 75.75 330 CYS A N 1
ATOM 2421 C CA . CYS A 1 330 ? -9.844 13.381 -9.099 1.00 75.75 330 CYS A CA 1
ATOM 2422 C C . CYS A 1 330 ? -9.369 11.930 -9.227 1.00 75.75 330 CYS A C 1
ATOM 2424 O O . CYS A 1 330 ? -8.434 11.650 -9.982 1.00 75.75 330 CYS A O 1
ATOM 2426 N N . ILE A 1 331 ? -10.076 11.021 -8.554 1.00 76.06 331 ILE A N 1
ATOM 2427 C CA . ILE A 1 331 ? -10.032 9.572 -8.760 1.00 76.06 331 ILE A CA 1
ATOM 2428 C C . ILE A 1 331 ? -11.464 9.001 -8.791 1.00 76.06 331 ILE A C 1
ATOM 2430 O O . ILE A 1 331 ? -12.356 9.530 -8.129 1.00 76.06 331 ILE A O 1
ATOM 2434 N N . PHE A 1 332 ? -11.695 7.921 -9.538 1.00 70.88 332 PHE A N 1
ATOM 2435 C CA . PHE A 1 332 ? -12.904 7.101 -9.400 1.00 70.88 332 PHE A CA 1
ATOM 2436 C C . PHE A 1 332 ? -12.577 5.852 -8.580 1.00 70.88 332 PHE A C 1
ATOM 2438 O O . PHE A 1 332 ? -11.615 5.148 -8.879 1.00 70.88 332 PHE A O 1
ATOM 2445 N N . GLU A 1 333 ? -13.370 5.580 -7.548 1.00 70.12 333 GLU A N 1
ATOM 2446 C CA . GLU A 1 333 ? -13.275 4.361 -6.740 1.00 70.12 333 GLU A CA 1
ATOM 2447 C C . GLU A 1 333 ? -14.672 3.730 -6.694 1.00 70.12 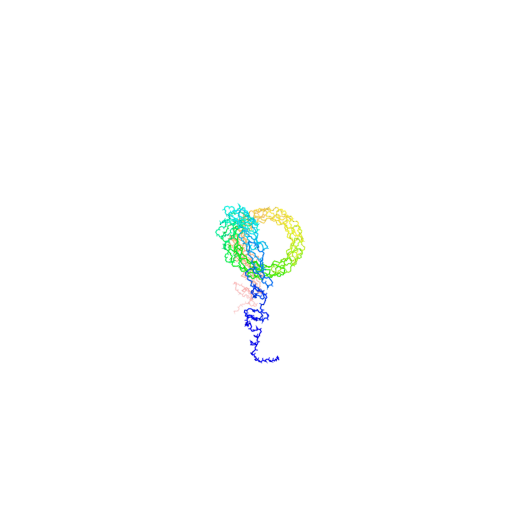333 GLU A C 1
ATOM 2449 O O . GLU A 1 333 ? -15.639 4.402 -6.334 1.00 70.12 333 GLU A O 1
ATOM 2454 N N . ASP A 1 334 ? -14.795 2.480 -7.151 1.00 67.50 334 ASP A N 1
ATOM 2455 C CA . ASP A 1 334 ? -16.068 1.747 -7.284 1.00 67.50 334 ASP A CA 1
ATOM 2456 C C . ASP A 1 334 ? -17.162 2.482 -8.093 1.00 67.50 334 ASP A C 1
ATOM 2458 O O . ASP A 1 334 ? -18.352 2.407 -7.789 1.00 67.50 334 ASP A O 1
ATOM 2462 N N . GLY A 1 335 ? -16.765 3.233 -9.127 1.00 64.12 335 GLY A N 1
ATOM 2463 C CA . GLY A 1 335 ? -17.687 4.013 -9.966 1.00 64.12 335 GLY A CA 1
ATOM 2464 C C . GLY A 1 335 ? -18.182 5.317 -9.326 1.00 64.12 335 GLY A C 1
ATOM 2465 O O . GLY A 1 335 ? -18.972 6.039 -9.932 1.00 64.12 335 GLY A O 1
ATOM 2466 N N . LEU A 1 336 ? -17.705 5.660 -8.124 1.00 62.94 336 LEU A N 1
ATOM 2467 C CA . LEU A 1 336 ? -17.996 6.928 -7.463 1.00 62.94 336 LEU A CA 1
ATOM 2468 C C . LEU A 1 336 ? -16.818 7.894 -7.602 1.00 62.94 336 LEU A C 1
ATOM 2470 O O . LEU A 1 336 ? -15.657 7.545 -7.376 1.00 62.94 336 LEU A O 1
ATOM 2474 N N . LYS A 1 337 ? -17.135 9.139 -7.965 1.00 74.88 337 LYS A N 1
ATOM 2475 C CA . LYS A 1 337 ? -16.178 10.247 -8.020 1.00 74.88 337 LYS A CA 1
ATOM 2476 C C . LYS A 1 337 ? -15.686 10.567 -6.606 1.00 74.88 337 LYS A C 1
ATOM 2478 O O . LYS A 1 337 ? -16.500 10.911 -5.752 1.00 74.88 337 LYS A O 1
ATOM 2483 N N . LYS A 1 338 ? -14.372 10.524 -6.388 1.00 79.00 338 LYS A N 1
ATOM 2484 C CA . LYS A 1 338 ? -13.711 10.984 -5.159 1.00 79.00 338 LYS A CA 1
ATOM 2485 C C . LYS A 1 338 ? -12.638 12.018 -5.484 1.00 79.00 338 LYS A C 1
ATOM 2487 O O . LYS A 1 338 ? -11.905 11.890 -6.467 1.00 79.00 338 LYS A O 1
ATOM 2492 N N . CYS A 1 339 ? -12.515 13.037 -4.642 1.00 82.62 339 CYS A N 1
ATOM 2493 C CA . CYS A 1 339 ? -11.503 14.075 -4.806 1.00 82.62 339 CYS A CA 1
ATOM 2494 C C . CYS A 1 339 ? -10.413 13.976 -3.736 1.00 82.62 339 CYS A C 1
ATOM 2496 O O . CYS A 1 339 ? -10.653 14.123 -2.542 1.00 82.62 339 CYS A O 1
ATOM 2498 N N . GLN A 1 340 ? -9.168 13.785 -4.165 1.00 80.31 340 GLN A N 1
ATOM 2499 C CA . GLN A 1 340 ? -8.000 13.927 -3.307 1.00 80.31 340 GLN A CA 1
ATOM 2500 C C . GLN A 1 340 ? -7.619 15.410 -3.220 1.00 80.31 340 GLN A C 1
ATOM 2502 O O . GLN A 1 340 ? -6.896 15.932 -4.068 1.00 80.31 340 GLN A O 1
ATOM 2507 N N . CYS A 1 341 ? -8.140 16.097 -2.209 1.00 79.88 341 CYS A N 1
ATOM 2508 C CA . CYS A 1 341 ? -7.974 17.539 -2.048 1.00 79.88 341 CYS A CA 1
ATOM 2509 C C . CYS A 1 341 ? -6.603 17.953 -1.489 1.00 79.88 341 CYS A C 1
ATOM 2511 O O . CYS A 1 341 ? -5.965 17.221 -0.729 1.00 79.88 341 CYS A O 1
ATOM 2513 N N . ASN A 1 342 ? -6.168 19.158 -1.860 1.00 75.94 342 ASN A N 1
ATOM 2514 C CA . ASN A 1 342 ? -4.990 19.835 -1.328 1.00 75.94 342 ASN A CA 1
ATOM 2515 C C . ASN A 1 342 ? -5.171 20.158 0.167 1.00 75.94 342 ASN A C 1
ATOM 2517 O O . ASN A 1 342 ? -6.286 20.207 0.690 1.00 75.94 342 ASN A O 1
ATOM 2521 N N . ALA A 1 343 ? -4.065 20.417 0.870 1.00 64.56 343 ALA A N 1
ATOM 2522 C CA . ALA A 1 343 ? -4.100 20.781 2.286 1.00 64.56 343 ALA A CA 1
ATOM 2523 C C . ALA A 1 343 ? -5.000 22.010 2.535 1.00 64.56 343 ALA A C 1
ATOM 2525 O O . ALA A 1 343 ? -4.875 23.027 1.855 1.00 64.56 343 ALA A O 1
ATOM 2526 N N . GLY A 1 344 ? -5.901 21.910 3.519 1.00 67.00 344 GLY A N 1
ATOM 2527 C CA . GLY A 1 344 ? -6.908 22.940 3.810 1.00 67.00 344 GLY A CA 1
ATOM 2528 C C . GLY A 1 344 ? -8.203 22.815 2.999 1.00 67.00 344 GLY A C 1
ATOM 2529 O O . GLY A 1 344 ? -9.051 23.704 3.077 1.00 67.00 344 GLY A O 1
ATOM 2530 N N . PHE A 1 345 ? -8.372 21.734 2.234 1.00 75.69 345 PHE A N 1
ATOM 2531 C CA . PHE A 1 345 ? -9.595 21.392 1.512 1.00 75.69 345 PHE A CA 1
ATOM 2532 C C . PHE A 1 345 ? -9.984 19.937 1.794 1.00 75.69 345 PHE A C 1
ATOM 2534 O O . PHE A 1 345 ? -9.131 19.099 2.087 1.00 75.69 345 PHE A O 1
ATOM 2541 N N . SER A 1 346 ? -11.276 19.633 1.732 1.00 77.44 346 SER A N 1
ATOM 2542 C CA . SER A 1 346 ? -11.797 18.277 1.913 1.00 77.44 346 SER A CA 1
ATOM 2543 C C . SER A 1 346 ? -12.930 18.021 0.918 1.00 77.44 346 SER A C 1
ATOM 2545 O O . SER A 1 346 ? -13.548 18.970 0.426 1.00 77.44 346 SER A O 1
ATOM 2547 N N . ASP A 1 347 ? -13.122 16.754 0.557 1.00 76.25 347 ASP A N 1
ATOM 2548 C CA . ASP A 1 347 ? -14.080 16.337 -0.466 1.00 76.25 347 ASP A CA 1
ATOM 2549 C C . ASP A 1 347 ? -15.502 16.406 0.089 1.00 76.25 347 ASP A C 1
ATOM 2551 O O . ASP A 1 347 ? -15.821 15.766 1.090 1.00 76.25 347 ASP A O 1
ATOM 2555 N N . GLU A 1 348 ? -16.353 17.188 -0.564 1.00 76.25 348 GLU A N 1
ATOM 2556 C CA . GLU A 1 348 ? -17.780 17.259 -0.279 1.00 76.25 348 GLU A CA 1
ATOM 2557 C C . GLU A 1 348 ? -18.531 17.099 -1.606 1.00 76.25 348 GLU A C 1
ATOM 2559 O O . GLU A 1 348 ? -18.449 17.957 -2.492 1.00 76.25 348 GLU A O 1
ATOM 2564 N N . GLU A 1 349 ? -19.222 15.965 -1.756 1.00 72.44 349 GLU A N 1
ATOM 2565 C CA . GLU A 1 349 ? -19.984 15.591 -2.960 1.00 72.44 349 GLU A CA 1
ATOM 2566 C C . GLU A 1 349 ? -19.160 15.622 -4.268 1.00 72.44 349 GLU A C 1
ATOM 2568 O O . GLU A 1 349 ? -19.655 15.973 -5.341 1.00 72.44 349 GLU A O 1
ATOM 2573 N N . GLY A 1 350 ? -17.878 15.245 -4.204 1.00 71.06 350 GLY A N 1
ATOM 2574 C CA . GLY A 1 350 ? -17.004 15.203 -5.373 1.00 71.06 350 GLY A CA 1
ATOM 2575 C C . GLY A 1 350 ? -16.480 16.579 -5.783 1.00 71.06 350 GLY A C 1
ATOM 2576 O O . GLY A 1 350 ? -16.190 16.795 -6.962 1.00 71.06 350 GLY A O 1
ATOM 2577 N N . THR A 1 351 ? -16.372 17.526 -4.850 1.00 76.75 351 THR A N 1
ATOM 2578 C CA . THR A 1 351 ? -15.668 18.801 -5.042 1.00 76.75 351 THR A CA 1
ATOM 2579 C C . THR A 1 351 ? -14.844 19.144 -3.810 1.00 76.75 351 THR A C 1
ATOM 2581 O O . THR A 1 351 ? -15.294 18.972 -2.680 1.00 76.75 351 THR A O 1
ATOM 2584 N N . CYS A 1 352 ? -13.635 19.669 -4.014 1.00 79.81 352 CYS A N 1
ATOM 2585 C CA . CYS A 1 352 ? -12.796 20.115 -2.909 1.00 79.81 352 CYS A CA 1
ATOM 2586 C C . CYS A 1 352 ? -13.289 21.453 -2.365 1.00 79.81 352 CYS A C 1
ATOM 2588 O O . CYS A 1 352 ? -13.129 22.491 -3.010 1.00 79.81 352 CYS A O 1
ATOM 2590 N N . LYS A 1 353 ? -13.865 21.448 -1.160 1.00 78.56 353 LYS A N 1
ATOM 2591 C CA . LYS A 1 353 ? -14.273 22.674 -0.466 1.00 78.56 353 LYS A CA 1
ATOM 2592 C C . LYS A 1 353 ? -13.272 23.047 0.611 1.00 78.56 353 LYS A C 1
ATOM 2594 O O . LYS A 1 353 ? -12.673 22.188 1.258 1.00 78.56 353 LYS A O 1
ATOM 2599 N N . LYS A 1 354 ? -13.087 24.356 0.797 1.00 77.88 354 LYS A N 1
ATOM 2600 C CA . LYS A 1 354 ? -12.171 24.898 1.801 1.00 77.88 354 LYS A CA 1
ATOM 2601 C C . LYS A 1 354 ? -12.609 24.430 3.182 1.00 77.88 354 LYS A C 1
ATOM 2603 O O . LYS A 1 354 ? -13.720 24.723 3.618 1.00 77.88 354 LYS A O 1
ATOM 2608 N N . CYS A 1 355 ? -11.709 23.755 3.876 1.00 70.38 355 CYS A N 1
ATOM 2609 C CA . CYS A 1 355 ? -11.920 23.295 5.225 1.00 70.38 355 CYS A CA 1
ATOM 2610 C C . CYS A 1 355 ? -10.684 23.532 6.094 1.00 70.38 355 CYS A C 1
ATOM 2612 O O . CYS A 1 355 ? -9.647 22.891 5.934 1.00 70.38 355 CYS A O 1
ATOM 2614 N N . ASP A 1 356 ? -10.822 24.458 7.039 1.00 76.38 356 ASP A N 1
ATOM 2615 C CA . ASP A 1 356 ? -9.732 24.912 7.896 1.00 76.38 356 ASP A CA 1
ATOM 2616 C C . ASP A 1 356 ? -9.950 24.451 9.342 1.00 76.38 356 ASP A C 1
ATOM 2618 O O . ASP A 1 356 ? -10.866 24.929 10.009 1.00 76.38 356 ASP A O 1
ATOM 2622 N N . CYS A 1 357 ? -9.132 23.510 9.811 1.00 76.25 357 CYS A N 1
ATOM 2623 C CA . CYS A 1 357 ? -9.111 23.039 11.202 1.00 76.25 357 CYS A CA 1
ATOM 2624 C C . CYS A 1 357 ? -8.013 23.713 12.044 1.00 76.25 357 CYS A C 1
ATOM 2626 O O . CYS A 1 357 ? -7.790 23.309 13.187 1.00 76.25 357 CYS A O 1
ATOM 2628 N N . GLY A 1 358 ? -7.340 24.734 11.497 1.00 74.06 358 GLY A N 1
ATOM 2629 C CA . GLY A 1 358 ? -6.115 25.309 12.046 1.00 74.06 358 GLY A CA 1
ATOM 2630 C C . GLY A 1 358 ? -4.870 24.472 11.729 1.00 74.06 358 GLY A C 1
ATOM 2631 O O . GLY A 1 358 ? -4.944 23.411 11.112 1.00 74.06 358 GLY A O 1
ATOM 2632 N N . SER A 1 359 ? -3.702 24.943 12.178 1.00 77.44 359 SER A N 1
ATOM 2633 C CA . SER A 1 359 ? -2.405 24.252 12.032 1.00 77.44 359 SER A CA 1
ATOM 2634 C C . SER A 1 359 ? -2.330 22.906 12.754 1.00 77.44 359 SER A C 1
ATOM 2636 O O . SER A 1 359 ? -1.449 22.095 12.470 1.00 77.44 359 SER A O 1
ATOM 2638 N N . ASP A 1 360 ? -3.246 22.679 13.692 1.00 79.31 360 ASP A N 1
ATOM 2639 C CA . ASP A 1 360 ? -3.185 21.594 14.662 1.00 79.31 360 ASP A CA 1
ATOM 2640 C C . ASP A 1 360 ? -4.199 20.479 14.383 1.00 79.31 360 ASP A C 1
ATOM 2642 O O . ASP A 1 360 ? -4.484 19.675 15.268 1.00 79.31 360 ASP A O 1
ATOM 2646 N N . GLY A 1 361 ? -4.736 20.391 13.161 1.00 77.31 361 GLY A N 1
ATOM 2647 C CA . GLY A 1 361 ? -5.564 19.257 12.763 1.00 77.31 361 GLY A CA 1
ATOM 2648 C C . GLY A 1 361 ? -5.827 19.119 11.273 1.00 77.31 361 GLY A C 1
ATOM 2649 O O . GLY A 1 361 ? -5.656 20.040 10.478 1.00 77.31 361 GLY A O 1
ATOM 2650 N N . LYS A 1 362 ? -6.273 17.922 10.900 1.00 79.56 362 LYS A N 1
ATOM 2651 C CA . LYS A 1 362 ? -6.676 17.547 9.547 1.00 79.56 362 LYS A CA 1
ATOM 2652 C C . LYS A 1 362 ? -8.198 17.599 9.432 1.00 79.56 362 LYS A C 1
ATOM 2654 O O . LYS A 1 362 ? -8.890 16.957 10.214 1.00 79.56 362 LYS A O 1
ATOM 2659 N N . CYS A 1 363 ? -8.724 18.330 8.454 1.00 77.12 363 CYS A N 1
ATOM 2660 C CA . CYS A 1 363 ? -10.167 18.377 8.221 1.00 77.12 363 CYS A CA 1
ATOM 2661 C C . CYS A 1 363 ? -10.687 17.160 7.447 1.00 77.12 363 CYS A C 1
ATOM 2663 O O . CYS A 1 363 ? -10.084 16.755 6.450 1.00 77.12 363 CYS A O 1
ATOM 2665 N N . ILE A 1 364 ? -11.850 16.654 7.860 1.00 77.62 364 ILE A N 1
ATOM 2666 C CA . ILE A 1 364 ? -12.688 15.712 7.116 1.00 77.62 364 ILE A CA 1
ATOM 2667 C C . ILE A 1 364 ? -14.158 16.178 7.138 1.00 77.62 364 ILE A C 1
ATOM 2669 O O . ILE A 1 364 ? -14.597 16.794 8.108 1.00 77.62 364 ILE A O 1
ATOM 2673 N N . PHE A 1 365 ? -14.927 15.885 6.087 1.00 72.25 365 PHE A N 1
ATOM 2674 C CA . PHE A 1 365 ? -16.391 15.981 6.116 1.00 72.25 365 PHE A CA 1
ATOM 2675 C C . PHE A 1 365 ? -16.983 14.584 6.305 1.00 72.25 365 PHE A C 1
ATOM 2677 O O . PHE A 1 365 ? -16.645 13.662 5.567 1.00 72.25 365 PHE A O 1
ATOM 2684 N N . GLU A 1 366 ? -17.862 14.425 7.292 1.00 71.00 366 GLU A N 1
ATOM 2685 C CA . GLU A 1 366 ? -18.616 13.191 7.530 1.00 71.00 366 GLU A CA 1
ATOM 2686 C C . GLU A 1 366 ? -20.102 13.566 7.587 1.00 71.00 366 GLU A C 1
ATOM 2688 O O . GLU A 1 366 ? -20.483 14.455 8.350 1.00 71.00 366 GLU A O 1
ATOM 2693 N N . ASP A 1 367 ? -20.919 12.972 6.712 1.00 69.44 367 ASP A N 1
ATOM 2694 C CA . ASP A 1 367 ? -22.349 13.289 6.536 1.00 69.44 367 ASP A CA 1
ATOM 2695 C C . ASP A 1 367 ? -22.658 14.785 6.295 1.00 69.44 367 ASP A C 1
ATOM 2697 O O . ASP A 1 367 ? -23.667 15.320 6.754 1.00 69.44 367 ASP A O 1
ATOM 2701 N N . GLY A 1 368 ? -21.770 15.493 5.588 1.00 64.81 368 GLY A N 1
ATOM 2702 C CA . GLY A 1 368 ? -21.913 16.928 5.302 1.00 64.81 368 GLY A CA 1
ATOM 2703 C C . GLY A 1 368 ? -21.564 17.852 6.476 1.00 64.81 368 GLY A C 1
ATOM 2704 O O . GLY A 1 368 ? -21.658 19.073 6.349 1.00 64.81 368 GLY A O 1
ATOM 2705 N N . LEU A 1 369 ? -21.123 17.303 7.614 1.00 64.75 369 LEU A N 1
ATOM 2706 C CA . LEU A 1 369 ? -20.643 18.073 8.758 1.00 64.75 369 LEU A CA 1
ATOM 2707 C C . LEU A 1 369 ? -19.114 18.086 8.803 1.00 64.75 369 LEU A C 1
ATOM 2709 O O . LEU A 1 369 ? -18.448 17.060 8.654 1.00 64.75 369 LEU A O 1
ATOM 2713 N N . LYS A 1 370 ? -18.553 19.276 9.033 1.00 75.31 370 LYS A N 1
ATOM 2714 C CA . LYS A 1 370 ? -17.117 19.483 9.238 1.00 75.31 370 LYS A CA 1
ATOM 2715 C C . LYS A 1 370 ? -16.680 18.813 10.543 1.00 75.31 370 LYS A C 1
ATOM 2717 O O . LYS A 1 370 ? -17.202 19.160 11.599 1.00 75.31 370 LYS A O 1
ATOM 2722 N N . LYS A 1 371 ? -15.685 17.928 10.475 1.00 80.00 371 LYS A N 1
ATOM 2723 C CA . LYS A 1 371 ? -14.991 17.345 11.633 1.00 80.00 371 LYS A CA 1
ATOM 2724 C C . LYS A 1 371 ? -13.484 17.563 11.521 1.00 80.00 371 LYS A C 1
ATOM 2726 O O . LYS A 1 371 ? -12.904 17.459 10.438 1.00 80.00 371 LYS A O 1
ATOM 2731 N N . CYS A 1 372 ? -12.831 17.838 12.645 1.00 83.06 372 CYS A N 1
ATOM 2732 C CA . CYS A 1 372 ? -11.386 18.030 12.702 1.00 83.06 372 CYS A CA 1
ATOM 2733 C C . CYS A 1 372 ? -10.691 16.866 13.414 1.00 83.06 372 CYS A C 1
ATOM 2735 O O . CYS A 1 372 ? -10.883 16.618 14.600 1.00 83.06 372 CYS A O 1
ATOM 2737 N N . GLN A 1 373 ? -9.811 16.168 12.701 1.00 80.75 373 GLN A N 1
ATOM 2738 C CA . GLN A 1 373 ? -8.893 15.201 13.287 1.00 80.75 373 GLN A CA 1
ATOM 2739 C C . GLN A 1 373 ? -7.666 15.943 13.833 1.00 80.75 373 GLN A C 1
ATOM 2741 O O . GLN A 1 373 ? -6.712 16.218 13.104 1.00 80.75 373 GLN A O 1
ATOM 2746 N N . CYS A 1 374 ? -7.707 16.303 15.112 1.00 79.75 374 CYS A N 1
ATOM 2747 C CA . CYS A 1 374 ? -6.675 17.118 15.748 1.00 79.75 374 CYS A CA 1
ATOM 2748 C C . CYS A 1 374 ? -5.401 16.338 16.112 1.00 79.75 374 CYS A C 1
ATOM 2750 O O . CYS A 1 374 ? -5.434 15.140 16.403 1.00 79.75 374 CYS A O 1
ATOM 2752 N N . ASN A 1 375 ? -4.270 17.045 16.112 1.00 75.25 375 ASN A N 1
ATOM 2753 C CA . ASN A 1 375 ? -2.977 16.566 16.589 1.00 75.25 375 ASN A CA 1
ATOM 2754 C C . ASN A 1 375 ? -3.025 16.274 18.099 1.00 75.25 375 ASN A C 1
ATOM 2756 O O . ASN A 1 375 ? -3.881 16.772 18.830 1.00 75.25 375 ASN A O 1
ATOM 2760 N N . ALA A 1 376 ? -2.074 15.477 18.593 1.00 62.88 376 ALA A N 1
ATOM 2761 C CA . ALA A 1 376 ? -1.983 15.152 20.016 1.00 62.88 376 ALA A CA 1
ATOM 2762 C C . ALA A 1 376 ? -1.905 16.425 20.886 1.00 62.88 376 ALA A C 1
ATOM 2764 O O . ALA A 1 376 ? -1.082 17.304 20.635 1.00 62.88 376 ALA A O 1
ATOM 2765 N N . GLY A 1 377 ? -2.759 16.513 21.913 1.00 65.44 377 GLY A N 1
ATOM 2766 C CA . GLY A 1 377 ? -2.887 17.700 22.772 1.00 65.44 377 GLY A CA 1
ATOM 2767 C C . GLY A 1 377 ? -3.899 18.741 22.278 1.00 65.44 377 GLY A C 1
ATOM 2768 O O . GLY A 1 377 ? -4.024 19.800 22.891 1.00 65.44 377 GLY A O 1
ATOM 2769 N N . PHE A 1 378 ? -4.632 18.453 21.201 1.00 75.12 378 PHE A N 1
ATOM 2770 C CA . PHE A 1 378 ? -5.717 19.279 20.679 1.00 75.12 378 PHE A CA 1
ATOM 2771 C C . PHE A 1 378 ? -6.979 18.433 20.485 1.00 75.12 378 PHE A C 1
ATOM 2773 O O . PHE A 1 378 ? -6.897 17.226 20.262 1.00 75.12 378 PHE A O 1
ATOM 2780 N N . SER A 1 379 ? -8.148 19.059 20.578 1.00 74.69 379 SER A N 1
ATOM 2781 C CA . SER A 1 379 ? -9.437 18.411 20.317 1.00 74.69 379 SER A CA 1
ATOM 2782 C C . SER A 1 379 ? -10.344 19.336 19.519 1.00 74.69 379 SER A C 1
ATOM 2784 O O . SER A 1 379 ? -10.188 20.557 19.573 1.00 74.69 379 SER A O 1
ATOM 2786 N N . ASP A 1 380 ? -11.264 18.736 18.766 1.00 74.94 380 ASP A N 1
ATOM 2787 C CA . ASP A 1 380 ? -12.232 19.455 17.945 1.00 74.94 380 ASP A CA 1
ATOM 2788 C C . ASP A 1 380 ? -13.276 20.135 18.834 1.00 74.94 380 ASP A C 1
ATOM 2790 O O . ASP A 1 380 ? -13.959 19.477 19.620 1.00 74.94 380 ASP A O 1
ATOM 2794 N N . GLU A 1 381 ? -13.383 21.453 18.709 1.00 74.81 381 GLU A N 1
ATOM 2795 C CA . GLU A 1 381 ? -14.434 22.261 19.311 1.00 74.81 381 GLU A CA 1
ATOM 2796 C C . GLU A 1 381 ? -14.987 23.191 18.222 1.00 74.81 381 GLU A C 1
ATOM 2798 O O . GLU A 1 381 ? -14.278 24.067 17.713 1.00 74.81 381 GLU A O 1
ATOM 2803 N N . GLU A 1 382 ? -16.245 22.963 17.830 1.00 71.44 382 GLU A N 1
ATOM 2804 C CA . GLU A 1 382 ? -16.955 23.709 16.775 1.00 71.44 382 GLU A CA 1
ATOM 2805 C C . GLU A 1 382 ? -16.226 23.739 15.411 1.00 71.44 382 GLU A C 1
ATOM 2807 O O . GLU A 1 382 ? -16.296 24.715 14.661 1.00 71.44 382 GLU A O 1
ATOM 2812 N N . GLY A 1 383 ? -15.518 22.662 15.056 1.00 71.12 383 GLY A N 1
ATOM 2813 C CA . GLY A 1 383 ? -14.801 22.566 13.788 1.00 71.12 383 GLY A CA 1
ATOM 2814 C C . GLY A 1 383 ? -13.461 23.303 13.798 1.00 71.12 383 GLY A C 1
ATOM 2815 O O . GLY A 1 383 ? -13.000 23.734 12.739 1.00 71.12 383 GLY A O 1
ATOM 2816 N N . THR A 1 384 ? -12.835 23.483 14.961 1.00 76.56 384 THR A N 1
ATOM 2817 C CA . THR A 1 384 ? -11.455 23.972 15.093 1.00 76.56 384 THR A CA 1
ATOM 2818 C C . THR A 1 384 ? -10.712 23.184 16.161 1.00 76.56 384 THR A C 1
ATOM 2820 O O . THR A 1 384 ? -11.267 22.874 17.212 1.00 76.56 384 THR A O 1
ATOM 2823 N N . CYS A 1 385 ? -9.437 22.874 15.918 1.00 79.50 385 CYS A N 1
ATOM 2824 C CA . CYS A 1 385 ? -8.609 22.196 16.907 1.00 79.50 385 CYS A CA 1
ATOM 2825 C C . CYS A 1 385 ? -8.142 23.171 17.987 1.00 79.50 385 CYS A C 1
ATOM 2827 O O . CYS A 1 385 ? -7.285 24.020 17.740 1.00 79.50 385 CYS A O 1
ATOM 2829 N N . LYS A 1 386 ? -8.683 23.042 19.201 1.00 77.75 386 LYS A N 1
ATOM 2830 C CA . LYS A 1 386 ? -8.266 23.841 20.359 1.00 77.75 386 LYS A CA 1
ATOM 2831 C C . LYS A 1 386 ? -7.343 23.042 21.264 1.00 77.75 386 LYS A C 1
ATOM 2833 O O . LYS A 1 386 ? -7.499 21.832 21.433 1.00 77.75 386 LYS A O 1
ATOM 2838 N N . LYS A 1 387 ? -6.362 23.734 21.849 1.00 75.38 387 LYS A N 1
ATOM 2839 C CA . LYS A 1 387 ? -5.395 23.135 22.772 1.00 75.38 387 LYS A CA 1
ATOM 2840 C C . LYS A 1 387 ? -6.134 22.591 23.990 1.00 75.38 387 LYS A C 1
ATOM 2842 O O . LYS A 1 387 ? -6.806 23.341 24.694 1.00 75.38 387 LYS A O 1
ATOM 2847 N N . CYS A 1 388 ? -5.957 21.307 24.257 1.00 68.56 388 CYS A N 1
ATOM 2848 C CA . CYS A 1 388 ? -6.526 20.635 25.404 1.00 68.56 388 CYS A CA 1
ATOM 2849 C C . CYS A 1 388 ? -5.437 19.945 26.222 1.00 68.56 388 CYS A C 1
ATOM 2851 O O . CYS A 1 388 ? -4.842 18.958 25.793 1.00 68.56 388 CYS A O 1
ATOM 2853 N N . ASP A 1 389 ? -5.188 20.476 27.415 1.00 74.75 389 ASP A N 1
ATOM 2854 C CA . ASP A 1 389 ? -4.119 20.009 28.292 1.00 74.75 389 ASP A CA 1
ATOM 2855 C C . ASP A 1 389 ? -4.687 19.185 29.453 1.00 74.75 389 ASP A C 1
ATOM 2857 O O . ASP A 1 389 ? -5.302 19.740 30.363 1.00 74.75 389 ASP A O 1
ATOM 2861 N N . CYS A 1 390 ? -4.514 17.864 29.406 1.00 74.81 390 CYS A N 1
ATOM 2862 C CA . CYS A 1 390 ? -4.846 16.941 30.499 1.00 74.81 390 CYS A CA 1
ATOM 2863 C C . CYS A 1 390 ? -3.634 16.613 31.392 1.00 74.81 390 CYS A C 1
ATOM 2865 O O . CYS A 1 390 ? -3.736 15.742 32.258 1.00 74.81 390 CYS A O 1
ATOM 2867 N N . GLY A 1 391 ? -2.502 17.302 31.195 1.00 72.56 391 GLY A N 1
ATOM 2868 C CA . GLY A 1 391 ? -1.201 16.933 31.748 1.00 72.56 391 GLY A CA 1
ATOM 2869 C C . GLY A 1 391 ? -0.529 15.792 30.975 1.00 72.56 391 GLY A C 1
ATOM 2870 O O . GLY A 1 391 ? -1.101 15.212 30.053 1.00 72.56 391 GLY A O 1
ATOM 2871 N N . SER A 1 392 ? 0.701 15.442 31.367 1.00 76.19 392 SER A N 1
ATOM 2872 C CA . SER A 1 392 ? 1.482 14.327 30.794 1.00 76.19 392 SER A CA 1
ATOM 2873 C C . SER A 1 392 ? 0.837 12.951 30.978 1.00 76.19 392 SER A C 1
ATOM 2875 O O . SER A 1 392 ? 1.209 11.992 30.303 1.00 76.19 392 SER A O 1
ATOM 2877 N N . ASP A 1 393 ? -0.121 12.860 31.897 1.00 78.94 393 ASP A N 1
ATOM 2878 C CA . ASP A 1 393 ? -0.664 11.608 32.405 1.00 78.94 393 ASP A CA 1
ATOM 2879 C C . ASP A 1 393 ? -2.080 11.318 31.896 1.00 78.94 393 ASP A C 1
ATOM 2881 O O . ASP A 1 393 ? -2.786 10.500 32.482 1.00 78.94 393 ASP A O 1
ATOM 2885 N N . GLY A 1 394 ? -2.512 11.954 30.801 1.00 77.50 394 GLY A N 1
ATOM 2886 C CA . GLY A 1 394 ? -3.780 11.613 30.161 1.00 77.50 394 GLY A CA 1
ATOM 2887 C C . GLY A 1 394 ? -3.983 12.155 28.755 1.00 77.50 394 GLY A C 1
ATOM 2888 O O . GLY A 1 394 ? -3.313 13.074 28.291 1.00 77.50 394 GLY A O 1
ATOM 2889 N N . LYS A 1 395 ? -4.959 11.560 28.070 1.00 78.00 395 LYS A N 1
ATOM 2890 C CA . LYS A 1 395 ? -5.419 11.941 26.737 1.00 78.00 395 LYS A CA 1
ATOM 2891 C C . LYS A 1 395 ? -6.713 12.745 26.856 1.00 78.00 395 LYS A C 1
ATOM 2893 O O . LYS A 1 395 ? -7.674 12.275 27.453 1.00 78.00 395 LYS A O 1
ATOM 2898 N N . CYS A 1 396 ? -6.752 13.943 26.283 1.00 75.00 396 CYS A N 1
ATOM 2899 C CA . CYS A 1 396 ? -7.965 14.760 26.280 1.00 75.00 396 CYS A CA 1
ATOM 2900 C C . CYS A 1 396 ? -8.997 14.268 25.261 1.00 75.00 396 CYS A C 1
ATOM 2902 O O . CYS A 1 396 ? -8.634 13.916 24.137 1.00 75.00 396 CYS A O 1
ATOM 2904 N N . ILE A 1 397 ? -10.271 14.312 25.649 1.00 75.62 397 ILE A N 1
ATOM 2905 C CA . ILE A 1 397 ? -11.441 14.194 24.778 1.00 75.62 397 ILE A CA 1
ATOM 2906 C C . ILE A 1 397 ? -12.469 15.271 25.168 1.00 75.62 397 ILE A C 1
ATOM 2908 O O . ILE A 1 397 ? -12.538 15.674 26.328 1.00 75.62 397 ILE A O 1
ATOM 2912 N N . PHE A 1 398 ? -13.276 15.745 24.221 1.00 67.69 398 PHE A N 1
ATOM 2913 C CA . PHE A 1 398 ? -14.456 16.562 24.521 1.00 67.69 398 PHE A CA 1
ATOM 2914 C C . PHE A 1 398 ? -15.706 15.725 24.272 1.00 67.69 398 PHE A C 1
ATOM 2916 O O . PHE A 1 398 ? -15.860 15.145 23.200 1.00 67.69 398 PHE A O 1
ATOM 2923 N N . GLU A 1 399 ? -16.585 15.661 25.265 1.00 68.19 399 GLU A N 1
ATOM 2924 C CA . GLU A 1 399 ? -17.883 14.993 25.169 1.00 68.19 399 GLU A CA 1
ATOM 2925 C C . GLU A 1 399 ? -18.949 16.032 25.534 1.00 68.19 399 GLU A C 1
ATOM 2927 O O . GLU A 1 399 ? -18.864 16.657 26.591 1.00 68.19 399 GLU A O 1
ATOM 2932 N N . ASP A 1 400 ? -19.880 16.299 24.614 1.00 68.00 400 ASP A N 1
ATOM 2933 C CA . ASP A 1 400 ? -20.922 17.336 24.739 1.00 68.00 400 ASP A CA 1
ATOM 2934 C C . ASP A 1 400 ? -20.397 18.754 25.057 1.00 68.00 400 ASP A C 1
ATOM 2936 O O . ASP A 1 400 ? -21.023 19.529 25.779 1.00 68.00 400 ASP A O 1
ATOM 2940 N N . GLY A 1 401 ? -19.219 19.110 24.532 1.00 62.09 401 GLY A N 1
ATOM 2941 C CA . GLY A 1 401 ? -18.588 20.417 24.764 1.00 62.09 401 GLY A CA 1
ATOM 2942 C C . GLY A 1 401 ? -17.898 20.561 26.127 1.00 62.09 401 GLY A C 1
ATOM 2943 O O . GLY A 1 401 ? -17.327 21.612 26.413 1.00 62.09 401 GLY A O 1
ATOM 2944 N N . LEU A 1 402 ? -17.891 19.511 26.955 1.00 63.28 402 LEU A N 1
ATOM 2945 C CA . LEU A 1 402 ? -17.154 19.473 28.215 1.00 63.28 402 LEU A CA 1
ATOM 2946 C C . LEU A 1 402 ? -15.835 18.711 28.048 1.00 63.28 402 LEU A C 1
ATOM 2948 O O . LEU A 1 402 ? -15.788 17.608 27.499 1.00 63.28 402 LEU A O 1
ATOM 2952 N N . LYS A 1 403 ? -14.754 19.308 28.556 1.00 73.69 403 LYS A N 1
ATOM 2953 C CA . LYS A 1 403 ? -13.423 18.695 28.617 1.00 73.69 403 LYS A CA 1
ATOM 2954 C C . LYS A 1 403 ? -13.456 17.479 29.548 1.00 73.69 403 LYS A C 1
ATOM 2956 O O . LYS A 1 403 ? -13.783 17.626 30.723 1.00 73.69 403 LYS A O 1
ATOM 2961 N N . LYS A 1 404 ? -13.050 16.312 29.047 1.00 79.00 404 LYS A N 1
ATOM 2962 C CA . LYS A 1 404 ? -12.815 15.090 29.830 1.00 79.00 404 LYS A CA 1
ATOM 2963 C C . LYS A 1 404 ? -11.403 14.567 29.581 1.00 79.00 404 LYS A C 1
ATOM 2965 O O . LYS A 1 404 ? -10.910 14.585 28.452 1.00 79.00 404 LYS A O 1
ATOM 2970 N N . CYS A 1 405 ? -10.748 14.068 30.623 1.00 83.06 405 CYS A N 1
ATOM 2971 C CA . CYS A 1 405 ? -9.408 13.495 30.506 1.00 83.06 405 CYS A CA 1
ATOM 2972 C C . CYS A 1 405 ? -9.429 11.973 30.673 1.00 83.06 405 CYS A C 1
ATOM 2974 O O . CYS A 1 405 ? -9.779 11.435 31.719 1.00 83.06 405 CYS A O 1
ATOM 2976 N N . GLN A 1 406 ? -8.995 11.251 29.643 1.00 81.31 406 GLN A N 1
ATOM 2977 C CA . GLN A 1 406 ? -8.719 9.822 29.722 1.00 81.31 406 GLN A CA 1
ATOM 2978 C C . GLN A 1 406 ? -7.317 9.612 30.310 1.00 81.31 406 GLN A C 1
ATOM 2980 O O . GLN A 1 406 ? -6.317 9.624 29.592 1.00 81.31 406 GLN A O 1
ATOM 2985 N N . CYS A 1 407 ? -7.242 9.457 31.628 1.00 80.19 407 CYS A N 1
ATOM 2986 C CA . CYS A 1 407 ? -5.978 9.366 32.355 1.00 80.19 407 CYS A CA 1
ATOM 2987 C C . CYS A 1 407 ? -5.293 7.992 32.247 1.00 80.19 407 CYS A C 1
ATOM 2989 O O . CYS A 1 407 ? -5.946 6.954 32.112 1.00 80.19 407 CYS A O 1
ATOM 2991 N N . ASN A 1 408 ? -3.962 7.998 32.329 1.00 75.75 408 ASN A N 1
ATOM 2992 C CA . ASN A 1 408 ? -3.110 6.815 32.429 1.00 75.75 408 ASN A CA 1
ATOM 2993 C C . ASN A 1 408 ? -3.373 6.060 33.745 1.00 75.75 408 ASN A C 1
ATOM 2995 O O . ASN A 1 408 ? -3.907 6.608 34.711 1.00 75.75 408 ASN A O 1
ATOM 2999 N N . ALA A 1 409 ? -2.968 4.788 33.808 1.00 65.38 409 ALA A N 1
ATOM 3000 C CA . ALA A 1 409 ? -3.116 3.972 35.012 1.00 65.38 409 ALA A CA 1
ATOM 3001 C C . ALA A 1 409 ? -2.455 4.640 36.237 1.00 65.38 409 ALA A C 1
ATOM 3003 O O . ALA A 1 409 ? -1.305 5.069 36.173 1.00 65.38 409 ALA A O 1
ATOM 3004 N N . GLY A 1 410 ? -3.189 4.718 37.352 1.00 67.94 410 GLY A N 1
ATOM 3005 C CA . GLY A 1 410 ? -2.755 5.421 38.567 1.00 67.94 410 GLY A CA 1
ATOM 3006 C C . GLY A 1 410 ? -3.096 6.915 38.599 1.00 67.94 410 GLY A C 1
ATOM 3007 O O . GLY A 1 410 ? -2.674 7.607 39.525 1.00 67.94 410 GLY A O 1
ATOM 3008 N N . PHE A 1 411 ? -3.858 7.417 37.623 1.00 76.44 411 PHE A N 1
ATOM 3009 C CA . PHE A 1 411 ? -4.375 8.783 37.572 1.00 76.44 411 PHE A CA 1
ATOM 3010 C C . PHE A 1 411 ? -5.878 8.770 37.268 1.00 76.44 411 PHE A C 1
ATOM 3012 O O . PHE A 1 411 ? -6.377 7.859 36.609 1.00 76.44 411 PHE A O 1
ATOM 3019 N N . SER A 1 412 ? -6.609 9.770 37.753 1.00 78.38 412 SER A N 1
ATOM 3020 C CA . SER A 1 412 ? -8.034 9.957 37.455 1.00 78.38 412 SER A CA 1
ATOM 3021 C C . SER A 1 412 ? -8.316 11.432 37.187 1.00 78.38 412 SER A C 1
ATOM 3023 O O . SER A 1 412 ? -7.593 12.304 37.673 1.00 78.38 412 SER A O 1
ATOM 3025 N N . ASP A 1 413 ? -9.342 11.687 36.379 1.00 77.19 413 ASP A N 1
ATOM 3026 C CA . ASP A 1 413 ? -9.759 13.034 36.000 1.00 77.19 413 ASP A CA 1
ATOM 3027 C C . ASP A 1 413 ? -10.375 13.752 37.203 1.00 77.19 413 ASP A C 1
ATOM 3029 O O . ASP A 1 413 ? -11.289 13.231 37.844 1.00 77.19 413 ASP A O 1
ATOM 3033 N N . GLU A 1 414 ? -9.857 14.936 37.510 1.00 76.75 414 GLU A N 1
ATOM 3034 C CA . GLU A 1 414 ? -10.421 15.866 38.481 1.00 76.75 414 GLU A CA 1
ATOM 3035 C C . GLU A 1 414 ? -10.391 17.264 37.848 1.00 76.75 414 GLU A C 1
ATOM 3037 O O . GLU A 1 414 ? -9.319 17.814 37.576 1.00 76.75 414 GLU A O 1
ATOM 3042 N N . GLU A 1 415 ? -11.577 17.812 37.562 1.00 73.69 415 GLU A N 1
ATOM 3043 C CA . GLU A 1 415 ? -11.767 19.128 36.927 1.00 73.69 415 GLU A CA 1
ATOM 3044 C C . GLU A 1 415 ? -11.015 19.306 35.588 1.00 73.69 415 GLU A C 1
ATOM 3046 O O . GLU A 1 415 ? -10.543 20.393 35.248 1.00 73.69 415 GLU A O 1
ATOM 3051 N N . GLY A 1 416 ? -10.896 18.237 34.793 1.00 72.19 416 GLY A N 1
ATOM 3052 C CA . GLY A 1 416 ? -10.228 18.281 33.495 1.00 72.19 416 GLY A CA 1
ATOM 3053 C C . GLY A 1 416 ? -8.703 18.237 33.595 1.00 72.19 416 GLY A C 1
ATOM 3054 O O . GLY A 1 416 ? -8.023 18.755 32.707 1.00 72.19 416 GLY A O 1
ATOM 3055 N N . THR A 1 417 ? -8.142 17.659 34.657 1.00 77.19 417 THR A N 1
ATOM 3056 C CA . THR A 1 417 ? -6.710 17.349 34.771 1.00 77.19 417 THR A CA 1
ATOM 3057 C C . THR A 1 417 ? -6.512 15.970 35.386 1.00 77.19 417 THR A C 1
ATOM 3059 O O . THR A 1 417 ? -7.213 15.592 36.322 1.00 77.19 417 THR A O 1
ATOM 3062 N N . CYS A 1 418 ? -5.538 15.210 34.884 1.00 80.44 418 CYS A N 1
ATOM 3063 C CA . CYS A 1 418 ? -5.212 13.906 35.451 1.00 80.44 418 CYS A CA 1
ATOM 3064 C C . CYS A 1 418 ? -4.392 14.062 36.730 1.00 80.44 418 CYS A C 1
ATOM 3066 O O . CYS A 1 418 ? -3.218 14.431 36.688 1.00 80.44 418 CYS A O 1
ATOM 3068 N N . LYS A 1 419 ? -4.997 13.750 37.879 1.00 79.62 419 LYS A N 1
ATOM 3069 C CA . LYS A 1 419 ? -4.320 13.756 39.181 1.00 79.62 419 LYS A CA 1
ATOM 3070 C C . LYS A 1 419 ? -3.986 12.343 39.625 1.00 79.62 419 LYS A C 1
ATOM 3072 O O . LYS A 1 419 ? -4.724 11.396 39.355 1.00 79.62 419 LYS A O 1
ATOM 3077 N N . LYS A 1 420 ? -2.852 12.202 40.317 1.00 79.31 420 LYS A N 1
ATOM 3078 C CA . LYS A 1 420 ? -2.375 10.915 40.832 1.00 79.31 420 LYS A CA 1
ATOM 3079 C C . LYS A 1 420 ? -3.408 10.333 41.800 1.00 79.31 420 LYS A C 1
ATOM 3081 O O . LYS A 1 420 ? -3.746 10.949 42.807 1.00 79.31 420 LYS A O 1
ATOM 3086 N N . CYS A 1 421 ? -3.879 9.136 41.491 1.00 73.25 421 CYS A N 1
ATOM 3087 C CA . CYS A 1 421 ? -4.962 8.432 42.159 1.00 73.25 421 CYS A CA 1
ATOM 3088 C C . CYS A 1 421 ? -4.510 6.977 42.363 1.00 73.25 421 CYS A C 1
ATOM 3090 O O . CYS A 1 421 ? -4.654 6.131 41.483 1.00 73.25 421 CYS A O 1
ATOM 3092 N N . ASP A 1 422 ? -3.889 6.706 43.513 1.00 78.31 422 ASP A N 1
ATOM 3093 C CA . ASP A 1 422 ? -3.252 5.416 43.804 1.00 78.31 422 ASP A CA 1
ATOM 3094 C C . ASP A 1 422 ? -4.108 4.573 44.758 1.00 78.31 422 ASP A C 1
ATOM 3096 O O . ASP A 1 422 ? -4.179 4.874 45.948 1.00 78.31 422 ASP A O 1
ATOM 3100 N N . CYS A 1 423 ? -4.770 3.537 44.243 1.00 78.81 423 CYS A N 1
ATOM 3101 C CA . CYS A 1 423 ? -5.530 2.566 45.040 1.00 78.81 423 CYS A CA 1
ATOM 3102 C C . CYS A 1 423 ? -4.725 1.303 45.388 1.00 78.81 423 CYS A C 1
ATOM 3104 O O . CYS A 1 423 ? -5.297 0.356 45.933 1.00 78.81 423 CYS A O 1
ATOM 3106 N N . GLY A 1 424 ? -3.420 1.280 45.089 1.00 76.75 424 GLY A N 1
ATOM 3107 C CA . GLY A 1 424 ? -2.598 0.073 45.092 1.00 76.75 424 GLY A CA 1
ATOM 3108 C C . GLY A 1 424 ? -2.781 -0.775 43.827 1.00 76.75 424 GLY A C 1
ATOM 3109 O O . GLY A 1 424 ? -3.588 -0.464 42.952 1.00 76.75 424 GLY A O 1
ATOM 3110 N N . SER A 1 425 ? -2.030 -1.877 43.733 1.00 78.88 425 SER A N 1
ATOM 3111 C CA . SER A 1 425 ? -2.093 -2.845 42.620 1.00 78.88 425 SER A CA 1
ATOM 3112 C C . SER A 1 425 ? -3.446 -3.542 42.475 1.00 78.88 425 SER A C 1
ATOM 3114 O O . SER A 1 425 ? -3.754 -4.090 41.419 1.00 78.88 425 SER A O 1
ATOM 3116 N N . ASP A 1 426 ? -4.246 -3.520 43.538 1.00 81.06 426 ASP A N 1
ATOM 3117 C CA . ASP A 1 426 ? -5.439 -4.342 43.688 1.00 81.06 426 ASP A CA 1
ATOM 3118 C C . ASP A 1 426 ? -6.740 -3.548 43.533 1.00 81.06 426 ASP A C 1
ATOM 3120 O O . ASP A 1 426 ? -7.799 -4.011 43.955 1.00 81.06 426 ASP A O 1
ATOM 3124 N N . GLY A 1 427 ? -6.696 -2.363 42.916 1.00 79.56 427 GLY A N 1
ATOM 3125 C CA . GLY A 1 427 ? -7.909 -1.628 42.578 1.00 79.56 427 GLY A CA 1
ATOM 3126 C C . GLY A 1 427 ? -7.746 -0.505 41.568 1.00 79.56 427 GLY A C 1
ATOM 3127 O O . GLY A 1 427 ? -6.659 0.007 41.311 1.00 79.56 427 GLY A O 1
ATOM 3128 N N . LYS A 1 428 ? -8.882 -0.108 41.000 1.00 80.56 428 LYS A N 1
ATOM 3129 C CA . LYS A 1 428 ? -9.018 1.008 40.068 1.00 80.56 428 LYS A CA 1
ATOM 3130 C C . LYS A 1 428 ? -9.500 2.250 40.816 1.00 80.56 428 LYS A C 1
ATOM 3132 O O . LYS A 1 428 ? -10.516 2.211 41.501 1.00 80.56 428 LYS A O 1
ATOM 3137 N N . CYS A 1 429 ? -8.776 3.352 40.672 1.00 79.12 429 CYS A N 1
ATOM 3138 C CA . CYS A 1 429 ? -9.097 4.618 41.325 1.00 79.12 429 CYS A CA 1
ATOM 3139 C C . CYS A 1 429 ? -10.096 5.433 40.498 1.00 79.12 429 CYS A C 1
ATOM 3141 O O . CYS A 1 429 ? -9.942 5.525 39.279 1.00 79.12 429 CYS A O 1
ATOM 3143 N N . ILE A 1 430 ? -11.096 6.018 41.156 1.00 78.81 430 ILE A N 1
ATOM 3144 C CA . ILE A 1 430 ? -12.051 6.965 40.569 1.00 78.81 430 ILE A CA 1
ATOM 3145 C C . ILE A 1 430 ? -12.263 8.142 41.533 1.00 78.81 430 ILE A C 1
ATOM 3147 O O . ILE A 1 430 ? -12.208 7.962 42.750 1.00 78.81 430 ILE A O 1
ATOM 3151 N N . PHE A 1 431 ? -12.519 9.339 41.006 1.00 73.75 431 PHE A N 1
ATOM 3152 C CA . PHE A 1 431 ? -13.016 10.470 41.795 1.00 73.75 431 PHE A CA 1
ATOM 3153 C C . PHE A 1 431 ? -14.520 10.619 41.566 1.00 73.75 431 PHE A C 1
ATOM 3155 O O . PHE A 1 431 ? -14.967 10.721 40.426 1.00 73.75 431 PHE A O 1
ATOM 3162 N N . GLU A 1 432 ? -15.300 10.628 42.643 1.00 73.62 432 GLU A N 1
ATOM 3163 C CA . GLU A 1 432 ? -16.739 10.914 42.614 1.00 73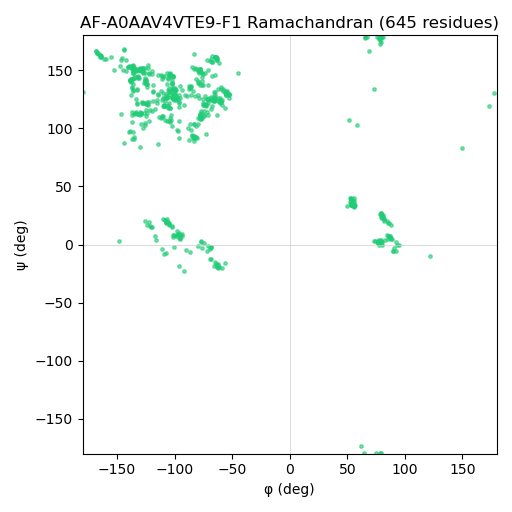.62 432 GLU A CA 1
ATOM 3164 C C . GLU A 1 432 ? -16.986 12.074 43.585 1.00 73.62 432 GLU A C 1
ATOM 3166 O O . GLU A 1 432 ? -16.596 11.994 44.751 1.00 73.62 432 GLU A O 1
ATOM 3171 N N . ASP A 1 433 ? -17.531 13.187 43.084 1.00 73.00 433 ASP A N 1
ATOM 3172 C CA . ASP A 1 433 ? -17.724 14.445 43.829 1.00 73.00 433 ASP A CA 1
ATOM 3173 C C . ASP A 1 433 ? -16.446 15.002 44.499 1.00 73.00 433 ASP A C 1
ATOM 3175 O O . ASP A 1 433 ? -16.483 15.564 45.593 1.00 73.00 433 ASP A O 1
ATOM 3179 N N . GLY A 1 434 ? -15.284 14.822 43.860 1.00 67.81 434 GLY A N 1
ATOM 3180 C CA . GLY A 1 434 ? -13.985 15.271 44.384 1.00 67.81 434 GLY A CA 1
ATOM 3181 C C . GLY A 1 434 ? -13.404 14.388 45.498 1.00 67.81 434 GLY A C 1
ATOM 3182 O O . GLY A 1 434 ? -12.324 14.677 46.012 1.00 67.81 434 GLY A O 1
ATOM 3183 N N . LEU A 1 435 ? -14.076 13.291 45.864 1.00 68.75 435 LEU A N 1
ATOM 3184 C CA . LEU A 1 435 ? -13.571 12.308 46.820 1.00 68.75 435 LEU A CA 1
ATOM 3185 C C . LEU A 1 435 ? -12.994 11.091 46.093 1.00 68.75 435 LEU A C 1
ATOM 3187 O O . LEU A 1 435 ? -13.610 10.523 45.190 1.00 68.75 435 LEU A O 1
ATOM 3191 N N . LYS A 1 436 ? -11.798 10.675 46.518 1.00 76.69 436 LYS A N 1
ATOM 3192 C CA . LYS A 1 436 ? -11.133 9.460 46.037 1.00 76.69 436 LYS A CA 1
ATOM 3193 C C . LYS A 1 436 ? -11.936 8.230 46.469 1.00 76.69 436 LYS A C 1
ATOM 3195 O O . LYS A 1 436 ? -12.144 8.033 47.664 1.00 76.69 436 LYS A O 1
ATOM 3200 N N . LYS A 1 437 ? -12.322 7.382 45.517 1.00 81.00 437 LYS A N 1
ATOM 3201 C CA . LYS A 1 437 ? -12.922 6.061 45.754 1.00 81.00 437 LYS A CA 1
ATOM 3202 C C . LYS A 1 437 ? -12.127 4.982 45.025 1.00 81.00 437 LYS A C 1
ATOM 3204 O O . LYS A 1 437 ? -11.722 5.169 43.875 1.00 81.00 437 LYS A O 1
ATOM 3209 N N . CYS A 1 438 ? -11.931 3.834 45.670 1.00 84.19 438 CYS A N 1
ATOM 3210 C CA . CYS A 1 438 ? -11.240 2.697 45.067 1.00 84.19 438 CYS A CA 1
ATOM 3211 C C . CYS A 1 438 ? -12.211 1.569 44.698 1.00 84.19 438 CYS A C 1
ATOM 3213 O O . CYS A 1 438 ? -12.862 0.971 45.550 1.00 84.19 438 CYS A O 1
ATOM 3215 N N . GLN A 1 439 ? -12.279 1.228 43.411 1.00 82.44 439 GLN A N 1
ATOM 3216 C CA . GLN A 1 439 ? -12.916 0.003 42.930 1.00 82.44 439 GLN A CA 1
ATOM 3217 C C . GLN A 1 439 ? -11.924 -1.158 43.041 1.00 82.44 439 GLN A C 1
ATOM 3219 O O . GLN A 1 439 ? -11.108 -1.379 42.147 1.00 82.44 439 GLN A O 1
ATOM 3224 N N . CYS A 1 440 ? -11.966 -1.880 44.157 1.00 81.94 440 CYS A N 1
ATOM 3225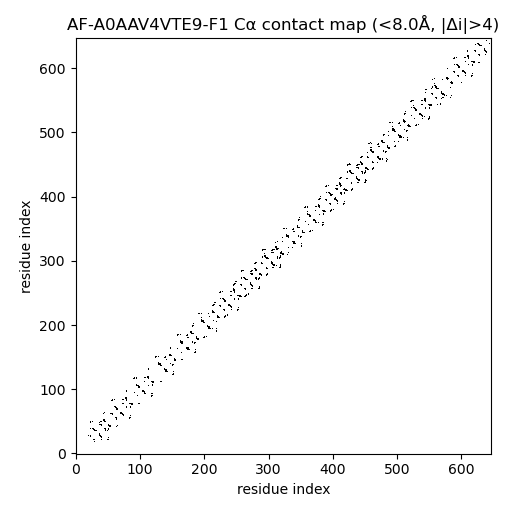 C CA . CYS A 1 440 ? -11.031 -2.965 44.439 1.00 81.94 440 CYS A CA 1
ATOM 3226 C C . CYS A 1 440 ? -11.364 -4.267 43.693 1.00 81.94 440 CYS A C 1
ATOM 3228 O O . CYS A 1 440 ? -12.529 -4.582 43.439 1.00 81.94 440 CYS A O 1
ATOM 3230 N N . ASN A 1 441 ? -10.323 -5.035 43.367 1.00 78.12 441 ASN A N 1
ATOM 3231 C CA . ASN A 1 441 ? -10.416 -6.381 42.811 1.00 78.12 441 ASN A CA 1
ATOM 3232 C C . ASN A 1 441 ? -11.072 -7.348 43.814 1.00 78.12 441 ASN A C 1
ATOM 3234 O O . ASN A 1 441 ? -11.122 -7.096 45.019 1.00 78.12 441 ASN A O 1
ATOM 3238 N N . ALA A 1 442 ? -11.559 -8.492 43.325 1.00 68.38 442 ALA A N 1
ATOM 3239 C CA . ALA A 1 442 ? -12.161 -9.519 44.176 1.00 68.38 442 ALA A CA 1
ATOM 3240 C C . ALA A 1 442 ? -11.197 -9.962 45.299 1.00 68.38 442 ALA A C 1
ATOM 3242 O O . ALA A 1 442 ? -10.035 -10.271 45.041 1.00 68.38 442 ALA A O 1
ATOM 3243 N N . GLY A 1 443 ? -11.689 -9.993 46.542 1.00 69.75 443 GLY A N 1
ATOM 3244 C CA . GLY A 1 443 ? -10.879 -10.286 47.732 1.00 69.75 443 GLY A CA 1
ATOM 3245 C C . GLY A 1 443 ? -10.183 -9.067 48.351 1.00 69.75 443 GLY A C 1
ATOM 3246 O O . GLY A 1 443 ? -9.391 -9.233 49.278 1.00 69.75 443 GLY A O 1
ATOM 3247 N N . PHE A 1 444 ? -10.470 -7.855 47.868 1.00 79.19 444 PHE A N 1
ATOM 3248 C CA . PHE A 1 444 ? -9.993 -6.590 48.423 1.00 79.19 444 PHE A CA 1
ATOM 3249 C C . PHE A 1 444 ? -11.166 -5.621 48.623 1.00 79.19 444 PHE A C 1
ATOM 3251 O O . PHE A 1 444 ? -12.160 -5.677 47.902 1.00 79.19 444 PHE A O 1
ATOM 3258 N N . SER A 1 445 ? -11.064 -4.734 49.610 1.00 80.38 445 SER A N 1
ATOM 3259 C CA . SER A 1 445 ? -12.047 -3.674 49.863 1.00 80.38 445 SER A CA 1
ATOM 3260 C C . SER A 1 445 ? -11.326 -2.368 50.175 1.00 80.38 445 SER A C 1
ATOM 3262 O O . SER A 1 445 ? -10.195 -2.380 50.664 1.00 80.38 445 SER A O 1
ATOM 3264 N N . ASP A 1 446 ? -11.981 -1.252 49.861 1.00 78.88 446 ASP A N 1
ATOM 3265 C CA . ASP A 1 446 ? -11.454 0.089 50.104 1.00 78.88 446 ASP A CA 1
ATOM 3266 C C . ASP A 1 446 ? -11.400 0.362 51.611 1.00 78.88 446 ASP A C 1
ATOM 3268 O O . ASP A 1 446 ? -12.403 0.220 52.315 1.00 78.88 446 ASP A O 1
ATOM 3272 N N . GLU A 1 447 ? -10.220 0.727 52.100 1.00 78.44 447 GLU A N 1
ATOM 3273 C CA . GLU A 1 447 ? -9.988 1.213 53.452 1.00 78.44 447 GLU A CA 1
ATOM 3274 C C . GLU A 1 447 ? -9.080 2.448 53.355 1.00 78.44 447 GLU A C 1
ATOM 3276 O O . GLU A 1 447 ? -7.923 2.357 52.935 1.00 78.44 447 GLU A O 1
ATOM 3281 N N . GLU A 1 448 ? -9.633 3.615 53.703 1.00 75.81 448 GLU A N 1
ATOM 3282 C CA . GLU A 1 448 ? -8.949 4.919 53.652 1.00 75.81 448 GLU A CA 1
ATOM 3283 C C . GLU A 1 448 ? -8.367 5.281 52.267 1.00 75.81 448 GLU A C 1
ATOM 3285 O O . GLU A 1 448 ? -7.342 5.955 52.153 1.00 75.81 448 GLU A O 1
ATOM 3290 N N . GLY A 1 449 ? -9.025 4.856 51.182 1.00 74.69 449 GLY A N 1
ATOM 3291 C CA . GLY A 1 449 ? -8.598 5.160 49.819 1.00 74.69 449 GLY A CA 1
ATOM 3292 C C . GLY A 1 449 ? -7.482 4.246 49.316 1.00 74.69 449 GLY A C 1
ATOM 3293 O O . GLY A 1 449 ? -6.730 4.650 48.429 1.00 74.69 449 GLY A O 1
ATOM 3294 N N . THR A 1 450 ? -7.336 3.042 49.871 1.00 79.19 450 THR A N 1
ATOM 3295 C CA . THR A 1 450 ? -6.448 1.990 49.354 1.00 79.19 450 THR A CA 1
ATOM 3296 C C . THR A 1 450 ? -7.138 0.635 49.422 1.00 79.19 450 THR A C 1
ATOM 3298 O O . THR A 1 450 ? -7.857 0.343 50.375 1.00 79.19 450 THR A O 1
ATOM 3301 N N . CYS A 1 451 ? -6.916 -0.218 48.422 1.00 82.31 451 CYS A N 1
ATOM 3302 C CA . CYS A 1 451 ? -7.479 -1.562 48.419 1.00 82.31 451 CYS A CA 1
ATOM 3303 C C . CYS A 1 451 ? -6.679 -2.481 49.339 1.00 82.31 451 CYS A C 1
ATOM 3305 O O . CYS A 1 451 ? -5.547 -2.851 49.026 1.00 82.31 451 CYS A O 1
ATOM 3307 N N . LYS A 1 452 ? -7.273 -2.879 50.468 1.00 81.50 452 LYS A N 1
ATOM 3308 C CA . LYS A 1 452 ? -6.673 -3.847 51.393 1.00 81.50 452 LYS A CA 1
ATOM 3309 C C . LYS A 1 452 ? -7.327 -5.211 51.253 1.00 81.50 452 LYS A C 1
ATOM 3311 O O . LYS A 1 452 ? -8.516 -5.322 50.950 1.00 81.50 452 LYS A O 1
ATOM 3316 N N . LYS A 1 453 ? -6.534 -6.263 51.472 1.00 80.81 453 LYS A N 1
ATOM 3317 C CA . LYS A 1 453 ? -7.000 -7.649 51.388 1.00 80.81 453 LYS A CA 1
ATOM 3318 C C . LYS A 1 453 ? -8.131 -7.873 52.395 1.00 80.81 453 LYS A C 1
ATOM 3320 O O . LYS A 1 453 ? -7.960 -7.670 53.593 1.00 80.81 453 LYS A O 1
ATOM 3325 N N . CYS A 1 454 ? -9.272 -8.312 51.890 1.00 75.94 454 CYS A N 1
ATOM 3326 C CA . CYS A 1 454 ? -10.523 -8.488 52.609 1.00 75.94 454 CYS A CA 1
ATOM 3327 C C . CYS A 1 454 ? -11.099 -9.850 52.195 1.00 75.94 454 CYS A C 1
ATOM 3329 O O . CYS A 1 454 ? -11.766 -9.976 51.169 1.00 75.94 454 CYS A O 1
ATOM 3331 N N . ASP A 1 455 ? -10.781 -10.889 52.967 1.00 79.06 455 ASP A N 1
ATOM 3332 C CA . ASP A 1 455 ? -11.120 -12.277 52.632 1.00 79.06 455 ASP A CA 1
ATOM 3333 C C . ASP A 1 455 ? -12.229 -12.817 53.542 1.00 79.06 455 ASP A C 1
ATOM 3335 O O . ASP A 1 455 ? -11.985 -13.070 54.720 1.00 79.06 455 ASP A O 1
ATOM 3339 N N . CYS A 1 456 ? -13.440 -12.981 53.013 1.00 79.56 456 CYS A N 1
ATOM 3340 C CA . CYS A 1 456 ? -14.576 -13.582 53.722 1.00 79.56 456 CYS A CA 1
ATOM 3341 C C . CYS A 1 456 ? -14.759 -15.078 53.417 1.00 79.56 456 CYS A C 1
ATOM 3343 O O . CYS A 1 456 ? -15.764 -15.657 53.835 1.00 79.56 456 CYS A O 1
ATOM 3345 N N . GLY A 1 457 ? -13.811 -15.702 52.707 1.00 77.69 457 GLY A N 1
ATOM 3346 C CA . GLY A 1 457 ? -13.967 -17.021 52.099 1.00 77.69 457 GLY A CA 1
ATOM 3347 C C . GLY A 1 457 ? -14.729 -16.976 50.767 1.00 77.69 457 GLY A C 1
ATOM 3348 O O . GLY A 1 457 ? -15.176 -15.922 50.316 1.00 77.69 457 GLY A O 1
ATOM 3349 N N . SER A 1 458 ? -14.897 -18.141 50.133 1.00 79.94 458 SER A N 1
ATOM 3350 C CA . SER A 1 458 ? -15.635 -18.312 48.865 1.00 79.94 458 SER A CA 1
ATOM 3351 C C . SER A 1 458 ? -17.119 -17.952 48.950 1.00 79.94 458 SER A C 1
ATOM 3353 O O . SER A 1 458 ? -17.764 -17.721 47.929 1.00 79.94 458 SER A O 1
ATOM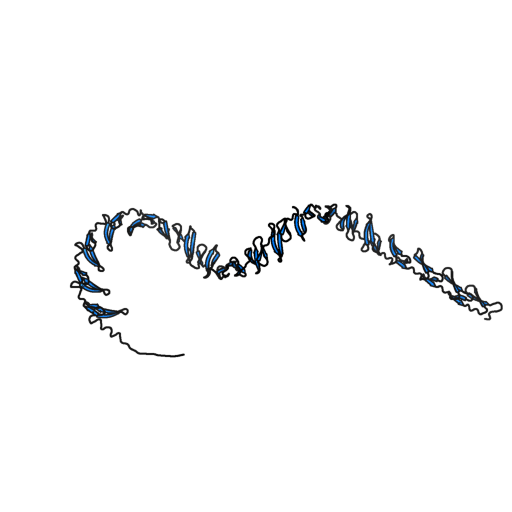 3355 N N . ASP A 1 459 ? -17.656 -17.912 50.166 1.00 81.12 459 ASP A N 1
ATOM 3356 C CA . ASP A 1 459 ? -19.087 -17.868 50.433 1.00 81.12 459 ASP A CA 1
ATOM 3357 C C . ASP A 1 459 ? -19.558 -16.506 50.954 1.00 81.12 459 ASP A C 1
ATOM 3359 O O . ASP A 1 459 ? -20.624 -16.408 51.560 1.00 81.12 459 ASP A O 1
ATOM 3363 N N . GLY A 1 460 ? -18.794 -15.435 50.715 1.00 79.94 460 GLY A N 1
ATOM 3364 C CA . GLY A 1 460 ? -19.249 -14.083 51.018 1.00 79.94 460 GLY A CA 1
ATOM 3365 C C . GLY A 1 460 ? -18.452 -12.957 50.382 1.00 79.94 460 GLY A C 1
ATOM 3366 O O . GLY A 1 460 ? -17.310 -13.109 49.955 1.00 79.94 460 GLY A O 1
ATOM 3367 N N . LYS A 1 461 ? -19.082 -11.785 50.345 1.00 80.94 461 LYS A N 1
ATOM 3368 C CA . LYS A 1 461 ? -18.497 -10.531 49.880 1.00 80.94 461 LYS A CA 1
ATOM 3369 C C . LYS A 1 461 ? -17.989 -9.723 51.072 1.00 80.94 461 LYS A C 1
ATOM 3371 O O . LYS A 1 461 ? -18.739 -9.442 52.002 1.00 80.94 461 LYS A O 1
ATOM 3376 N N . CYS A 1 462 ? -16.720 -9.340 51.035 1.00 80.31 462 CYS A N 1
ATOM 3377 C CA . CYS A 1 462 ? -16.081 -8.570 52.098 1.00 80.31 462 CYS A CA 1
ATOM 3378 C C . CYS A 1 462 ? -16.283 -7.066 51.900 1.00 80.31 462 CYS A C 1
ATOM 3380 O O . CYS A 1 462 ? -16.130 -6.573 50.782 1.00 80.31 462 CYS A O 1
ATOM 3382 N N . ILE A 1 463 ? -16.616 -6.352 52.975 1.00 79.31 463 ILE A N 1
ATOM 3383 C CA . ILE A 1 463 ? -16.695 -4.887 53.020 1.00 79.31 463 ILE A CA 1
ATOM 3384 C C . ILE A 1 463 ? -16.040 -4.376 54.311 1.00 79.31 463 ILE A C 1
ATOM 3386 O O . ILE A 1 463 ? -16.112 -5.036 55.347 1.00 79.31 463 ILE A O 1
ATOM 3390 N N . PHE A 1 464 ? -15.427 -3.194 54.272 1.00 74.56 464 PHE A N 1
ATOM 3391 C CA . PHE A 1 464 ? -15.025 -2.470 55.482 1.00 74.56 464 PHE A CA 1
ATOM 3392 C C . PHE A 1 464 ? -16.069 -1.400 55.803 1.00 74.56 464 PHE A C 1
ATOM 3394 O O . PHE A 1 464 ? -16.362 -0.543 54.975 1.00 74.56 464 PHE A O 1
ATOM 3401 N N . GLU A 1 465 ? -16.627 -1.433 57.011 1.00 74.00 465 GLU A N 1
ATOM 3402 C CA . GLU A 1 465 ? -17.533 -0.396 57.510 1.00 74.00 465 GLU A CA 1
ATOM 3403 C C . GLU A 1 465 ? -16.924 0.194 58.787 1.00 74.00 465 GLU A C 1
ATOM 3405 O O . GLU A 1 465 ? -16.725 -0.516 59.772 1.00 74.00 465 GLU A O 1
ATOM 3410 N N . ASN A 1 466 ? -16.568 1.485 58.757 1.00 71.50 466 ASN A N 1
ATOM 3411 C CA . ASN A 1 466 ? -15.848 2.180 59.838 1.00 71.50 466 ASN A CA 1
ATOM 3412 C C . ASN A 1 466 ? -14.523 1.501 60.256 1.00 71.50 466 ASN A C 1
ATOM 3414 O O . ASN A 1 466 ? -14.196 1.447 61.440 1.00 71.50 466 ASN A O 1
ATOM 3418 N N . GLY A 1 467 ? -13.777 0.942 59.297 1.00 67.69 467 GLY A N 1
ATOM 3419 C CA . GLY A 1 467 ? -12.502 0.255 59.551 1.00 67.69 467 GLY A CA 1
ATOM 3420 C C . GLY A 1 467 ? -12.636 -1.165 60.117 1.00 67.69 467 GLY A C 1
ATOM 3421 O O . GLY A 1 467 ? -11.629 -1.839 60.318 1.00 67.69 467 GLY A O 1
ATOM 3422 N N . LEU A 1 468 ? -13.859 -1.657 60.345 1.00 69.94 468 LEU A N 1
ATOM 3423 C CA . LEU A 1 468 ? -14.107 -3.040 60.749 1.00 69.94 468 LEU A CA 1
ATOM 3424 C C . LEU A 1 468 ? -14.510 -3.887 59.542 1.00 69.94 468 LEU A C 1
ATOM 3426 O O . LEU A 1 468 ? -15.374 -3.506 58.748 1.00 69.94 468 LEU A O 1
ATOM 3430 N N . LYS A 1 469 ? -13.881 -5.057 59.422 1.00 77.56 469 LYS A N 1
ATOM 3431 C CA . LYS A 1 469 ? -14.209 -6.067 58.415 1.00 77.56 469 LYS A CA 1
ATOM 3432 C C . LYS A 1 469 ? -15.611 -6.616 58.686 1.00 77.56 469 LYS A C 1
ATOM 3434 O O . LYS A 1 469 ? -15.865 -7.132 59.771 1.00 77.56 469 LYS A O 1
ATOM 3439 N N . LYS A 1 470 ? -16.494 -6.548 57.693 1.00 81.38 470 LYS A N 1
ATOM 3440 C CA . LYS A 1 470 ? -17.808 -7.199 57.686 1.00 81.38 470 LYS A CA 1
ATOM 3441 C C . LYS A 1 470 ? -17.937 -8.100 56.464 1.00 81.38 470 LYS A C 1
ATOM 3443 O O . LYS A 1 470 ? -17.580 -7.709 55.352 1.00 81.38 470 LYS A O 1
ATOM 3448 N N . CYS A 1 471 ? -18.498 -9.288 56.660 1.00 84.19 471 CYS A N 1
ATOM 3449 C CA . CYS A 1 471 ? -18.773 -10.226 55.580 1.00 84.19 471 CYS A CA 1
ATOM 3450 C C . CYS A 1 471 ? -20.266 -10.275 55.250 1.00 84.19 471 CYS A C 1
ATOM 3452 O O . CYS A 1 471 ? -21.099 -10.628 56.081 1.00 84.19 471 CYS A O 1
ATOM 3454 N N . GLN A 1 472 ? -20.615 -9.946 54.008 1.00 83.38 472 GLN A N 1
ATOM 3455 C CA . GLN A 1 472 ? -21.931 -10.223 53.438 1.00 83.38 472 GLN A CA 1
ATOM 3456 C C . GLN A 1 472 ? -21.933 -11.650 52.888 1.00 83.38 472 GLN A C 1
ATOM 3458 O O . GLN A 1 472 ? -21.512 -11.889 51.757 1.00 83.38 472 GLN A O 1
ATOM 3463 N N . CYS A 1 473 ? -22.362 -12.604 53.707 1.00 82.56 473 CYS A N 1
ATOM 3464 C CA . CYS A 1 473 ? -22.348 -14.018 53.350 1.00 82.56 473 CYS A CA 1
ATOM 3465 C C . CYS A 1 473 ? -23.490 -14.411 52.404 1.00 82.56 473 CYS A C 1
ATOM 3467 O O . CYS A 1 473 ? -24.587 -13.849 52.451 1.00 82.56 473 CYS A O 1
ATOM 3469 N N . ASN A 1 474 ? -23.219 -15.395 51.547 1.00 78.12 474 ASN A N 1
ATOM 3470 C CA . ASN A 1 474 ? -24.199 -16.039 50.683 1.00 78.12 474 ASN A CA 1
ATOM 3471 C C . ASN A 1 474 ? -25.258 -16.778 51.520 1.00 78.12 474 ASN A C 1
ATOM 3473 O O . ASN A 1 474 ? -25.046 -17.104 52.689 1.00 78.12 474 ASN A O 1
ATOM 3477 N N . SER A 1 475 ? -26.409 -17.073 50.911 1.00 70.50 475 SER A N 1
ATOM 3478 C CA . SER A 1 475 ? -27.489 -17.806 51.583 1.00 70.50 475 SER A CA 1
ATOM 3479 C C . SER A 1 475 ? -26.997 -19.155 52.128 1.00 70.50 475 SER A C 1
ATOM 3481 O O . SER A 1 475 ? -26.326 -19.901 51.416 1.00 70.50 475 SER A O 1
ATOM 3483 N N . GLY A 1 476 ? -27.321 -19.463 53.388 1.00 70.75 476 GLY A N 1
ATOM 3484 C CA . GLY A 1 476 ? -26.815 -20.648 54.093 1.00 70.75 476 GLY A CA 1
ATOM 3485 C C . GLY A 1 476 ? -25.452 -20.460 54.772 1.00 70.75 476 GLY A C 1
ATOM 3486 O O . GLY A 1 476 ? -24.892 -21.435 55.272 1.00 70.75 476 GLY A O 1
ATOM 3487 N N . PHE A 1 477 ? -24.915 -19.237 54.806 1.00 80.06 477 PHE A N 1
ATOM 3488 C CA . PHE A 1 477 ? -23.698 -18.866 55.527 1.00 80.06 477 PHE A CA 1
ATOM 3489 C C . PHE A 1 477 ? -23.946 -17.615 56.379 1.00 80.06 477 PHE A C 1
ATOM 3491 O O . PHE A 1 477 ? -24.765 -16.766 56.030 1.00 80.06 477 PHE A O 1
ATOM 3498 N N . SER A 1 478 ? -23.243 -17.492 57.502 1.00 80.94 478 SER A N 1
ATOM 3499 C CA . SER A 1 478 ? -23.283 -16.305 58.362 1.00 80.94 478 SER A CA 1
ATOM 3500 C C . SER A 1 478 ? -21.868 -15.925 58.780 1.00 80.94 478 SER A C 1
ATOM 3502 O O . SER A 1 478 ? -20.979 -16.777 58.832 1.00 80.94 478 SER A O 1
ATOM 3504 N N . ASP A 1 479 ? -21.668 -14.635 59.040 1.00 79.19 479 ASP A N 1
ATOM 3505 C CA . ASP A 1 479 ? -20.386 -14.096 59.482 1.00 79.19 479 ASP A CA 1
ATOM 3506 C C . ASP A 1 479 ? -20.074 -14.583 60.900 1.00 79.19 479 ASP A C 1
ATOM 3508 O O . ASP A 1 479 ? -20.894 -14.442 61.809 1.00 79.19 479 ASP A O 1
ATOM 3512 N N . GLU A 1 480 ? -18.894 -15.169 61.071 1.00 79.44 480 GLU A N 1
ATOM 3513 C CA . GLU A 1 480 ? -18.327 -15.543 62.360 1.00 79.44 480 GLU A CA 1
ATOM 3514 C C . GLU A 1 480 ? -16.845 -15.143 62.345 1.00 79.44 480 GLU A C 1
ATOM 3516 O O . GLU A 1 480 ? -16.057 -15.653 61.543 1.00 79.44 480 GLU A O 1
ATOM 3521 N N . GLU A 1 481 ? -16.483 -14.177 63.195 1.00 76.75 481 GLU A N 1
ATOM 3522 C CA . GLU A 1 481 ? -15.124 -13.616 63.302 1.00 76.75 481 GLU A CA 1
ATOM 3523 C C . GLU A 1 481 ? -14.544 -13.095 61.967 1.00 76.75 481 GLU A C 1
ATOM 3525 O O . GLU A 1 481 ? -13.340 -13.160 61.711 1.00 76.75 481 GLU A O 1
ATOM 3530 N N . GLY A 1 482 ? -15.395 -12.549 61.091 1.00 75.56 482 GLY A N 1
ATOM 3531 C CA . GLY A 1 482 ? -14.971 -12.003 59.804 1.00 75.56 482 GLY A CA 1
ATOM 3532 C C . GLY A 1 482 ? -14.736 -13.068 58.731 1.00 75.56 482 GLY A C 1
ATOM 3533 O O . GLY A 1 482 ? -13.960 -12.825 57.806 1.00 75.56 482 GLY A O 1
ATOM 3534 N N . THR A 1 483 ? -15.352 -14.245 58.837 1.00 80.38 483 THR A N 1
ATOM 3535 C CA . THR A 1 483 ? -15.393 -15.259 57.773 1.00 80.38 483 THR A CA 1
ATOM 3536 C C . THR A 1 483 ? -16.794 -15.840 57.645 1.00 80.38 483 THR A C 1
ATOM 3538 O O . THR A 1 483 ? -17.482 -16.045 58.642 1.00 80.38 483 THR A O 1
ATOM 3541 N N . CYS A 1 484 ? -17.225 -16.135 56.418 1.00 82.62 484 CYS A N 1
ATOM 3542 C CA . CYS A 1 484 ? -18.521 -16.761 56.187 1.00 82.62 484 CYS A CA 1
ATOM 3543 C C . CYS A 1 484 ? -18.453 -18.255 56.483 1.00 82.62 484 CYS A C 1
ATOM 3545 O O . CYS A 1 484 ? -17.848 -19.018 55.729 1.00 82.62 484 CYS A O 1
ATOM 3547 N N . LYS A 1 485 ? -19.098 -18.687 57.569 1.00 81.81 485 LYS A N 1
ATOM 3548 C CA . LYS A 1 485 ? -19.211 -20.105 57.921 1.00 81.81 485 LYS A CA 1
ATOM 3549 C C . LYS A 1 485 ? -20.596 -20.635 57.598 1.00 81.81 485 LYS A C 1
ATOM 3551 O O . LYS A 1 485 ? -21.592 -19.915 57.678 1.00 81.81 485 LYS A O 1
ATOM 3556 N N . LYS A 1 486 ? -20.653 -21.912 57.214 1.00 80.94 486 LYS A N 1
ATOM 3557 C CA . LYS A 1 486 ? -21.902 -22.588 56.858 1.00 80.94 486 LYS A CA 1
ATOM 3558 C C . LYS A 1 486 ? -22.858 -22.555 58.054 1.00 80.94 486 LYS A C 1
ATOM 3560 O O . LYS A 1 486 ? -22.536 -23.042 59.133 1.00 80.94 486 LYS A O 1
ATOM 3565 N N . CYS A 1 487 ? -24.033 -21.990 57.835 1.00 76.06 487 CYS A N 1
ATOM 3566 C CA . CYS A 1 487 ? -25.057 -21.713 58.828 1.00 76.06 487 CYS A CA 1
ATOM 3567 C C . CYS A 1 487 ? -26.407 -22.113 58.215 1.00 76.06 487 CYS A C 1
ATOM 3569 O O . CYS A 1 487 ? -27.050 -21.332 57.516 1.00 76.06 487 CYS A O 1
ATOM 3571 N N . ASP A 1 488 ? -26.804 -23.368 58.426 1.00 79.50 488 ASP A N 1
ATOM 3572 C CA . ASP A 1 488 ? -27.987 -23.955 57.790 1.00 79.50 488 ASP A CA 1
ATOM 3573 C C . ASP A 1 488 ? -29.137 -24.110 58.791 1.00 79.50 488 ASP A C 1
ATOM 3575 O O . ASP A 1 488 ? -29.084 -24.984 59.654 1.00 79.50 488 ASP A O 1
ATOM 3579 N N . CYS A 1 489 ? -30.160 -23.263 58.695 1.00 80.12 489 CYS A N 1
ATOM 3580 C CA . CYS A 1 489 ? -31.382 -23.356 59.501 1.00 80.12 489 CYS A CA 1
ATOM 3581 C C . CYS A 1 489 ? -32.522 -24.105 58.791 1.00 80.12 489 CYS A C 1
ATOM 3583 O O . CYS A 1 489 ? -33.642 -24.115 59.302 1.00 80.12 489 CYS A O 1
ATOM 3585 N N . GLY A 1 490 ? -32.253 -24.728 57.637 1.00 77.56 490 GLY A N 1
ATOM 3586 C CA . GLY A 1 490 ? -33.271 -25.230 56.718 1.00 77.56 490 GLY A CA 1
ATOM 3587 C C . GLY A 1 490 ? -33.880 -24.127 55.843 1.00 77.56 490 GLY A C 1
ATOM 3588 O O . GLY A 1 490 ? -33.546 -22.950 55.964 1.00 77.56 490 GLY A O 1
ATOM 3589 N N . SER A 1 491 ? -34.799 -24.508 54.951 1.00 79.25 491 SER A N 1
ATOM 3590 C CA . SER A 1 491 ? -35.528 -23.593 54.050 1.00 79.25 491 SER A CA 1
ATOM 3591 C C . SER A 1 491 ? -36.409 -22.574 54.772 1.00 79.25 491 SER A C 1
ATOM 3593 O O . SER A 1 491 ? -36.790 -21.557 54.193 1.00 79.25 491 SER A O 1
ATOM 3595 N N . ASP A 1 492 ? -36.735 -22.852 56.031 1.00 81.31 492 ASP A N 1
ATOM 3596 C CA . ASP A 1 492 ? -37.777 -22.164 56.781 1.00 81.31 492 ASP A CA 1
ATOM 3597 C C . ASP A 1 492 ? -37.221 -21.246 57.874 1.00 81.31 492 ASP A C 1
ATOM 3599 O O . ASP A 1 492 ? -37.934 -20.891 58.812 1.00 81.31 492 ASP A O 1
ATOM 3603 N N . GLY A 1 493 ? -35.957 -20.830 57.763 1.00 80.19 493 GLY A N 1
ATOM 3604 C CA . GLY A 1 493 ? -35.402 -19.810 58.643 1.00 80.19 493 GLY A CA 1
ATOM 3605 C C . GLY A 1 493 ? -34.100 -19.186 58.177 1.00 80.19 493 GLY A C 1
ATOM 3606 O O . GLY A 1 493 ? -33.378 -19.705 57.330 1.00 80.19 493 GLY A O 1
ATOM 3607 N N . LYS A 1 494 ? -33.796 -18.038 58.777 1.00 80.62 494 LYS A N 1
ATOM 3608 C CA . LYS A 1 494 ? -32.566 -17.285 58.573 1.00 80.62 494 LYS A CA 1
ATOM 3609 C C . LYS A 1 494 ? -31.583 -17.588 59.701 1.00 80.62 494 LYS A C 1
ATOM 3611 O O . LYS A 1 494 ? -31.909 -17.428 60.874 1.00 80.62 494 LYS A O 1
ATOM 3616 N N . CYS A 1 495 ? -30.378 -18.010 59.343 1.00 80.19 495 CYS A N 1
ATOM 3617 C CA . CYS A 1 495 ? -29.324 -18.339 60.297 1.00 80.19 495 CYS A CA 1
ATOM 3618 C C . CYS A 1 495 ? -28.526 -17.096 60.697 1.00 80.19 495 CYS A C 1
ATOM 3620 O O . CYS A 1 495 ? -28.170 -16.297 59.829 1.00 80.19 495 CYS A O 1
ATOM 3622 N N . ILE A 1 496 ? -28.245 -16.942 61.991 1.00 79.56 496 ILE A N 1
ATOM 3623 C CA . ILE A 1 496 ? -27.358 -15.911 62.542 1.00 79.56 496 ILE A CA 1
ATOM 3624 C C . ILE A 1 496 ? -26.444 -16.533 63.608 1.00 79.56 496 ILE A C 1
ATOM 3626 O O . ILE A 1 496 ? -26.843 -17.474 64.295 1.00 79.56 496 ILE A O 1
ATOM 3630 N N . PHE A 1 497 ? -25.231 -16.005 63.767 1.00 75.62 497 PHE A N 1
ATOM 3631 C CA . PHE A 1 497 ? -24.376 -16.303 64.920 1.00 75.62 497 PHE A CA 1
ATOM 3632 C C . PHE A 1 497 ? -24.458 -15.147 65.919 1.00 75.62 497 PHE A C 1
ATOM 3634 O O . PHE A 1 497 ? -24.203 -14.000 65.562 1.00 75.62 497 PHE A O 1
ATOM 3641 N N . GLU A 1 498 ? -24.815 -15.443 67.166 1.00 75.19 498 GLU A N 1
ATOM 3642 C CA . GLU A 1 498 ? -24.795 -14.486 68.278 1.00 75.19 498 GLU A CA 1
ATOM 3643 C C . GLU A 1 498 ? -23.919 -15.090 69.382 1.00 75.19 498 GLU A C 1
ATOM 3645 O O . GLU A 1 498 ? -24.161 -16.218 69.812 1.00 75.19 498 GLU A O 1
ATOM 3650 N N . ASP A 1 499 ? -22.847 -14.389 69.765 1.00 73.81 499 ASP A N 1
ATOM 3651 C CA . ASP A 1 499 ? -21.818 -14.862 70.710 1.00 73.81 499 ASP A CA 1
ATOM 3652 C C . ASP A 1 499 ? -21.188 -16.227 70.349 1.00 73.81 499 ASP A C 1
ATOM 3654 O O . ASP A 1 499 ? -20.884 -17.048 71.214 1.00 73.81 499 ASP A O 1
ATOM 3658 N N . GLY A 1 500 ? -21.010 -16.500 69.050 1.00 69.75 500 GLY A N 1
ATOM 3659 C CA . GLY A 1 500 ? -20.440 -17.760 68.549 1.00 69.75 500 GLY A CA 1
ATOM 3660 C C . GLY A 1 500 ? -21.407 -18.952 68.574 1.00 69.75 500 GLY A C 1
ATOM 3661 O O . GLY A 1 500 ? -21.037 -20.053 68.170 1.00 69.75 500 GLY A O 1
ATOM 3662 N N . LEU A 1 501 ? -22.658 -18.753 69.004 1.00 70.88 501 LEU A N 1
ATOM 3663 C CA . LEU A 1 501 ? -23.700 -19.775 68.966 1.00 70.88 501 LEU A CA 1
ATOM 3664 C C . LEU A 1 501 ? -24.625 -19.558 67.767 1.00 70.88 501 LEU A C 1
ATOM 3666 O O . LEU A 1 501 ? -25.098 -18.451 67.503 1.00 70.88 501 LEU A O 1
ATOM 3670 N N . LYS A 1 502 ? -24.900 -20.649 67.049 1.00 77.62 502 LYS A N 1
ATOM 3671 C CA . LYS A 1 502 ? -25.868 -20.686 65.951 1.00 77.62 502 LYS A CA 1
ATOM 3672 C C . LYS A 1 502 ? -27.274 -20.448 66.508 1.00 77.62 502 LYS A C 1
ATOM 3674 O O . LYS A 1 502 ? -27.726 -21.212 67.357 1.00 77.62 502 LYS A O 1
ATOM 3679 N N . LYS A 1 503 ? -27.973 -19.437 65.997 1.00 81.44 503 LYS A N 1
ATOM 3680 C CA . LYS A 1 503 ? -29.395 -19.180 66.261 1.00 81.44 503 LYS A CA 1
ATOM 3681 C C . LYS A 1 503 ? -30.170 -19.127 64.948 1.00 81.44 503 LYS A C 1
ATOM 3683 O O . LYS A 1 503 ? -29.713 -18.522 63.975 1.00 81.44 503 LYS A O 1
ATOM 3688 N N . CYS A 1 504 ? -31.358 -19.725 64.927 1.00 84.06 504 CYS A N 1
ATOM 3689 C CA . CYS A 1 504 ? -32.234 -19.699 63.761 1.00 84.06 504 CYS A CA 1
ATOM 3690 C C . CYS A 1 504 ? -33.424 -18.757 63.968 1.00 84.06 504 CYS A C 1
ATOM 3692 O O . CYS A 1 504 ? -34.273 -18.969 64.829 1.00 84.06 504 CYS A O 1
ATOM 3694 N N . GLN A 1 505 ? -33.521 -17.718 63.139 1.00 83.44 505 GLN A N 1
ATOM 3695 C CA . GLN A 1 505 ? -34.727 -16.902 63.010 1.00 83.44 505 GLN A CA 1
ATOM 3696 C C . GLN A 1 505 ? -35.696 -17.599 62.053 1.00 83.44 505 GLN A C 1
ATOM 3698 O O . GLN A 1 505 ? -35.605 -17.438 60.836 1.00 83.44 505 GLN A O 1
ATOM 3703 N N . CYS A 1 506 ? -36.594 -18.411 62.599 1.00 82.50 506 CYS A N 1
ATOM 3704 C CA . CYS A 1 506 ? -37.537 -19.193 61.807 1.00 82.50 506 CYS A CA 1
ATOM 3705 C C . CYS A 1 506 ? -38.698 -18.355 61.254 1.00 82.50 506 CYS A C 1
ATOM 3707 O O . CYS A 1 506 ? -39.154 -17.395 61.877 1.00 82.50 506 CYS A O 1
ATOM 3709 N N . ASN A 1 507 ? -39.180 -18.742 60.073 1.00 77.94 507 ASN A N 1
ATOM 3710 C CA . ASN A 1 507 ? -40.382 -18.198 59.451 1.00 77.94 507 ASN A CA 1
ATOM 3711 C C . ASN A 1 507 ? -41.621 -18.510 60.309 1.00 77.94 507 ASN A C 1
ATOM 3713 O O . ASN A 1 507 ? -41.627 -19.436 61.121 1.00 77.94 507 ASN A O 1
ATOM 3717 N N . ALA A 1 508 ? -42.703 -17.754 60.108 1.00 70.38 508 ALA A N 1
ATOM 3718 C CA . ALA A 1 508 ? -43.962 -17.983 60.816 1.00 70.38 508 ALA A CA 1
ATOM 3719 C C . ALA A 1 508 ? -44.456 -19.434 60.639 1.00 70.38 508 ALA A C 1
ATOM 3721 O O . ALA A 1 508 ? -44.494 -19.952 59.523 1.00 70.38 508 ALA A O 1
ATOM 3722 N N . GLY A 1 509 ? -44.832 -20.085 61.745 1.00 69.94 509 GLY A N 1
ATOM 3723 C CA . GLY A 1 509 ? -45.208 -21.504 61.761 1.00 69.94 509 GLY A CA 1
ATOM 3724 C C . GLY A 1 509 ? -44.029 -22.477 61.880 1.00 69.94 509 GLY A C 1
ATOM 3725 O O . GLY A 1 509 ? -44.231 -23.684 61.757 1.00 69.94 509 GLY A O 1
ATOM 3726 N N . PHE A 1 510 ? -42.813 -21.981 62.127 1.00 79.50 510 PHE A N 1
ATOM 3727 C CA . PHE A 1 510 ? -41.617 -22.767 62.427 1.00 79.50 510 PHE A CA 1
ATOM 3728 C C . PHE A 1 510 ? -40.938 -22.224 63.689 1.00 79.50 510 PHE A C 1
ATOM 3730 O O . PHE A 1 510 ? -41.057 -21.044 64.015 1.00 79.50 510 PHE A O 1
ATOM 3737 N N . SER A 1 511 ? -40.237 -23.083 64.421 1.00 80.81 511 SER A N 1
ATOM 3738 C CA . SER A 1 511 ? -39.494 -22.703 65.625 1.00 80.81 511 SER A CA 1
ATOM 3739 C C . SER A 1 511 ? -38.165 -23.458 65.673 1.00 80.81 511 SER A C 1
ATOM 3741 O O . SER A 1 511 ? -38.029 -24.516 65.052 1.00 80.81 511 SER A O 1
ATOM 3743 N N . ASP A 1 512 ? -37.169 -22.858 66.323 1.00 78.19 512 ASP A N 1
ATOM 3744 C CA . ASP A 1 512 ? -35.804 -23.380 66.379 1.00 78.19 512 ASP A CA 1
ATOM 3745 C C . ASP A 1 512 ? -35.742 -24.585 67.322 1.00 78.19 512 ASP A C 1
ATOM 3747 O O . ASP A 1 512 ? -36.057 -24.481 68.508 1.00 78.19 512 ASP A O 1
ATOM 3751 N N . GLU A 1 513 ? -35.332 -25.731 66.788 1.00 78.69 513 GLU A N 1
ATOM 3752 C CA . GLU A 1 513 ? -35.063 -26.940 67.553 1.00 78.69 513 GLU A CA 1
ATOM 3753 C C . GLU A 1 513 ? -33.677 -27.462 67.158 1.00 78.69 513 GLU A C 1
ATOM 3755 O O . GLU A 1 513 ? -33.449 -27.871 66.015 1.00 78.69 513 GLU A O 1
ATOM 3760 N N . GLU A 1 514 ? -32.737 -27.410 68.108 1.00 77.00 514 GLU A N 1
ATOM 3761 C CA . GLU A 1 514 ? -31.336 -27.831 67.933 1.00 77.00 514 GLU A CA 1
ATOM 3762 C C . GLU A 1 514 ? -30.608 -27.139 66.760 1.00 77.00 514 GLU A C 1
ATOM 3764 O O . GLU A 1 514 ? -29.731 -27.715 66.112 1.00 77.00 514 GLU A O 1
ATOM 3769 N N . GLY A 1 515 ? -30.946 -25.876 66.477 1.00 75.69 515 GLY A N 1
ATOM 3770 C CA . GLY A 1 515 ? -30.319 -25.099 65.411 1.00 75.69 515 GLY A CA 1
ATOM 3771 C C . GLY A 1 515 ? -30.889 -25.404 64.026 1.00 75.69 515 GLY A C 1
ATOM 3772 O O . GLY A 1 515 ? -30.178 -25.230 63.035 1.00 75.69 515 GLY A O 1
ATOM 3773 N N . THR A 1 516 ? -32.132 -25.875 63.929 1.00 79.31 516 THR A N 1
ATOM 3774 C CA . THR A 1 516 ? -32.873 -26.021 62.667 1.00 79.31 516 THR A CA 1
ATOM 3775 C C . THR A 1 516 ? -34.320 -25.588 62.852 1.00 79.31 516 THR A C 1
ATOM 3777 O O . THR A 1 516 ? -34.932 -25.868 63.881 1.00 79.31 516 THR A O 1
ATOM 3780 N N . CYS A 1 517 ? -34.894 -24.924 61.850 1.00 82.56 517 CYS A N 1
ATOM 3781 C CA . CYS A 1 517 ? -36.293 -24.522 61.895 1.00 82.56 517 CYS A CA 1
ATOM 3782 C C . CYS A 1 517 ? -37.198 -25.707 61.590 1.00 82.56 517 CYS A C 1
ATOM 3784 O O . CYS A 1 517 ? -37.253 -26.189 60.458 1.00 82.56 517 CYS A O 1
ATOM 3786 N N . LYS A 1 518 ? -37.933 -26.169 62.602 1.00 81.19 518 LYS A N 1
ATOM 3787 C CA . LYS A 1 518 ? -38.914 -27.246 62.454 1.00 81.19 518 LYS A CA 1
ATOM 3788 C C . LYS A 1 518 ? -40.323 -26.685 62.463 1.00 81.19 518 LYS A C 1
ATOM 3790 O O . LYS A 1 518 ? -40.615 -25.704 63.147 1.00 81.19 518 LYS A O 1
ATOM 3795 N N . LYS A 1 519 ? -41.205 -27.313 61.680 1.00 80.69 519 LYS A N 1
ATOM 3796 C CA . LYS A 1 519 ? -42.606 -26.904 61.572 1.00 80.69 519 LYS A CA 1
ATOM 3797 C C . LYS A 1 519 ? -43.260 -26.969 62.954 1.00 80.69 519 LYS A C 1
ATOM 3799 O O . LYS A 1 519 ? -43.329 -28.024 63.576 1.00 80.69 519 LYS A O 1
ATOM 3804 N N . CYS A 1 520 ? -43.752 -25.827 63.401 1.00 75.88 520 CYS A N 1
ATOM 3805 C CA . CYS A 1 520 ? -44.338 -25.581 64.705 1.00 75.88 520 CYS A CA 1
ATOM 3806 C C . CYS A 1 520 ? -45.689 -24.890 64.470 1.00 75.88 520 CYS A C 1
ATOM 3808 O O . CYS A 1 520 ? -45.793 -23.666 64.439 1.00 75.88 520 CYS A O 1
ATOM 3810 N N . ASP A 1 521 ? -46.722 -25.694 64.220 1.00 78.38 521 ASP A N 1
ATOM 3811 C CA . ASP A 1 521 ? -48.040 -25.200 63.810 1.00 78.38 521 ASP A CA 1
ATOM 3812 C C . ASP A 1 521 ? -49.032 -25.217 64.978 1.00 78.38 521 ASP A C 1
ATOM 3814 O O . ASP A 1 521 ? -49.548 -26.276 65.328 1.00 78.38 521 ASP A O 1
ATOM 3818 N N . CYS A 1 522 ? -49.287 -24.064 65.592 1.00 79.06 522 CYS A N 1
ATOM 3819 C CA . CYS A 1 522 ? -50.301 -23.909 66.641 1.00 79.06 522 CYS A CA 1
ATOM 3820 C C . CYS A 1 522 ? -51.669 -23.461 66.104 1.00 79.06 522 CYS A C 1
ATOM 3822 O O . CYS A 1 522 ? -52.555 -23.151 66.900 1.00 79.06 522 CYS A O 1
ATOM 3824 N N . GLY A 1 523 ? -51.860 -23.439 64.779 1.00 77.00 523 GLY A N 1
ATOM 3825 C CA . GLY A 1 523 ? -52.992 -22.782 64.129 1.00 77.00 523 GLY A CA 1
ATOM 3826 C C . GLY A 1 523 ? -52.834 -21.257 64.057 1.00 77.00 523 GLY A C 1
ATOM 3827 O O . GLY A 1 523 ? -51.875 -20.683 64.569 1.00 77.00 523 GLY A O 1
ATOM 3828 N N . SER A 1 524 ? -53.797 -20.582 63.421 1.00 79.19 524 SER A N 1
ATOM 3829 C CA . SER A 1 524 ? -53.838 -19.113 63.270 1.00 79.19 524 SER A CA 1
ATOM 3830 C C . SER A 1 524 ? -53.947 -18.348 64.589 1.00 79.19 524 SER A C 1
ATOM 3832 O O . SER A 1 524 ? -53.683 -17.148 64.639 1.00 79.19 524 SER A O 1
ATOM 3834 N N . ASP A 1 525 ? -54.352 -19.042 65.648 1.00 81.19 525 ASP A N 1
ATOM 3835 C CA . ASP A 1 525 ? -54.782 -18.447 66.905 1.00 81.19 525 ASP A CA 1
ATOM 3836 C C . ASP A 1 525 ? -53.791 -18.689 68.048 1.00 81.19 525 ASP A C 1
ATOM 3838 O O . ASP A 1 525 ? -54.161 -18.597 69.217 1.00 81.19 525 ASP A O 1
ATOM 3842 N N . GLY A 1 526 ? -52.524 -18.976 67.737 1.00 80.69 526 GLY A N 1
ATOM 3843 C CA . GLY A 1 526 ? -51.466 -19.009 68.741 1.00 80.69 526 GLY A CA 1
ATOM 3844 C C . GLY A 1 526 ? -50.052 -18.968 68.190 1.00 80.69 526 GLY A C 1
ATOM 3845 O O . GLY A 1 526 ? -49.791 -19.246 67.022 1.00 80.69 526 GLY A O 1
ATOM 3846 N N . GLN A 1 527 ? -49.122 -18.623 69.072 1.00 78.31 527 GLN A N 1
ATOM 3847 C CA . GLN A 1 527 ? -47.694 -18.596 68.802 1.00 78.31 527 GLN A CA 1
ATOM 3848 C C . GLN A 1 527 ? -47.052 -19.909 69.265 1.00 78.31 527 GLN A C 1
ATOM 3850 O O . GLN A 1 527 ? -47.245 -20.341 70.400 1.00 78.31 527 GLN A O 1
ATOM 3855 N N . CYS A 1 528 ? -46.290 -20.553 68.384 1.00 79.81 528 CYS A N 1
ATOM 3856 C CA . CYS A 1 528 ? -45.644 -21.832 68.666 1.00 79.81 528 CYS A CA 1
ATOM 3857 C C . CYS A 1 528 ? -44.218 -21.642 69.183 1.00 79.81 528 CYS A C 1
ATOM 3859 O O . CYS A 1 528 ? -43.444 -20.891 68.586 1.00 79.81 528 CYS A O 1
ATOM 3861 N N . ILE A 1 529 ? -43.865 -22.341 70.262 1.00 78.94 529 ILE A N 1
ATOM 3862 C CA . ILE A 1 529 ? -42.507 -22.388 70.815 1.00 78.94 529 ILE A CA 1
ATOM 3863 C C . ILE A 1 529 ? -42.126 -23.835 71.157 1.00 78.94 529 ILE A C 1
ATOM 3865 O O . ILE A 1 529 ? -42.974 -24.611 71.600 1.00 78.94 529 ILE A O 1
ATOM 3869 N N . PHE A 1 530 ? -40.855 -24.201 70.982 1.00 73.75 530 PHE A N 1
ATOM 3870 C CA . PHE A 1 530 ? -40.302 -25.434 71.549 1.00 73.75 530 PHE A CA 1
ATOM 3871 C C . PHE A 1 530 ? -39.600 -25.122 72.870 1.00 73.75 530 PHE A C 1
ATOM 3873 O O . PHE A 1 530 ? -38.674 -24.317 72.917 1.00 73.75 530 PHE A O 1
ATOM 3880 N N . GLU A 1 531 ? -40.023 -25.773 73.951 1.00 74.62 531 GLU A N 1
ATOM 3881 C CA . GLU A 1 531 ? -39.357 -25.689 75.252 1.00 74.62 531 GLU A CA 1
ATOM 3882 C C . GLU A 1 531 ? -38.905 -27.099 75.645 1.00 74.62 531 GLU A C 1
ATOM 3884 O O . GLU A 1 531 ? -39.727 -27.998 75.816 1.00 74.62 531 GLU A O 1
ATOM 3889 N N . ASN A 1 532 ? -37.587 -27.318 75.732 1.00 73.25 532 ASN A N 1
ATOM 3890 C CA . ASN A 1 532 ? -36.971 -28.636 75.963 1.00 73.25 532 ASN A CA 1
ATOM 3891 C C . ASN A 1 532 ? -37.400 -29.722 74.950 1.00 73.25 532 ASN A C 1
ATOM 3893 O O . ASN A 1 532 ? -37.620 -30.872 75.324 1.00 73.25 532 ASN A O 1
ATOM 3897 N N . GLY A 1 533 ? -37.560 -29.356 73.673 1.00 68.12 533 GLY A N 1
ATOM 3898 C CA . GLY A 1 533 ? -37.965 -30.281 72.603 1.00 68.12 533 GLY A CA 1
ATOM 3899 C C . GLY A 1 533 ? -39.458 -30.635 72.586 1.00 68.12 533 GLY A C 1
ATOM 3900 O O . GLY A 1 533 ? -39.897 -31.395 71.727 1.00 68.12 533 GLY A O 1
ATOM 3901 N N . LEU A 1 534 ? -40.263 -30.079 73.499 1.00 69.81 534 LEU A N 1
ATOM 3902 C CA . LEU A 1 534 ? -41.717 -30.228 73.485 1.00 69.81 534 LEU A CA 1
ATOM 3903 C C . LEU A 1 534 ? -42.371 -28.988 72.879 1.00 69.81 534 LEU A C 1
ATOM 3905 O O . LEU A 1 534 ? -42.078 -27.855 73.267 1.00 69.81 534 LEU A O 1
ATOM 3909 N N . LYS A 1 535 ? -43.281 -29.220 71.930 1.00 76.94 535 LYS A N 1
ATOM 3910 C CA . LYS A 1 535 ? -44.118 -28.183 71.325 1.00 76.94 535 LYS A CA 1
ATOM 3911 C C . LYS A 1 535 ? -45.068 -27.612 72.382 1.00 76.94 535 LYS A C 1
ATOM 3913 O O . LYS A 1 535 ? -45.825 -28.365 72.989 1.00 76.94 535 LYS A O 1
ATOM 3918 N N . LYS A 1 536 ? -45.056 -26.293 72.560 1.00 81.31 536 LYS A N 1
ATOM 3919 C CA . LYS A 1 536 ? -46.023 -25.538 73.365 1.00 81.31 536 LYS A CA 1
ATOM 3920 C C . LYS A 1 536 ? -46.678 -24.456 72.515 1.00 81.31 536 LYS A C 1
ATOM 3922 O O . LYS A 1 536 ? -45.985 -23.719 71.809 1.00 81.31 536 LYS A O 1
ATOM 3927 N N . CYS A 1 537 ? -47.997 -24.322 72.627 1.00 83.56 537 CYS A N 1
ATOM 3928 C CA . CYS A 1 537 ? -48.742 -23.254 71.975 1.00 83.56 537 CYS A CA 1
ATOM 3929 C C . CYS A 1 537 ? -49.141 -22.159 72.967 1.00 83.56 537 CYS A C 1
ATOM 3931 O O . CYS A 1 537 ? -49.916 -22.379 73.895 1.00 83.56 537 CYS A O 1
ATOM 3933 N N . GLN A 1 538 ? -48.643 -20.944 72.752 1.00 82.94 538 GLN A N 1
ATOM 3934 C CA . GLN A 1 538 ? -49.146 -19.743 73.412 1.00 82.94 538 GLN A CA 1
ATOM 3935 C C . GLN A 1 538 ? -50.363 -19.231 72.639 1.00 82.94 538 GLN A C 1
ATOM 3937 O O . GLN A 1 538 ? -50.232 -18.492 71.665 1.00 82.94 538 GLN A O 1
ATOM 3942 N N . CYS A 1 539 ? -51.551 -19.673 73.040 1.00 81.94 539 CYS A N 1
ATOM 3943 C CA . CYS A 1 539 ? -52.789 -19.332 72.349 1.00 81.94 539 CYS A CA 1
ATOM 3944 C C . CYS A 1 539 ? -53.266 -17.906 72.647 1.00 81.94 539 CYS A C 1
ATOM 3946 O O . CYS A 1 539 ? -53.138 -17.399 73.764 1.00 81.94 539 CYS A O 1
ATOM 3948 N N . ASN A 1 540 ? -53.851 -17.268 71.634 1.00 78.56 540 ASN A N 1
ATOM 3949 C CA . ASN A 1 540 ? -54.518 -15.980 71.744 1.00 78.56 540 ASN A CA 1
ATOM 3950 C C . ASN A 1 540 ? -55.705 -16.070 72.719 1.00 78.56 540 ASN A C 1
ATOM 3952 O O . ASN A 1 540 ? -56.295 -17.131 72.930 1.00 78.56 540 ASN A O 1
ATOM 3956 N N . SER A 1 541 ? -56.093 -14.931 73.296 1.00 72.06 541 SER A N 1
ATOM 3957 C CA . SER A 1 541 ? -57.228 -14.852 74.225 1.00 72.06 541 SER A CA 1
ATOM 3958 C C . SER A 1 541 ? -58.500 -15.475 73.626 1.00 72.06 541 SER A C 1
ATOM 3960 O O . SER A 1 541 ? -58.922 -15.101 72.532 1.00 72.06 541 SER A O 1
ATOM 3962 N N . GLY A 1 542 ? -59.113 -16.423 74.346 1.00 69.88 542 GLY A N 1
ATOM 3963 C CA . GLY A 1 542 ? -60.281 -17.188 73.884 1.00 69.88 542 GLY A CA 1
ATOM 3964 C C . GLY A 1 542 ? -59.958 -18.539 73.231 1.00 69.88 542 GLY A C 1
ATOM 3965 O O . GLY A 1 542 ? -60.886 -19.260 72.865 1.00 69.88 542 GLY A O 1
ATOM 3966 N N . PHE A 1 543 ? -58.680 -18.907 73.128 1.00 77.75 543 PHE A N 1
ATOM 3967 C CA . PHE A 1 543 ? -58.205 -20.199 72.632 1.00 77.75 543 PHE A CA 1
ATOM 3968 C C . PHE A 1 543 ? -57.330 -20.885 73.692 1.00 77.75 543 PHE A C 1
ATOM 3970 O O . PHE A 1 543 ? -56.737 -20.213 74.534 1.00 77.75 543 PHE A O 1
ATOM 3977 N N . SER A 1 544 ? -57.247 -22.215 73.668 1.00 75.94 544 SER A N 1
ATOM 3978 C CA . SER A 1 544 ? -56.312 -22.985 74.505 1.00 75.94 544 SER A CA 1
ATOM 3979 C C . SER A 1 544 ? -55.636 -24.074 73.702 1.00 75.94 544 SER A C 1
ATOM 3981 O O . SER A 1 544 ? -56.175 -24.539 72.697 1.00 75.94 544 SER A O 1
ATOM 3983 N N . ASP A 1 545 ? -54.453 -24.455 74.172 1.00 75.56 545 ASP A N 1
ATOM 3984 C CA . ASP A 1 545 ? -53.680 -25.557 73.628 1.00 75.56 545 ASP A CA 1
ATOM 3985 C C . ASP A 1 545 ? -54.404 -26.872 73.932 1.00 75.56 545 ASP A C 1
ATOM 3987 O O . ASP A 1 545 ? -54.617 -27.232 75.092 1.00 75.56 545 ASP A O 1
ATOM 3991 N N . GLU A 1 546 ? -54.817 -27.559 72.875 1.00 74.75 546 GLU A N 1
ATOM 3992 C CA . GLU A 1 546 ? -55.360 -28.905 72.921 1.00 74.75 546 GLU A CA 1
ATOM 3993 C C . GLU A 1 546 ? -54.611 -29.742 71.877 1.00 74.75 546 GLU A C 1
ATOM 3995 O O . GLU A 1 546 ? -54.686 -29.477 70.672 1.00 74.75 546 GLU A O 1
ATOM 4000 N N . GLU A 1 547 ? -53.843 -30.727 72.352 1.00 74.88 547 GLU A N 1
ATOM 4001 C CA . GLU A 1 547 ? -52.992 -31.606 71.531 1.00 74.88 547 GLU A CA 1
ATOM 4002 C C . GLU A 1 547 ? -51.978 -30.854 70.639 1.00 74.88 547 GLU A C 1
ATOM 4004 O O . GLU A 1 547 ? -51.624 -31.302 69.547 1.00 74.88 547 GLU A O 1
ATOM 4009 N N . GLY A 1 548 ? -51.475 -29.703 71.096 1.00 75.12 548 GLY A N 1
ATOM 4010 C CA . GLY A 1 548 ? -50.504 -28.906 70.354 1.00 75.12 548 GLY A CA 1
ATOM 4011 C C . GLY A 1 548 ? -51.137 -28.018 69.284 1.00 75.12 548 GLY A C 1
ATOM 4012 O O . GLY A 1 548 ? -50.448 -27.656 68.332 1.00 75.12 548 GLY A O 1
ATOM 4013 N N . THR A 1 549 ? -52.424 -27.682 69.388 1.00 79.12 549 THR A N 1
ATOM 4014 C CA . THR A 1 549 ? -53.097 -26.701 68.520 1.00 79.12 549 THR A CA 1
ATOM 4015 C C . THR A 1 549 ? -54.014 -25.798 69.334 1.00 79.12 549 THR A C 1
ATOM 4017 O O . THR A 1 549 ? -54.671 -26.254 70.266 1.00 79.12 549 THR A O 1
ATOM 4020 N N . CYS A 1 550 ? -54.087 -24.515 68.980 1.00 82.19 550 CYS A N 1
ATOM 4021 C CA . CYS A 1 550 ? -54.974 -23.572 69.647 1.00 82.19 550 CYS A CA 1
ATOM 4022 C C . CYS A 1 550 ? -56.408 -23.747 69.158 1.00 82.19 550 CYS A C 1
ATOM 4024 O O . CYS A 1 550 ? -56.742 -23.373 68.033 1.00 82.19 550 CYS A O 1
ATOM 4026 N N . LYS A 1 551 ? -57.274 -24.297 70.011 1.00 79.75 551 LYS A N 1
ATOM 4027 C CA . LYS A 1 551 ? -58.700 -24.466 69.713 1.00 79.75 551 LYS A CA 1
ATOM 4028 C C . LYS A 1 551 ? -59.531 -23.406 70.421 1.00 79.75 551 LYS A C 1
ATOM 4030 O O . LYS A 1 551 ? -59.269 -23.041 71.568 1.00 79.75 551 LYS A O 1
ATOM 4035 N N . LYS A 1 552 ? -60.547 -22.901 69.717 1.00 79.25 552 LYS A N 1
ATOM 4036 C CA . LYS A 1 552 ? -61.457 -21.870 70.224 1.00 79.25 552 LYS A CA 1
ATOM 4037 C C . LYS A 1 552 ? -62.276 -22.422 71.391 1.00 79.25 552 LYS A C 1
ATOM 4039 O O . LYS A 1 552 ? -62.956 -23.438 71.264 1.00 79.25 552 LYS A O 1
ATOM 4044 N N . CYS A 1 553 ? -62.265 -21.710 72.509 1.00 73.50 553 CYS A N 1
ATOM 4045 C CA . CYS A 1 553 ? -63.065 -22.019 73.687 1.00 73.50 553 CYS A CA 1
ATOM 4046 C C . CYS A 1 553 ? -64.479 -21.454 73.514 1.00 73.50 553 CYS A C 1
ATOM 4048 O O . CYS A 1 553 ? -64.743 -20.306 73.871 1.00 73.50 553 CYS A O 1
ATOM 4050 N N . ASP A 1 554 ? -65.389 -22.234 72.931 1.00 78.31 554 ASP A N 1
ATOM 4051 C CA . ASP A 1 554 ? -66.755 -21.770 72.660 1.00 78.31 554 ASP A CA 1
ATOM 4052 C C . ASP A 1 554 ? -67.768 -22.335 73.665 1.00 78.31 554 ASP A C 1
ATOM 4054 O O . ASP A 1 554 ? -68.096 -23.517 73.612 1.00 78.31 554 ASP A O 1
ATOM 4058 N N . CYS A 1 555 ? -68.261 -21.508 74.587 1.00 77.12 555 CYS A N 1
ATOM 4059 C CA . CYS A 1 555 ? -69.336 -21.875 75.520 1.00 77.12 555 CYS A CA 1
ATOM 4060 C C . CYS A 1 555 ? -70.738 -21.492 75.024 1.00 77.12 555 CYS A C 1
ATOM 4062 O O . CYS A 1 555 ? -71.701 -21.625 75.781 1.00 77.12 555 CYS A O 1
ATOM 4064 N N . GLY A 1 556 ? -70.864 -21.024 73.778 1.00 76.56 556 GLY A N 1
ATOM 4065 C CA . GLY A 1 556 ? -72.055 -20.351 73.269 1.00 76.56 556 GLY A CA 1
ATOM 4066 C C . GLY A 1 556 ? -72.134 -18.883 73.703 1.00 76.56 556 GLY A C 1
ATOM 4067 O O . GLY A 1 556 ? -71.338 -18.403 74.510 1.00 76.56 556 GLY A O 1
ATOM 4068 N N . SER A 1 557 ? -73.128 -18.158 73.178 1.00 79.75 557 SER A N 1
ATOM 4069 C CA . SER A 1 557 ? -73.417 -16.751 73.520 1.00 79.75 557 SER A CA 1
ATOM 4070 C C . SER A 1 557 ? -73.718 -16.523 75.001 1.00 79.75 557 SER A C 1
ATOM 4072 O O . SER A 1 557 ? -73.606 -15.404 75.501 1.00 79.75 557 SER A O 1
ATOM 4074 N N . ASP A 1 558 ? -74.097 -17.590 75.696 1.00 81.25 558 ASP A N 1
ATOM 4075 C CA . ASP A 1 558 ? -74.674 -17.542 77.029 1.00 81.25 558 ASP A CA 1
ATOM 4076 C C . ASP A 1 558 ? -73.704 -18.020 78.112 1.00 81.25 558 ASP A C 1
ATOM 4078 O O . ASP A 1 558 ? -74.129 -18.393 79.202 1.00 81.25 558 ASP A O 1
ATOM 4082 N N . GLY A 1 559 ? -72.395 -17.994 77.847 1.00 80.25 559 GLY A N 1
ATOM 4083 C CA . GLY A 1 559 ? -71.394 -18.264 78.871 1.00 80.25 559 GLY A CA 1
ATOM 4084 C C . GLY A 1 559 ? -69.992 -17.778 78.553 1.00 80.25 559 GLY A C 1
ATOM 4085 O O . GLY A 1 559 ? -69.613 -17.550 77.408 1.00 80.25 559 GLY A O 1
ATOM 4086 N N . LYS A 1 560 ? -69.196 -17.642 79.612 1.00 79.25 560 LYS A N 1
ATOM 4087 C CA . LYS A 1 560 ? -67.773 -17.324 79.546 1.00 79.25 560 LYS A CA 1
ATOM 4088 C C . LYS A 1 560 ? -66.953 -18.601 79.702 1.00 79.25 560 LYS A C 1
ATOM 4090 O O . LYS A 1 560 ? -67.128 -19.348 80.658 1.00 79.25 560 LYS A O 1
ATOM 4095 N N . CYS A 1 561 ? -66.045 -18.834 78.768 1.00 79.00 561 CYS A N 1
ATOM 4096 C CA . CYS A 1 561 ? -65.205 -20.024 78.747 1.00 79.00 561 CYS A CA 1
ATOM 4097 C C . CYS A 1 561 ? -63.967 -19.846 79.638 1.00 79.00 561 CYS A C 1
ATOM 4099 O O . CYS A 1 561 ? -63.300 -18.811 79.561 1.00 79.00 561 CYS A O 1
ATOM 4101 N N . ILE A 1 562 ? -63.670 -20.833 80.487 1.00 76.56 562 ILE A N 1
ATOM 4102 C CA . ILE A 1 562 ? -62.454 -20.904 81.310 1.00 76.56 562 ILE A CA 1
ATOM 4103 C C . ILE A 1 562 ? -61.827 -22.301 81.181 1.00 76.56 562 ILE A C 1
ATOM 4105 O O . ILE A 1 562 ? -62.541 -23.297 81.083 1.00 76.56 562 ILE A O 1
ATOM 4109 N N . PHE A 1 563 ? -60.497 -22.384 81.191 1.00 68.81 563 PHE A N 1
ATOM 4110 C CA . PHE A 1 563 ? -59.763 -23.655 81.205 1.00 68.81 563 PHE A CA 1
ATOM 4111 C C . PHE A 1 563 ? -59.061 -23.853 82.548 1.00 68.81 563 PHE A C 1
ATOM 4113 O O . PHE A 1 563 ? -58.590 -22.890 83.155 1.00 68.81 563 PHE A O 1
ATOM 4120 N N . PHE A 1 564 ? -58.984 -25.101 83.008 1.00 68.31 564 PHE A N 1
ATOM 4121 C CA . PHE A 1 564 ? -58.116 -25.493 84.122 1.00 68.31 564 PHE A CA 1
ATOM 4122 C C . PHE A 1 564 ? -56.677 -25.751 83.635 1.00 68.31 564 PHE A C 1
ATOM 4124 O O . PHE A 1 564 ? -56.456 -25.954 82.445 1.00 68.31 564 PHE A O 1
ATOM 4131 N N . GLU A 1 565 ? -55.696 -25.796 84.549 1.00 64.00 565 GLU A N 1
ATOM 4132 C CA . GLU A 1 565 ? -54.266 -26.036 84.236 1.00 64.00 565 GLU A CA 1
ATOM 4133 C C . GLU A 1 565 ? -53.991 -27.344 83.466 1.00 64.00 565 GLU A C 1
ATOM 4135 O O . GLU A 1 565 ? -52.927 -27.505 82.879 1.00 64.00 565 GLU A O 1
ATOM 4140 N N . ASN A 1 566 ? -54.947 -28.274 83.436 1.00 62.62 566 ASN A N 1
ATOM 4141 C CA . ASN A 1 566 ? -54.870 -29.530 82.689 1.00 62.62 566 ASN A CA 1
ATOM 4142 C C . ASN A 1 566 ? -55.558 -29.486 81.308 1.00 62.62 566 ASN A C 1
ATOM 4144 O O . ASN A 1 566 ? -55.758 -30.537 80.706 1.00 62.62 566 ASN A O 1
ATOM 4148 N N . GLY A 1 567 ? -55.965 -28.307 80.828 1.00 62.62 567 GLY A N 1
ATOM 4149 C CA . GLY A 1 567 ? -56.612 -28.131 79.523 1.00 62.62 567 GLY A CA 1
ATOM 4150 C C . GLY A 1 567 ? -58.100 -28.501 79.481 1.00 62.62 567 GLY A C 1
ATOM 4151 O O . GLY A 1 567 ? -58.728 -28.363 78.435 1.00 62.62 567 GLY A O 1
ATOM 4152 N N . LEU A 1 568 ? -58.710 -28.928 80.598 1.00 67.00 568 LEU A N 1
ATOM 4153 C CA . LEU A 1 568 ? -60.150 -29.206 80.630 1.00 67.00 568 LEU A CA 1
ATOM 4154 C C . LEU A 1 568 ? -60.961 -27.904 80.581 1.00 67.00 568 LEU A C 1
ATOM 4156 O O . LEU A 1 568 ? -60.794 -27.007 81.414 1.00 67.00 568 LEU A O 1
ATOM 4160 N N . LYS A 1 569 ? -61.869 -27.834 79.604 1.00 73.62 569 LYS A N 1
ATOM 4161 C CA . LYS A 1 569 ? -62.826 -26.742 79.401 1.00 73.62 569 LYS A CA 1
ATOM 4162 C C . LYS A 1 569 ? -63.906 -26.749 80.487 1.00 73.62 569 LYS A C 1
ATOM 4164 O O . LYS A 1 569 ? -64.462 -27.798 80.801 1.00 73.62 569 LYS A O 1
ATOM 4169 N N . LYS A 1 570 ? -64.257 -25.570 81.003 1.00 80.00 570 LYS A N 1
ATOM 4170 C CA . LYS A 1 570 ? -65.437 -25.342 81.846 1.00 80.00 570 LYS A CA 1
ATOM 4171 C C . LYS A 1 570 ? -66.153 -24.065 81.420 1.00 80.00 570 LYS A C 1
ATOM 4173 O O . LYS A 1 570 ? -65.524 -23.020 81.250 1.00 80.00 570 LYS A O 1
ATOM 4178 N N . CYS A 1 571 ? -67.472 -24.131 81.277 1.00 82.12 571 CYS A N 1
ATOM 4179 C CA . CYS A 1 571 ? -68.276 -22.972 80.918 1.00 82.12 571 CYS A CA 1
ATOM 4180 C C . CYS A 1 571 ? -68.884 -22.307 82.153 1.00 82.12 571 CYS A C 1
ATOM 4182 O O . CYS A 1 571 ? -69.636 -22.908 82.916 1.00 82.12 571 CYS A O 1
ATOM 4184 N N . GLN A 1 572 ? -68.574 -21.028 82.352 1.00 82.31 572 GLN A N 1
ATOM 4185 C CA . GLN A 1 572 ? -69.258 -20.179 83.317 1.00 82.31 572 GLN A CA 1
ATOM 4186 C C . GLN A 1 572 ? -70.481 -19.552 82.638 1.00 82.31 572 GLN A C 1
ATOM 4188 O O . GLN A 1 572 ? -70.386 -18.491 82.023 1.00 82.31 572 GLN A O 1
ATOM 4193 N N . CYS A 1 573 ? -71.619 -20.236 82.714 1.00 80.25 573 CYS A N 1
ATOM 4194 C CA . CYS A 1 573 ? -72.846 -19.818 82.042 1.00 80.25 573 CYS A CA 1
ATOM 4195 C C . CYS A 1 573 ? -73.522 -18.611 82.708 1.00 80.25 573 CYS A C 1
ATOM 4197 O O . CYS A 1 573 ? -73.463 -18.430 83.927 1.00 80.25 573 CYS A O 1
ATOM 4199 N N . ASN A 1 574 ? -74.173 -17.788 81.888 1.00 78.31 574 ASN A N 1
ATOM 4200 C CA . ASN A 1 574 ? -75.029 -16.686 82.306 1.00 78.31 574 ASN A CA 1
ATOM 4201 C C . ASN A 1 574 ? -76.256 -17.223 83.066 1.00 78.31 574 ASN A C 1
ATOM 4203 O O . ASN A 1 574 ? -76.649 -18.382 82.921 1.00 78.31 574 ASN A O 1
ATOM 4207 N N . ALA A 1 575 ? -76.891 -16.370 83.873 1.00 72.19 575 ALA A N 1
ATOM 4208 C CA . ALA A 1 575 ? -78.070 -16.751 84.650 1.00 72.19 575 ALA A CA 1
ATOM 4209 C C . ALA A 1 575 ? -79.186 -17.321 83.749 1.00 72.19 575 ALA A C 1
ATOM 4211 O O . ALA A 1 575 ? -79.569 -16.702 82.759 1.00 72.19 575 ALA A O 1
ATOM 4212 N N . GLY A 1 576 ? -79.708 -18.497 84.112 1.00 70.25 576 GLY A N 1
ATOM 4213 C CA . GLY A 1 576 ? -80.708 -19.226 83.322 1.00 70.25 576 GLY A CA 1
ATOM 4214 C C . GLY A 1 576 ? -80.134 -20.242 82.327 1.00 70.25 576 GLY A C 1
ATOM 4215 O O . GLY A 1 576 ? -80.915 -20.884 81.630 1.00 70.25 576 GLY A O 1
ATOM 4216 N N . PHE A 1 577 ? -78.811 -20.427 82.275 1.00 77.00 577 PHE A N 1
ATOM 4217 C CA . PHE A 1 577 ? -78.133 -21.429 81.447 1.00 77.00 577 PHE A CA 1
ATOM 4218 C C . PHE A 1 577 ? -77.204 -22.311 82.297 1.00 77.00 577 PHE A C 1
ATOM 4220 O O . PHE A 1 577 ? -76.686 -21.860 83.319 1.00 77.00 577 PHE A O 1
ATOM 4227 N N . SER A 1 578 ? -76.972 -23.556 81.877 1.00 74.44 578 SER A N 1
ATOM 4228 C CA . SER A 1 578 ? -76.023 -24.482 82.513 1.00 74.44 578 SER A CA 1
ATOM 4229 C C . SER A 1 578 ? -75.086 -25.132 81.517 1.00 74.44 578 SER A C 1
ATOM 4231 O O . SER A 1 578 ? -75.459 -25.350 80.367 1.00 74.44 578 SER A O 1
ATOM 4233 N N . ASP A 1 579 ? -73.888 -25.460 81.996 1.00 75.81 579 ASP A N 1
ATOM 4234 C CA . ASP A 1 579 ? -72.891 -26.200 81.234 1.00 75.81 579 ASP A CA 1
ATOM 4235 C C . ASP A 1 579 ? -73.354 -27.650 81.069 1.00 75.81 579 ASP A C 1
ATOM 4237 O O . ASP A 1 579 ? -73.437 -28.402 82.041 1.00 75.81 579 ASP A O 1
ATOM 4241 N N . GLU A 1 580 ? -73.689 -28.022 79.840 1.00 74.25 580 GLU A N 1
ATOM 4242 C CA . GLU A 1 580 ? -73.966 -29.393 79.442 1.00 74.25 580 GLU A CA 1
ATOM 4243 C C . GLU A 1 580 ? -73.038 -29.732 78.270 1.00 74.25 580 GLU A C 1
ATOM 4245 O O . GLU A 1 580 ? -73.098 -29.105 77.208 1.00 74.25 580 GLU A O 1
ATOM 4250 N N . GLU A 1 581 ? -72.138 -30.694 78.495 1.00 74.31 581 GLU A N 1
ATOM 4251 C CA . GLU A 1 581 ? -71.115 -31.136 77.531 1.00 74.31 581 GLU A CA 1
ATOM 4252 C C . GLU A 1 581 ? -70.208 -30.002 77.003 1.00 74.31 581 GLU A C 1
ATOM 4254 O O . GLU A 1 581 ? -69.766 -30.012 75.855 1.00 74.31 581 GLU A O 1
ATOM 4259 N N . GLY A 1 582 ? -69.903 -29.002 77.837 1.00 74.56 582 GLY A N 1
ATOM 4260 C CA . GLY A 1 582 ? -69.035 -27.890 77.456 1.00 74.56 582 GLY A CA 1
ATOM 4261 C C . GLY A 1 582 ? -69.756 -26.797 76.668 1.00 74.56 582 GLY A C 1
ATOM 4262 O O . GLY A 1 582 ? -69.091 -26.031 75.972 1.00 74.56 582 GLY A O 1
ATOM 4263 N N . THR A 1 583 ? -71.085 -26.705 76.739 1.00 78.06 583 THR A N 1
ATOM 4264 C CA . THR A 1 583 ? -71.870 -25.608 76.150 1.00 78.06 583 THR A CA 1
ATOM 4265 C C . THR A 1 583 ? -72.946 -25.129 77.113 1.00 78.06 583 THR A C 1
ATOM 4267 O O . THR A 1 583 ? -73.565 -25.929 77.811 1.00 78.06 583 THR A O 1
ATOM 4270 N N . CYS A 1 584 ? -73.194 -23.820 77.154 1.00 81.25 584 CYS A N 1
ATOM 4271 C CA . CYS A 1 584 ? -74.244 -23.256 77.991 1.00 81.25 584 CYS A CA 1
ATOM 4272 C C . CYS A 1 584 ? -75.609 -23.427 77.331 1.00 81.25 584 CYS A C 1
ATOM 4274 O O . CYS A 1 584 ? -75.920 -22.750 76.352 1.00 81.25 584 CYS A O 1
ATOM 4276 N N . LYS A 1 585 ? -76.443 -24.311 77.879 1.00 78.56 585 LYS A N 1
ATOM 4277 C CA . LYS A 1 585 ? -77.809 -24.538 77.397 1.00 78.56 585 LYS A CA 1
ATOM 4278 C C . LYS A 1 585 ? -78.832 -23.926 78.338 1.00 78.56 585 LYS A C 1
ATOM 4280 O O . LYS A 1 585 ? -78.654 -23.920 79.555 1.00 78.56 585 LYS A O 1
ATOM 4285 N N . LYS A 1 586 ? -79.908 -23.387 77.759 1.00 78.44 586 LYS A N 1
ATOM 4286 C CA . LYS A 1 586 ? -80.984 -22.727 78.502 1.00 78.44 586 LYS A CA 1
ATOM 4287 C C . LYS A 1 586 ? -81.654 -23.734 79.431 1.00 78.44 586 LYS A C 1
ATOM 4289 O O . LYS A 1 586 ? -82.130 -24.776 78.987 1.00 78.44 586 LYS A O 1
ATOM 4294 N N . CYS A 1 587 ? -81.730 -23.395 80.708 1.00 71.69 587 CYS A N 1
ATOM 4295 C CA . CYS A 1 587 ? -82.470 -24.176 81.676 1.00 71.69 587 CYS A CA 1
ATOM 4296 C C . CYS A 1 587 ? -83.962 -23.859 81.569 1.00 71.69 587 CYS A C 1
ATOM 4298 O O . CYS A 1 587 ? -84.410 -22.813 82.037 1.00 71.69 587 CYS A O 1
ATOM 4300 N N . ASP A 1 588 ? -84.733 -24.752 80.953 1.00 76.62 588 ASP A N 1
ATOM 4301 C CA . ASP A 1 588 ? -86.187 -24.610 80.857 1.00 76.62 588 ASP A CA 1
ATOM 4302 C C . ASP A 1 588 ? -86.891 -25.531 81.862 1.00 76.62 588 ASP A C 1
ATOM 4304 O O . ASP A 1 588 ? -86.823 -26.752 81.732 1.00 76.62 588 ASP A O 1
ATOM 4308 N N . CYS A 1 589 ? -87.526 -24.950 82.881 1.00 75.88 589 CYS A N 1
ATOM 4309 C CA . CYS A 1 589 ? -88.371 -25.660 83.848 1.00 75.88 589 CYS A CA 1
ATOM 4310 C C . CYS A 1 589 ? -89.873 -25.503 83.544 1.00 75.88 589 CYS A C 1
ATOM 4312 O O . CYS A 1 589 ? -90.703 -25.938 84.344 1.00 75.88 589 CYS A O 1
ATOM 4314 N N . GLY A 1 590 ? -90.226 -24.907 82.397 1.00 75.19 590 GLY A N 1
ATOM 4315 C CA . GLY A 1 590 ? -91.581 -24.476 82.063 1.00 75.19 590 GLY A CA 1
ATOM 4316 C C . GLY A 1 590 ? -91.973 -23.155 82.737 1.00 75.19 590 GLY A C 1
ATOM 4317 O O . GLY A 1 590 ? -91.257 -22.628 83.587 1.00 75.19 590 GLY A O 1
ATOM 4318 N N . SER A 1 591 ? -93.141 -22.612 82.372 1.00 78.88 591 SER A N 1
ATOM 4319 C CA . SER A 1 591 ? -93.724 -21.399 82.981 1.00 78.88 591 SER A CA 1
ATOM 4320 C C . SER A 1 591 ? -94.031 -21.542 84.472 1.00 78.88 591 SER A C 1
ATOM 4322 O O . SER A 1 591 ? -94.188 -20.546 85.178 1.00 78.88 591 SER A O 1
ATOM 4324 N N . ASP A 1 592 ? -94.123 -22.783 84.942 1.00 80.44 592 ASP A N 1
ATOM 4325 C CA . ASP A 1 592 ? -94.636 -23.140 86.256 1.00 80.44 592 ASP A CA 1
ATOM 4326 C C . ASP A 1 592 ? -93.532 -23.553 87.236 1.00 80.44 592 ASP A C 1
ATOM 4328 O O . ASP A 1 592 ? -93.809 -24.187 88.253 1.00 80.44 592 ASP A O 1
ATOM 4332 N N . GLY A 1 593 ? -92.278 -23.179 86.968 1.00 79.62 593 GLY A N 1
ATOM 4333 C CA . GLY A 1 593 ? -91.187 -23.369 87.915 1.00 79.62 593 GLY A CA 1
ATOM 4334 C C . GLY A 1 593 ? -89.971 -22.493 87.677 1.00 79.62 593 GLY A C 1
ATOM 4335 O O . GLY A 1 593 ? -89.732 -21.979 86.588 1.00 79.62 593 GLY A O 1
ATOM 4336 N N . GLN A 1 594 ? -89.175 -22.346 88.729 1.00 77.06 594 GLN A N 1
ATOM 4337 C CA . GLN A 1 594 ? -87.902 -21.646 88.709 1.00 77.06 594 GLN A CA 1
ATOM 4338 C C . GLN A 1 594 ? -86.760 -22.665 88.663 1.00 77.06 594 GLN A C 1
ATOM 4340 O O . GLN A 1 594 ? -86.688 -23.568 89.493 1.00 77.06 594 GLN A O 1
ATOM 4345 N N . CYS A 1 595 ? -85.852 -22.532 87.698 1.00 78.88 595 CYS A N 1
ATOM 4346 C CA . CYS A 1 595 ? -84.680 -23.402 87.622 1.00 78.88 595 CYS A CA 1
ATOM 4347 C C . CYS A 1 595 ? -83.660 -23.051 88.713 1.00 78.88 595 CYS A C 1
ATOM 4349 O O . CYS A 1 595 ? -83.245 -21.895 88.826 1.00 78.88 595 CYS A O 1
ATOM 4351 N N . ILE A 1 596 ? -83.232 -24.055 89.478 1.00 75.94 596 ILE A N 1
ATOM 4352 C CA . ILE A 1 596 ? -82.126 -23.969 90.432 1.00 75.94 596 ILE A CA 1
ATOM 4353 C C . ILE A 1 596 ? -81.099 -25.068 90.131 1.00 75.94 596 ILE A C 1
ATOM 4355 O O . ILE A 1 596 ? -81.435 -26.154 89.662 1.00 75.94 596 ILE A O 1
ATOM 4359 N N . PHE A 1 597 ? -79.826 -24.785 90.391 1.00 67.19 597 PHE A N 1
ATOM 4360 C CA . PHE A 1 597 ? -78.741 -25.741 90.176 1.00 67.19 597 PHE A CA 1
ATOM 4361 C C . PHE A 1 597 ? -78.096 -26.098 91.505 1.00 67.19 597 PHE A C 1
ATOM 4363 O O . PHE A 1 597 ? -77.588 -25.227 92.209 1.00 67.19 597 PHE A O 1
ATOM 4370 N N . GLU A 1 598 ? -78.096 -27.388 91.829 1.00 69.81 598 GLU A N 1
ATOM 4371 C CA . GLU A 1 598 ? -77.504 -27.929 93.050 1.00 69.81 598 GLU A CA 1
ATOM 4372 C C . GLU A 1 598 ? -76.483 -29.001 92.624 1.00 69.81 598 GLU A C 1
ATOM 4374 O O . GLU A 1 598 ? -76.840 -30.006 92.016 1.00 69.81 598 GLU A O 1
ATOM 4379 N N . ASN A 1 599 ? -75.188 -28.749 92.857 1.00 64.56 599 ASN A N 1
ATOM 4380 C CA . ASN A 1 599 ? -74.065 -29.619 92.454 1.00 64.56 599 ASN A CA 1
ATOM 4381 C C . ASN A 1 599 ? -73.966 -29.951 90.948 1.00 64.56 599 ASN A C 1
ATOM 4383 O O . ASN A 1 599 ? -73.536 -31.038 90.576 1.00 64.56 599 ASN A O 1
ATOM 4387 N N . GLY A 1 600 ? -74.338 -29.014 90.070 1.00 61.72 600 GLY A N 1
ATOM 4388 C CA . GLY A 1 600 ? -74.233 -29.195 88.614 1.00 61.72 600 GLY A CA 1
ATOM 4389 C C . GLY A 1 600 ? -75.360 -30.023 87.991 1.00 61.72 600 GLY A C 1
ATOM 4390 O O . GLY A 1 600 ? -75.389 -30.173 86.776 1.00 61.72 600 GLY A O 1
ATOM 4391 N N . LEU A 1 601 ? -76.314 -30.506 88.794 1.00 62.69 601 LEU A N 1
ATOM 4392 C CA . LEU A 1 601 ? -77.544 -31.125 88.307 1.00 62.69 601 LEU A CA 1
ATOM 4393 C C . LEU A 1 601 ? -78.674 -30.088 88.268 1.00 62.69 601 LEU A C 1
ATOM 4395 O O . LEU A 1 601 ? -78.845 -29.288 89.195 1.00 62.69 601 LEU A O 1
ATOM 4399 N N . LYS A 1 602 ? -79.436 -30.104 87.170 1.00 70.38 602 LYS A N 1
ATOM 4400 C CA . LYS A 1 602 ? -80.653 -29.304 86.989 1.00 70.38 602 LYS A CA 1
ATOM 4401 C C . LYS A 1 602 ? -81.716 -29.768 87.984 1.00 70.38 602 LYS A C 1
ATOM 4403 O O . LYS A 1 602 ? -81.993 -30.962 88.063 1.00 70.38 602 LYS A O 1
ATOM 4408 N N . LYS A 1 603 ? -82.337 -28.830 88.698 1.00 78.75 603 LYS A N 1
ATOM 4409 C CA . LYS A 1 603 ? -83.473 -29.092 89.588 1.00 78.75 603 LYS A CA 1
ATOM 4410 C C . LYS A 1 603 ? -84.506 -27.983 89.415 1.00 78.75 603 LYS A C 1
ATOM 4412 O O . LYS A 1 603 ? -84.172 -26.800 89.469 1.00 78.75 603 LYS A O 1
ATOM 4417 N N . CYS A 1 604 ? -85.760 -28.336 89.174 1.00 82.81 604 CYS A N 1
ATOM 4418 C CA . CYS A 1 604 ? -86.816 -27.350 88.988 1.00 82.81 604 CYS A CA 1
ATOM 4419 C C . CYS A 1 604 ? -87.561 -27.116 90.302 1.00 82.81 604 CYS A C 1
ATOM 4421 O O . CYS A 1 604 ? -88.182 -28.011 90.870 1.00 82.81 604 CYS A O 1
ATOM 4423 N N . GLN A 1 605 ? -87.516 -25.883 90.799 1.00 82.62 605 GLN A N 1
ATOM 4424 C CA . GLN A 1 605 ? -88.336 -25.452 91.920 1.00 82.62 605 GLN A CA 1
ATOM 4425 C C . GLN A 1 605 ? -89.717 -25.048 91.394 1.00 82.62 605 GLN A C 1
ATOM 4427 O O . GLN A 1 605 ? -89.932 -23.917 90.961 1.00 82.62 605 GLN A O 1
ATOM 4432 N N . CYS A 1 606 ? -90.644 -26.001 91.378 1.00 82.25 606 CYS A N 1
ATOM 4433 C CA . CYS A 1 606 ? -91.970 -25.809 90.799 1.00 82.25 606 CYS A CA 1
ATOM 4434 C C . CYS A 1 606 ? -92.905 -24.970 91.681 1.00 82.25 606 CYS A C 1
ATOM 4436 O O . CYS A 1 606 ? -92.859 -25.032 92.912 1.00 82.25 606 CYS A O 1
ATOM 4438 N N . ASN A 1 607 ? -93.780 -24.199 91.033 1.00 80.06 607 ASN A N 1
ATOM 4439 C CA . ASN A 1 607 ? -94.867 -23.464 91.668 1.00 80.06 607 ASN A CA 1
ATOM 4440 C C . ASN A 1 607 ? -95.863 -24.434 92.327 1.00 80.06 607 ASN A C 1
ATOM 4442 O O . ASN A 1 607 ? -95.955 -25.612 91.977 1.00 80.06 607 ASN A O 1
ATOM 4446 N N . SER A 1 608 ? -96.645 -23.934 93.286 1.00 75.81 608 SER A N 1
ATOM 4447 C CA . SER A 1 608 ? -97.635 -24.750 93.999 1.00 75.81 608 SER A CA 1
ATOM 4448 C C . SER A 1 608 ? -98.611 -25.429 93.027 1.00 75.81 608 SER A C 1
ATOM 4450 O O . SER A 1 608 ? -99.193 -24.769 92.169 1.00 75.81 608 SER A O 1
ATOM 4452 N N . GLY A 1 609 ? -98.780 -26.747 93.162 1.00 73.00 609 GLY A N 1
ATOM 4453 C CA . GLY A 1 609 ? -99.600 -27.563 92.257 1.00 73.00 609 GLY A CA 1
ATOM 4454 C C . GLY A 1 609 ? -98.833 -28.209 91.096 1.00 73.00 609 GLY A C 1
ATOM 4455 O O . GLY A 1 609 ? -99.443 -28.953 90.331 1.00 73.00 609 GLY A O 1
ATOM 4456 N N . PHE A 1 610 ? -97.520 -27.987 90.985 1.00 77.88 610 PHE A N 1
ATOM 4457 C CA . PHE A 1 610 ? -96.644 -28.617 89.995 1.00 77.88 610 PHE A CA 1
ATOM 4458 C C . PHE A 1 610 ? -95.491 -29.364 90.680 1.00 77.88 610 PHE A C 1
ATOM 4460 O O . PHE A 1 610 ? -95.079 -29.006 91.784 1.00 77.88 610 PHE A O 1
ATOM 4467 N N . SER A 1 611 ? -94.972 -30.407 90.038 1.00 77.38 611 SER A N 1
ATOM 4468 C CA . SER A 1 611 ? -93.809 -31.175 90.495 1.00 77.38 611 SER A CA 1
ATOM 4469 C C . SER A 1 611 ? -92.776 -31.321 89.389 1.00 77.38 611 SER A C 1
ATOM 4471 O O . SER A 1 611 ? -93.138 -31.379 88.215 1.00 77.38 611 SER A O 1
ATOM 4473 N N . ASP A 1 612 ? -91.504 -31.393 89.776 1.00 76.81 612 ASP A N 1
ATOM 4474 C CA . ASP A 1 612 ? -90.405 -31.631 88.844 1.00 76.81 612 ASP A CA 1
ATOM 4475 C C . ASP A 1 612 ? -90.452 -33.084 88.370 1.00 76.81 612 ASP A C 1
ATOM 4477 O O . ASP A 1 612 ? -90.286 -34.012 89.162 1.00 76.81 612 ASP A O 1
ATOM 4481 N N . GLU A 1 613 ? -90.720 -33.272 87.084 1.00 76.25 613 GLU A N 1
ATOM 4482 C CA . GLU A 1 613 ? -90.697 -34.568 86.425 1.00 76.25 613 GLU A CA 1
ATOM 4483 C C . GLU A 1 613 ? -89.778 -34.452 85.202 1.00 76.25 613 GLU A C 1
ATOM 4485 O O . GLU A 1 613 ? -90.060 -33.702 84.262 1.00 76.25 613 GLU A O 1
ATOM 4490 N N . GLU A 1 614 ? -88.641 -35.154 85.250 1.00 73.56 614 GLU A N 1
ATOM 4491 C CA . GLU A 1 614 ? -87.590 -35.133 84.217 1.00 73.56 614 GLU A CA 1
ATOM 4492 C C . GLU A 1 614 ? -87.045 -33.724 83.896 1.00 73.56 614 GLU A C 1
ATOM 4494 O O . GLU A 1 614 ? -86.683 -33.414 82.761 1.00 73.56 614 GLU A O 1
ATOM 4499 N N . GLY A 1 615 ? -86.962 -32.842 84.898 1.00 73.75 615 GLY A N 1
ATOM 4500 C CA . GLY A 1 615 ? -86.431 -31.493 84.723 1.00 73.75 615 GLY A CA 1
ATOM 4501 C C . GLY A 1 615 ? -87.441 -30.516 84.122 1.00 73.75 615 GLY A C 1
ATOM 4502 O O . GLY A 1 615 ? -87.027 -29.516 83.536 1.00 73.75 615 GLY A O 1
ATOM 4503 N N . THR A 1 616 ? -88.743 -30.781 84.236 1.00 78.12 616 THR A N 1
ATOM 4504 C CA . THR A 1 616 ? -89.817 -29.841 83.880 1.00 78.12 616 THR A CA 1
ATOM 4505 C C . THR A 1 616 ? -90.931 -29.884 84.916 1.00 78.12 616 THR A C 1
ATOM 4507 O O . THR A 1 616 ? -91.290 -30.949 85.413 1.00 78.12 616 THR A O 1
ATOM 4510 N N . CYS A 1 617 ? -91.506 -28.727 85.243 1.00 81.56 617 CYS A N 1
ATOM 4511 C CA . CYS A 1 617 ? -92.612 -28.657 86.188 1.00 81.56 617 CYS A CA 1
ATOM 4512 C C . CYS A 1 617 ? -93.920 -29.077 85.524 1.00 81.56 617 CYS A C 1
ATOM 4514 O O . CYS A 1 617 ? -94.451 -28.362 84.675 1.00 81.56 617 CYS A O 1
ATOM 4516 N N . LYS A 1 618 ? -94.461 -30.228 85.927 1.00 80.12 618 LYS A N 1
ATOM 4517 C CA . LYS A 1 618 ? -95.741 -30.745 85.430 1.00 80.12 618 LYS A CA 1
ATOM 4518 C C . LYS A 1 618 ? -96.820 -30.664 86.498 1.00 80.12 618 LYS A C 1
ATOM 4520 O O . LYS A 1 618 ? -96.547 -30.808 87.688 1.00 80.12 618 LYS A O 1
ATOM 4525 N N . LYS A 1 619 ? -98.056 -30.402 86.070 1.00 79.62 619 LYS A N 1
ATOM 4526 C CA . LYS A 1 619 ? -99.198 -30.236 86.972 1.00 79.62 619 LYS A CA 1
ATOM 4527 C C . LYS A 1 619 ? -99.494 -31.549 87.696 1.00 79.62 619 LYS A C 1
ATOM 4529 O O . LYS A 1 619 ? -99.613 -32.608 87.086 1.00 79.62 619 LYS A O 1
ATOM 4534 N N . CYS A 1 620 ? -99.648 -31.465 89.006 1.00 74.12 620 CYS A N 1
ATOM 4535 C CA . CYS A 1 620 ? -100.014 -32.590 89.845 1.00 74.12 620 CYS A CA 1
ATOM 4536 C C . CYS A 1 620 ? -101.536 -32.809 89.796 1.00 74.12 620 CYS A C 1
ATOM 4538 O O . CYS A 1 620 ? -102.284 -32.105 90.471 1.00 74.12 620 CYS A O 1
ATOM 4540 N N . ASP A 1 621 ? -102.003 -33.799 89.029 1.00 72.75 621 ASP A N 1
ATOM 4541 C CA . ASP A 1 621 ? -103.405 -34.246 89.083 1.00 72.75 621 ASP A CA 1
ATOM 4542 C C . ASP A 1 621 ? -103.658 -35.016 90.384 1.00 72.75 621 ASP A C 1
ATOM 4544 O O . ASP A 1 621 ? -103.316 -36.193 90.484 1.00 72.75 621 ASP A O 1
ATOM 4548 N N . CYS A 1 622 ? -104.165 -34.324 91.407 1.00 67.25 622 CYS A N 1
ATOM 4549 C CA . CYS A 1 622 ? -104.460 -34.874 92.741 1.00 67.25 622 CYS A CA 1
ATOM 4550 C C . CYS A 1 622 ? -105.929 -34.604 93.139 1.00 67.25 622 CYS A C 1
ATOM 4552 O O . CYS A 1 622 ? -106.272 -34.637 94.315 1.00 67.25 622 CYS A O 1
ATOM 4554 N N . GLY A 1 623 ? -106.797 -34.330 92.151 1.00 68.31 623 GLY A N 1
ATOM 4555 C CA . GLY A 1 623 ? -108.182 -33.885 92.357 1.00 68.31 623 GLY A CA 1
ATOM 4556 C C . GLY A 1 623 ? -108.273 -32.463 92.934 1.00 68.31 623 GLY A C 1
ATOM 4557 O O . GLY A 1 623 ? -107.277 -31.900 93.382 1.00 68.31 623 GLY A O 1
ATOM 4558 N N . SER A 1 624 ? -109.461 -31.847 92.916 1.00 65.81 624 SER A N 1
ATOM 4559 C CA . SER A 1 624 ? -109.692 -30.504 93.490 1.00 65.81 624 SER A CA 1
ATOM 4560 C C . SER A 1 624 ? -109.456 -30.433 95.002 1.00 65.81 624 SER A C 1
ATOM 4562 O O . SER A 1 624 ? -109.219 -29.349 95.531 1.00 65.81 624 SER A O 1
ATOM 4564 N N . ASP A 1 625 ? -109.491 -31.583 95.677 1.00 65.81 625 ASP A N 1
ATOM 4565 C CA . ASP A 1 625 ? -109.540 -31.690 97.137 1.00 65.81 625 ASP A CA 1
ATOM 4566 C C . ASP A 1 625 ? -108.309 -32.394 97.744 1.00 65.81 625 ASP A C 1
ATOM 4568 O O . ASP A 1 625 ? -108.264 -32.641 98.953 1.00 65.81 625 ASP A O 1
ATOM 4572 N N . GLY A 1 626 ? -107.290 -32.682 96.922 1.00 67.56 626 GLY A N 1
ATOM 4573 C CA . GLY A 1 626 ? -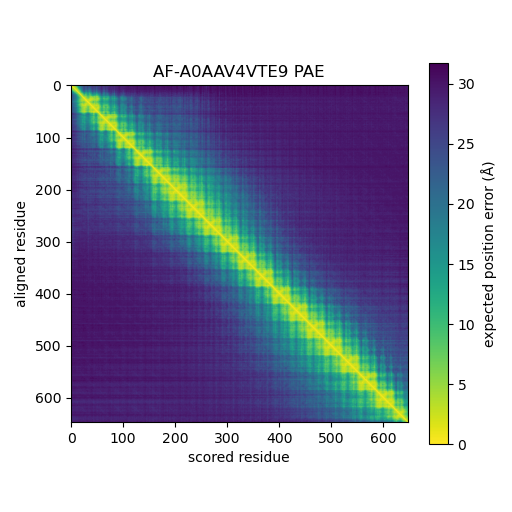106.026 -33.289 97.338 1.00 67.56 626 GLY A CA 1
ATOM 4574 C C . GLY A 1 626 ? -104.837 -32.334 97.221 1.00 67.56 626 GLY A C 1
ATOM 4575 O O . GLY A 1 626 ? -104.615 -31.691 96.194 1.00 67.56 626 GLY A O 1
ATOM 4576 N N . LYS A 1 627 ? -104.018 -32.260 98.273 1.00 71.31 627 LYS A N 1
ATOM 4577 C CA . LYS A 1 627 ? -102.717 -31.582 98.252 1.00 71.31 627 LYS A CA 1
ATOM 4578 C C . LYS A 1 627 ? -101.646 -32.586 97.856 1.00 71.31 627 LYS A C 1
ATOM 4580 O O . LYS A 1 627 ? -101.528 -33.639 98.472 1.00 71.31 627 LYS A O 1
ATOM 4585 N N . CYS A 1 628 ? -100.830 -32.260 96.862 1.00 69.75 628 CYS A N 1
ATOM 4586 C CA . CYS A 1 628 ? -99.756 -33.161 96.475 1.00 69.75 628 CYS A CA 1
ATOM 4587 C C . CYS A 1 628 ? -98.523 -33.012 97.381 1.00 69.75 628 CYS A C 1
ATOM 4589 O O . CYS A 1 628 ? -98.037 -31.905 97.620 1.00 69.75 628 CYS A O 1
ATOM 4591 N N . ILE A 1 629 ? -98.057 -34.142 97.911 1.00 71.62 629 ILE A N 1
ATOM 4592 C CA . ILE A 1 629 ? -96.873 -34.272 98.762 1.00 71.62 629 ILE A CA 1
ATOM 4593 C C . ILE A 1 629 ? -95.962 -35.357 98.189 1.00 71.62 629 ILE A C 1
ATOM 4595 O O . ILE A 1 629 ? -96.419 -36.331 97.593 1.00 71.62 629 ILE A O 1
ATOM 4599 N N . PHE A 1 630 ? -94.659 -35.179 98.363 1.00 64.56 630 PHE A N 1
ATOM 4600 C CA . PHE A 1 630 ? -93.657 -36.145 97.931 1.00 64.56 630 PHE A CA 1
ATOM 4601 C C . PHE A 1 630 ? -92.921 -36.660 99.161 1.00 64.56 630 PHE A C 1
ATOM 4603 O O . PHE A 1 630 ? -92.253 -35.895 99.853 1.00 64.56 630 PHE A O 1
ATOM 4610 N N . GLU A 1 631 ? -93.057 -37.957 99.418 1.00 67.38 631 GLU A N 1
ATOM 4611 C CA . GLU A 1 631 ? -92.228 -38.706 100.363 1.00 67.38 631 GLU A CA 1
ATOM 4612 C C . GLU A 1 631 ? -91.430 -39.729 99.552 1.00 67.38 631 GLU A C 1
ATOM 4614 O O . GLU A 1 631 ? -92.001 -40.453 98.736 1.00 67.38 631 GLU A O 1
ATOM 4619 N N . ASP A 1 632 ? -90.111 -39.756 99.749 1.00 64.50 632 ASP A N 1
ATOM 4620 C CA . ASP A 1 632 ? -89.183 -40.723 99.143 1.00 64.50 632 ASP A CA 1
ATOM 4621 C C . ASP A 1 632 ? -89.218 -40.810 97.603 1.00 64.50 632 ASP A C 1
ATOM 4623 O O . ASP A 1 632 ? -89.030 -41.872 97.014 1.00 64.50 632 ASP A O 1
ATOM 4627 N N . GLY A 1 633 ? -89.447 -39.680 96.924 1.00 61.81 633 GLY A N 1
ATOM 4628 C CA . GLY A 1 633 ? -89.421 -39.601 95.457 1.00 61.81 633 GLY A CA 1
ATOM 4629 C C . GLY A 1 633 ? -90.668 -40.154 94.756 1.00 61.81 633 GLY A C 1
ATOM 4630 O O . GLY A 1 633 ? -90.718 -40.146 93.529 1.00 61.81 633 GLY A O 1
ATOM 4631 N N . LEU A 1 634 ? -91.691 -40.581 95.505 1.00 60.12 634 LEU A N 1
ATOM 4632 C CA . LEU A 1 634 ? -92.983 -40.999 94.961 1.00 60.12 634 LEU A CA 1
ATOM 4633 C C . LEU A 1 634 ? -94.049 -39.922 95.197 1.00 60.12 634 LEU A C 1
ATOM 4635 O O . LEU A 1 634 ? -94.174 -39.365 96.292 1.00 60.12 634 LEU A O 1
ATOM 4639 N N . LYS A 1 635 ? -94.838 -39.641 94.154 1.00 67.56 635 LYS A N 1
ATOM 4640 C CA . LYS A 1 635 ? -95.984 -38.726 94.210 1.00 67.56 635 LYS A CA 1
ATOM 4641 C C . LYS A 1 635 ? -97.076 -39.341 95.091 1.00 67.56 635 LYS A C 1
ATOM 4643 O O . LYS A 1 635 ? -97.606 -40.396 94.750 1.00 67.56 635 LYS A O 1
ATOM 4648 N N . LYS A 1 636 ? -97.443 -38.676 96.189 1.00 73.50 636 LYS A N 1
ATOM 4649 C CA . LYS A 1 636 ? -98.609 -39.027 97.015 1.00 73.50 636 LYS A CA 1
ATOM 4650 C C . LYS A 1 636 ? -99.615 -37.876 97.029 1.00 73.50 636 LYS A C 1
ATOM 4652 O O . LYS A 1 636 ? -99.258 -36.706 97.170 1.00 73.50 636 LYS A O 1
ATOM 4657 N N . CYS A 1 637 ? -100.894 -38.206 96.904 1.00 76.25 637 CYS A N 1
ATOM 4658 C CA . CYS A 1 637 ? -101.982 -37.254 97.093 1.00 76.25 637 CYS A CA 1
ATOM 4659 C C . CYS A 1 637 ? -102.410 -37.313 98.561 1.00 76.25 637 CYS A C 1
ATOM 4661 O O . CYS A 1 637 ? -102.790 -38.368 99.053 1.00 76.25 637 CYS A O 1
ATOM 4663 N N . GLN A 1 638 ? -102.314 -36.197 99.277 1.00 76.06 638 GLN A N 1
ATOM 4664 C CA . GLN A 1 638 ? -102.853 -36.072 100.625 1.00 76.06 638 GLN A CA 1
ATOM 4665 C C . GLN A 1 638 ? -104.231 -35.423 100.544 1.00 76.06 638 GLN A C 1
ATOM 4667 O O . GLN A 1 638 ? -104.345 -34.221 100.297 1.00 76.06 638 GLN A O 1
ATOM 4672 N N . CYS A 1 639 ? -105.276 -36.220 100.740 1.00 73.12 639 CYS A N 1
ATOM 4673 C CA . CYS A 1 639 ? -106.655 -35.744 100.782 1.00 73.12 639 CYS A CA 1
ATOM 4674 C C . CYS A 1 639 ? -106.902 -34.869 102.026 1.00 73.12 639 CYS A C 1
ATOM 4676 O O . CYS A 1 639 ? -106.329 -35.101 103.097 1.00 73.12 639 CYS A O 1
ATOM 4678 N N . ASN A 1 640 ? -107.743 -33.839 101.892 1.00 72.31 640 ASN A N 1
ATOM 4679 C CA . ASN A 1 640 ? -108.151 -33.002 103.023 1.00 72.31 640 ASN A CA 1
ATOM 4680 C C . ASN A 1 640 ? -108.967 -33.815 104.052 1.00 72.31 640 ASN A C 1
ATOM 4682 O O . ASN A 1 640 ? -109.728 -34.714 103.696 1.00 72.31 640 ASN A O 1
ATOM 4686 N N . ALA A 1 641 ? -108.825 -33.490 105.343 1.00 62.12 641 ALA A N 1
ATOM 4687 C CA . ALA A 1 641 ? -109.475 -34.219 106.435 1.00 62.12 641 ALA A CA 1
ATOM 4688 C C . ALA A 1 641 ? -111.007 -34.284 106.252 1.00 62.12 641 ALA A C 1
ATOM 4690 O O . ALA A 1 641 ? -111.676 -33.253 106.266 1.00 62.12 641 ALA A O 1
ATOM 4691 N N . GLY A 1 642 ? -111.547 -35.499 106.101 1.00 63.59 642 GLY A N 1
ATOM 4692 C CA . GLY A 1 642 ? -112.976 -35.755 105.862 1.00 63.59 642 GLY A CA 1
ATOM 4693 C C . GLY A 1 642 ? -113.283 -36.524 104.573 1.00 63.59 642 GLY A C 1
ATOM 4694 O O . GLY A 1 642 ? -114.411 -36.981 104.416 1.00 63.59 642 GLY A O 1
ATOM 4695 N N . PHE A 1 643 ? -112.291 -36.716 103.700 1.00 61.56 643 PHE A N 1
ATOM 4696 C CA . PHE A 1 643 ? -112.393 -37.529 102.487 1.00 61.56 643 PHE A CA 1
ATOM 4697 C C . PHE A 1 643 ? -111.470 -38.750 102.610 1.00 61.56 643 PHE A C 1
ATOM 4699 O O . PHE A 1 643 ? -110.305 -38.605 102.983 1.00 61.56 643 PHE A O 1
ATOM 4706 N N . SER A 1 644 ? -111.996 -39.947 102.350 1.00 60.72 644 SER A N 1
ATOM 4707 C CA . SER A 1 644 ? -111.219 -41.187 102.232 1.00 60.72 644 SER A CA 1
ATOM 4708 C C . SER A 1 644 ? -111.234 -41.655 100.784 1.00 60.72 644 SER A C 1
ATOM 4710 O O . SER A 1 644 ? -112.269 -41.540 100.130 1.00 60.72 644 SER A O 1
ATOM 4712 N N . ASP A 1 645 ? -110.114 -42.199 100.318 1.00 55.62 645 ASP A N 1
ATOM 4713 C CA . ASP A 1 645 ? -110.006 -42.804 98.992 1.00 55.62 645 ASP A CA 1
ATOM 4714 C C . ASP A 1 645 ? -110.956 -44.021 98.920 1.00 55.62 645 ASP A C 1
ATOM 4716 O O . ASP A 1 645 ? -110.763 -45.001 99.642 1.00 55.62 645 ASP A O 1
ATOM 4720 N N . GLU A 1 646 ? -112.021 -43.944 98.116 1.00 53.09 646 GLU A N 1
ATOM 4721 C CA . GLU A 1 646 ? -112.721 -45.138 97.617 1.00 53.09 646 GLU A CA 1
ATOM 4722 C C . GLU A 1 646 ? -111.986 -45.597 96.346 1.00 53.09 646 GLU A C 1
ATOM 4724 O O . GLU A 1 646 ? -111.696 -44.760 95.490 1.00 53.09 646 GLU A O 1
ATOM 4729 N N . GLU A 1 647 ? -111.634 -46.892 96.300 1.00 42.72 647 GLU A N 1
ATOM 4730 C CA . GLU A 1 647 ? -110.692 -47.539 95.354 1.00 42.72 647 GLU A CA 1
ATOM 4731 C C . GLU A 1 647 ? -110.836 -47.178 93.868 1.00 42.72 647 GLU A C 1
ATOM 4733 O O . GLU A 1 647 ? -111.974 -47.192 93.337 1.00 42.72 647 GLU A O 1
#

Solvent-accessible surface area (backbone atoms only — not comparable to full-atom values): 35902 Å² total; per-residue (Å²): 135,83,90,85,89,84,91,81,87,83,89,79,92,86,69,86,82,75,72,72,78,54,18,51,102,45,29,48,72,49,77,56,97,91,44,79,48,38,50,37,40,95,66,32,42,62,56,97,50,29,42,42,77,64,86,60,16,55,102,44,29,48,67,49,70,60,96,89,42,77,44,35,53,38,41,94,68,32,41,59,56,96,47,30,42,40,79,67,87,60,17,55,101,47,30,47,70,49,72,60,97,89,42,76,43,34,54,39,42,95,69,33,40,58,56,96,40,28,42,39,77,67,82,58,14,54,100,44,30,48,69,47,71,60,97,90,40,76,39,31,53,38,41,94,62,32,29,40,53,94,36,27,41,40,80,55,88,58,16,56,102,44,29,50,65,43,52,57,98,84,40,72,42,34,53,38,41,93,55,31,23,41,49,97,37,30,40,40,85,33,67,10,59,99,45,27,49,46,43,49,60,96,86,38,74,43,34,54,37,40,93,56,29,22,41,50,96,45,28,33,39,85,32,68,9,60,97,44,25,50,42,43,51,59,96,86,39,76,44,36,54,37,40,94,55,26,22,42,53,97,50,28,34,40,86,30,69,11,59,97,46,27,49,42,42,52,58,97,88,39,71,41,32,54,38,40,95,55,27,23,44,55,97,44,28,38,39,85,33,71,12,60,97,46,27,48,44,42,55,58,97,88,39,70,41,31,54,36,40,94,57,27,26,44,56,98,39,30,38,40,85,36,73,12,59,98,45,27,47,50,42,57,57,96,88,40,70,41,29,55,35,40,94,55,27,25,45,55,97,41,29,38,41,85,33,71,10,59,98,45,26,48,48,44,58,58,97,87,40,73,41,31,54,37,39,94,57,29,36,54,57,96,42,29,37,41,84,37,75,11,57,98,45,28,48,59,46,66,59,97,89,41,72,39,31,55,36,39,93,53,27,25,47,55,97,41,29,38,41,86,30,69,9,58,98,45,27,49,44,43,57,59,95,87,40,76,43,37,55,37,40,94,54,28,23,44,55,98,47,30,36,40,85,31,67,9,58,98,44,27,49,43,42,54,60,95,87,40,75,42,36,54,37,40,93,53,26,23,47,54,97,47,28,34,41,85,31,65,8,58,98,43,26,48,43,42,57,59,97,88,40,75,44,38,54,36,40,93,52,27,24,52,55,97,49,29,32,40,86,31,64,9,56,97,43,26,48,45,45,58,61,95,87,40,78,42,38,54,36,39,94,62,32,40,50,54,98,53,27,31,43,76,57,66,9,54,98,42,26,49,59,46,67,50,100,83,60,52,74,45,39,52,37,39,94,63,32,41,58,56,98,54,28,32,42,76,58,64,12,55,98,43,25,48,68,46,75,62,95,84,41,80,41,35,53,36,39,95,66,32,40,59,55,96,49,27,31,41,76,59,91,37,67,100,64,25,50,79,45,75,63,96,89,42,89,41,66,45,59,48,96,91,62,76,91,77,133

Mean predicted aligned error: 23.68 Å

Sequence (647 aa):
MLLNKNRTDIHSIDSEQEACELCGDHGTCYFEEGLKTCKCAEGYADDEGTCKPCELCGDHGTCYFEEGLKTCKCAEGYADDEGTCKPCELCGDHGTCYFEEGLKTCKCAEGFADDEGTCKPCELCGDHGTCYFEEGLKTCKCAEGYADDEGTCKPCELCGDHGTCYFEEGLKTCKCAEGYADDEGTCKQCDCGSDGKCIFEDGLKKCQCNAGFSDDEGVCKKCDCGSDGKCIFEDGLKKCQCNAGFSDEEGTCKKCDCGSDGKCIFEDGLKKCQCNAGFSDEEGTCKKCDCGNDGKCIFEDGLKKCQCNAGFSDEEGTCKKCDCGNDGKCIFEDGLKKCQCNAGFSDEEGTCKKCDCGSDGKCIFEDGLKKCQCNAGFSDEEGTCKKCDCGSDGKCIFEDGLKKCQCNAGFSDEEGTCKKCDCGSDGKCIFEDGLKKCQCNAGFSDEEGTCKKCDCGSDGKCIFENGLKKCQCNSGFSDEEGTCKKCDCGSDGKCIFEDGLKKCQCNAGFSDEEGTCKKCDCGSDGQCIFENGLKKCQCNSGFSDEEGTCKKCDCGSDGKCIFFENGLKKCQCNAGFSDEEGTCKKCDCGSDGQCIFENGLKKCQCNSGFSDEEGTCKKCDCGSDGKCIFEDGLKKCQCNAGFSDEE

Foldseek 3Di:
DDDDDDDDDDDDDDDPPPPQPAQPPFWDWDDDPNDIDTHGHQQWDDDPNYTHGDDQQPPFWGWDDDPNHIDTHGHQQWDDDPNYTDGDDQAPPFWGWDDDPNDIATHGHQQWHDDPNYTDGDPQQPPFWGWDDDPNAIFTHGHQQWEDARNYTDGDDAQPPFWDWYDDPNQIDTHGHPQWEDDRNYTDRQDQDPFFDWYDDPNDIDTHGHPQWEDDPRHTDRQDQDPFFDWYDDPNDIDTHGHAQWEDDPRHTDGQDQDPFFGWYADPNDIATHGHFQWEDDRRHTDGQDQDPFFGWYDDPNDIATHGHFQWEDDRRHTDGADQDPFFGWYDDPNAIATHGHFQWEDDRNHTDGADQDPFFGWYADPNDIATHGHFQWEDDRRHTDGQPQDPFFGWDDDPNDIATHGHFQWEDDRRHTDGQDQDPFFGWYADPNDIDTHGHFQWEDDPRHTDGQDQDPFFGWYADPNDIDTHGHAQWEDDPRHTDGQDQDPFFDWYADPNDIDTHGHAQWEDDPRHTDGQPQDPFFGWYQDPNDIDTHGHPQWDDDVRHTDGQDQDPFWDWDADPVRDIDTHGHPQWADDVSHTDGQDQDPFFDWDDDPRDIDTHGHFQWDQDVSHTDGDPLPPQWGWDDDPNDIDTHGDPPDDDDD

Nearest PDB structures (foldseek):
  6b0a-assembly1_A  TM=2.265E-01  e=1.130E-03  Plasmodium falciparum NF54
  3fby-assembly3_C  TM=4.082E-01  e=1.428E+00  Homo sapiens
  5ks8-assembly1_F  TM=1.777E-01  e=8.933E+00  Methylobacillus flagellatus KT

pLDDT: mean 72.92, std 8.68, range [32.62, 86.12]